Protein 2EUI (pdb70)

CATH classification: 3.40.630.30

B-factor: mean 29.71, std 7.48, range [2.84, 84.52]

Organism: Pseudomonas aeruginosa (strain ATCC 15692 / DSM 22644 / CIP 104116 / JCM 14847 / LMG 12228 / 1C / PRS 101 / PAO1) (NCBI:txid208964)

Solvent-accessible surface area: 30360 Å² total

Sequence (587 aa):
RIVQATLEHLDLLAPLFVKYREFYGLSYPESSRKFLEKRLRRKESVIYLALADEEDRLLGFCQLYPSFSSLSLKRVWILNDIYVAEEARRQLVADHLLQHAKQARETHAVRRVSTSVDNEVAQKVYESIGFREDQEFKNYTLPISDELSRIVQATLEHLDLLAPLFVKYREFYGLSYPESSRKFLEKRLRRKESVIYLALADRLLGFCQLYPSFSSLSLKRVWILNDIYVAEEARRQLVADHLLQHAKQARETHAVRRVSTSVNEVAQKVYESIGFREDQEFKNYTLPISDRIVQATLEHLDLLAPLFVKYREFYGLSYPESSRKFLEKRLRRKESVIYLALADEEDRLLGFCQLYPSFSSLSLKRVWILNDIYVAEEARRQLVADHLLQHAKQARETHAVRRVSTSVDNEVAQKVYESIGFREDQEFKNYTLPISDELSRIVQATLEHLDLLAPLFVKYREFYGLSYPESSRKFLEKRLRRKESVIYLALADEEDRLLGFCQLYPSFSSLSLKRVWILNDIYVAEEARRQLVADHLLQHAKQARETHAVRRVSTSVDNEVAQKVYESIGFREDQEFKNYTLPISDE

Foldseek 3Di:
DKDWDALVCLVQCLVVQQVQVVVVPDRPSPVSSVVVCCCRVVVQKTKMFDADVPDRHTQWMWIWGWDADPVVGFIEIETEDTDGDPVHDRVVRSVVRVVVVVVCVVRVHPYYYDDDPPCVPVVVVCVVSPDDDPPPDDDDDDDDDDPPD/DKAKDALVCLVQVLVQQLVQVVVVPDRPSVVSSVVVNCCRVVVQKIKMFQPPVHTQWIWIWGWDADPPVGFIEIEGEDITGDPPDDDQDSVCVHVVVVVVVVVRVHPYDYDDPVPVVVVCNCVVPPDDPDPPDDDDDDDDDD/DKDKDALVCLVVCLVVQLVQVVVVPDSPSVVSSVVVNVCRVVVQKIKMFPADPPDRRTFWIWIWGWDDDPVVRFIEIETEGTDGDPVNVPDPSRLVRVVVVVVCVVRPGPYYYDYDPVPCPVVVSCVVVPDDDDPVDDDDDDDDDDDVD/DKDKDALVCLVVVLVVQQVQVVVVPDRDSVVSSVVVNCCRVVVQKIKMFDADPPDRPGQWIWMWGWDADPPVRFIEIETEGTTGPPPDDCLVRRLVRVVVVVVCVVRVGPYYYDDPPPPPPVVVSCVVNPDDDDDVDDDDDDDDDDD

Radius of gyration: 31.69 Å; Cα contacts (8 Å, |Δi|>4): 1073; chains: 4; bounding box: 55×63×101 Å

InterPro domains:
  IPR000182 GNAT domain [PF00583] (30-135)
  IPR000182 GNAT domain [PS51186] (1-153)
  IPR016181 Acyl-CoA N-acyltransferase [SSF55729] (1-146)
  IPR050832 Bacterial Acetyltransferase [PTHR43877] (27-147)

Structure (mmCIF, N/CA/C/O backbone):
data_2EUI
#
_entry.id   2EUI
#
_cell.length_a   115.100
_cell.length_b   115.100
_cell.length_c   66.850
_cell.angle_alpha   90.00
_cell.angle_beta   90.00
_cell.angle_gamma   90.00
#
_symmetry.space_group_name_H-M   'P 41'
#
loop_
_entity.id
_entity.type
_entity.pdbx_description
1 polymer 'Probable acetyltransferase'
2 water water
#
loop_
_atom_site.group_PDB
_atom_site.id
_atom_site.type_symbol
_atom_site.label_atom_id
_atom_site.label_alt_id
_atom_site.label_comp_id
_atom_site.label_asym_id
_atom_site.label_entity_id
_atom_site.label_seq_id
_atom_site.pdbx_PDB_ins_code
_atom_site.Cartn_x
_atom_site.Cartn_y
_atom_site.Cartn_z
_atom_site.occupancy
_atom_site.B_iso_or_equiv
_atom_site.auth_seq_id
_atom_site.auth_comp_id
_atom_site.auth_asym_id
_atom_site.auth_atom_id
_atom_site.pdbx_PDB_model_num
ATOM 9 N N . ARG A 1 2 ? 43.794 28.832 -16.380 1.00 42.87 2 ARG A N 1
ATOM 10 C CA . ARG A 1 2 ? 44.753 28.212 -15.485 1.00 38.76 2 ARG A CA 1
ATOM 11 C C . ARG A 1 2 ? 45.006 29.132 -14.287 1.00 35.66 2 ARG A C 1
ATOM 12 O O . ARG A 1 2 ? 45.144 30.352 -14.441 1.00 33.40 2 ARG A O 1
ATOM 20 N N . ILE A 1 3 ? 45.027 28.540 -13.094 1.00 32.69 3 ILE A N 1
ATOM 21 C CA . ILE A 1 3 ? 45.261 29.296 -11.868 1.00 31.11 3 ILE A CA 1
ATOM 22 C C . ILE A 1 3 ? 46.621 28.919 -11.309 1.00 29.20 3 ILE A C 1
ATOM 23 O O . ILE A 1 3 ? 47.001 27.753 -11.321 1.00 29.54 3 ILE A O 1
ATOM 28 N N . VAL A 1 4 ? 47.348 29.912 -10.817 1.00 27.70 4 VAL A N 1
ATOM 29 C CA . VAL A 1 4 ? 48.675 29.686 -10.266 1.00 26.68 4 VAL A CA 1
ATOM 30 C C . VAL A 1 4 ? 48.927 30.585 -9.057 1.00 25.57 4 VAL A C 1
ATOM 31 O O . VAL A 1 4 ? 48.455 31.726 -9.015 1.00 26.10 4 VAL A O 1
ATOM 35 N N . GLN A 1 5 ? 49.660 30.080 -8.068 1.00 22.81 5 GLN A N 1
ATOM 36 C CA . GLN A 1 5 ? 49.944 30.906 -6.907 1.00 22.46 5 GLN A CA 1
ATOM 37 C C . GLN A 1 5 ? 51.069 31.891 -7.179 1.00 21.94 5 GLN A C 1
ATOM 38 O O . GLN A 1 5 ? 52.155 31.524 -7.618 1.00 22.01 5 GLN A O 1
ATOM 44 N N . ALA A 1 6 ? 50.790 33.160 -6.929 1.00 21.95 6 ALA A N 1
ATOM 45 C CA . ALA A 1 6 ? 51.771 34.201 -7.140 1.00 22.04 6 ALA A CA 1
ATOM 46 C C . ALA A 1 6 ? 52.955 34.036 -6.196 1.00 21.87 6 ALA A C 1
ATOM 47 O O . ALA A 1 6 ? 52.792 33.711 -5.023 1.00 22.46 6 ALA A O 1
ATOM 49 N N . THR A 1 7 ? 54.150 34.238 -6.731 1.00 22.63 7 THR A N 1
ATOM 50 C CA . THR A 1 7 ? 55.368 34.185 -5.938 1.00 24.81 7 THR A CA 1
ATOM 51 C C . THR A 1 7 ? 56.105 35.455 -6.325 1.00 25.81 7 THR A C 1
ATOM 52 O O . THR A 1 7 ? 55.616 36.227 -7.165 1.00 25.34 7 THR A O 1
ATOM 56 N N . LEU A 1 8 ? 57.275 35.673 -5.733 1.00 26.52 8 LEU A N 1
ATOM 57 C CA . LEU A 1 8 ? 58.061 36.865 -6.032 1.00 27.00 8 LEU A CA 1
ATOM 58 C C . LEU A 1 8 ? 58.297 37.019 -7.539 1.00 27.66 8 LEU A C 1
ATOM 59 O O . LEU A 1 8 ? 58.399 38.133 -8.037 1.00 26.31 8 LEU A O 1
ATOM 64 N N . GLU A 1 9 ? 58.355 35.900 -8.260 1.00 28.84 9 GLU A N 1
ATOM 65 C CA . GLU A 1 9 ? 58.577 35.916 -9.704 1.00 29.65 9 GLU A CA 1
ATOM 66 C C . GLU A 1 9 ? 57.539 36.731 -10.447 1.00 29.42 9 GLU A C 1
ATOM 67 O O . GLU A 1 9 ? 57.878 37.484 -11.358 1.00 30.92 9 GLU A O 1
ATOM 73 N N . HIS A 1 10 ? 56.272 36.573 -10.070 1.00 29.11 10 HIS A N 1
ATOM 74 C CA . HIS A 1 10 ? 55.184 37.273 -10.749 1.00 28.40 10 HIS A CA 1
ATOM 75 C C . HIS A 1 10 ? 54.995 38.746 -10.393 1.00 28.42 10 HIS A C 1
ATOM 76 O O . HIS A 1 10 ? 54.178 39.428 -11.014 1.00 27.49 10 HIS A O 1
ATOM 83 N N . LEU A 1 11 ? 55.748 39.240 -9.412 1.00 27.63 11 LEU A N 1
ATOM 84 C CA . LEU A 1 11 ? 55.603 40.624 -8.983 1.00 28.28 11 LEU A CA 1
ATOM 85 C C . LEU A 1 11 ? 55.448 41.626 -10.125 1.00 28.85 11 LEU A C 1
ATOM 86 O O . LEU A 1 11 ? 54.508 42.421 -10.129 1.00 28.44 11 LEU A O 1
ATOM 91 N N . ASP A 1 12 ? 56.352 41.592 -11.098 1.00 29.57 12 ASP A N 1
ATOM 92 C CA . ASP A 1 12 ? 56.257 42.525 -12.215 1.00 30.10 12 ASP A CA 1
ATOM 93 C C . ASP A 1 12 ? 55.036 42.298 -13.091 1.00 29.31 12 ASP A C 1
ATOM 94 O O . ASP A 1 12 ? 54.522 43.237 -13.704 1.00 28.99 12 ASP A O 1
ATOM 99 N N . LEU A 1 13 ? 54.567 41.057 -13.151 1.00 29.35 13 LEU A N 1
ATOM 100 C CA . LEU A 1 13 ? 53.404 40.745 -13.967 1.00 27.53 13 LEU A CA 1
ATOM 101 C C . LEU A 1 13 ? 52.118 41.193 -13.276 1.00 27.19 13 LEU A C 1
ATOM 102 O O . LEU A 1 13 ? 51.176 41.649 -13.927 1.00 26.81 13 LEU A O 1
ATOM 107 N N . LEU A 1 14 ? 52.110 41.082 -11.950 1.00 25.79 14 LEU A N 1
ATOM 108 C CA . LEU A 1 14 ? 50.952 41.422 -11.131 1.00 24.27 14 LEU A CA 1
ATOM 109 C C . LEU A 1 14 ? 50.887 42.866 -10.643 1.00 23.74 14 LEU A C 1
ATOM 110 O O . LEU A 1 14 ? 49.796 43.394 -10.407 1.00 24.19 14 LEU A O 1
ATOM 115 N N . ALA A 1 15 ? 52.044 43.505 -10.488 1.00 23.85 15 ALA A N 1
ATOM 116 C CA . ALA A 1 15 ? 52.093 44.889 -10.020 1.00 23.23 15 ALA A CA 1
ATOM 117 C C . ALA A 1 15 ? 51.175 45.825 -10.817 1.00 23.62 15 ALA A C 1
ATOM 118 O O . ALA A 1 15 ? 50.328 46.513 -10.249 1.00 24.55 15 ALA A O 1
ATOM 120 N N . PRO A 1 16 ? 51.325 45.860 -12.146 1.00 23.99 16 PRO A N 1
ATOM 121 C CA . PRO A 1 16 ? 50.456 46.748 -12.919 1.00 24.63 16 PRO A CA 1
ATOM 122 C C . PRO A 1 16 ? 48.963 46.441 -12.785 1.00 24.04 16 PRO A C 1
ATOM 123 O O . PRO A 1 16 ? 48.128 47.356 -12.764 1.00 22.48 16 PRO A O 1
ATOM 127 N N . LEU A 1 17 ? 48.620 45.161 -12.687 1.00 24.38 17 LEU A N 1
ATOM 128 C CA . LEU A 1 17 ? 47.213 44.796 -12.550 1.00 24.56 17 LEU A CA 1
ATOM 129 C C . LEU A 1 17 ? 46.688 45.123 -11.156 1.00 23.62 17 LEU A C 1
ATOM 130 O O . LEU A 1 17 ? 45.494 45.352 -10.979 1.00 23.29 17 LEU A O 1
ATOM 135 N N . PHE A 1 18 ? 47.587 45.137 -10.175 1.00 22.71 18 PHE A N 1
ATOM 136 C CA . PHE A 1 18 ? 47.216 45.454 -8.801 1.00 24.55 18 PHE A CA 1
ATOM 137 C C . PHE A 1 18 ? 46.820 46.929 -8.709 1.00 25.54 18 PHE A C 1
ATOM 138 O O . PHE A 1 18 ? 45.945 47.318 -7.922 1.00 25.53 18 PHE A O 1
ATOM 146 N N . VAL A 1 19 ? 47.482 47.741 -9.521 1.00 24.67 19 VAL A N 1
ATOM 147 C CA . VAL A 1 19 ? 47.224 49.166 -9.571 1.00 25.34 19 VAL A CA 1
ATOM 148 C C . VAL A 1 19 ? 45.831 49.419 -10.147 1.00 26.10 19 VAL A C 1
ATOM 149 O O . VAL A 1 19 ? 45.027 50.140 -9.559 1.00 25.72 19 VAL A O 1
ATOM 153 N N . LYS A 1 20 ? 45.559 48.805 -11.298 1.00 26.89 20 LYS A N 1
ATOM 154 C CA . LYS A 1 20 ? 44.273 48.927 -11.983 1.00 26.57 20 LYS A CA 1
ATOM 155 C C . LYS A 1 20 ? 43.144 48.713 -10.991 1.00 25.90 20 LYS A C 1
ATOM 156 O O . LYS A 1 20 ? 42.163 49.466 -10.960 1.00 26.01 20 LYS A O 1
ATOM 162 N N . TYR A 1 21 ? 43.295 47.656 -10.198 1.00 26.76 21 TYR A N 1
ATOM 163 C CA . TYR A 1 21 ? 42.335 47.272 -9.160 1.00 26.79 21 TYR A CA 1
ATOM 164 C C . TYR A 1 21 ? 42.083 48.397 -8.148 1.00 26.30 21 TYR A C 1
ATOM 165 O O . TYR A 1 21 ? 40.939 48.767 -7.884 1.00 25.54 21 TYR A O 1
ATOM 174 N N . ARG A 1 22 ? 43.165 48.929 -7.585 1.00 24.25 22 ARG A N 1
ATOM 175 C CA . ARG A 1 22 ? 43.076 49.995 -6.606 1.00 23.44 22 ARG A CA 1
ATOM 176 C C . ARG A 1 22 ? 42.503 51.244 -7.251 1.00 23.52 22 ARG A C 1
ATOM 177 O O . ARG A 1 22 ? 41.717 51.970 -6.644 1.00 24.05 22 ARG A O 1
ATOM 185 N N . GLU A 1 23 ? 42.897 51.500 -8.491 1.00 25.62 23 GLU A N 1
ATOM 186 C CA . GLU A 1 23 ? 42.404 52.679 -9.187 1.00 26.02 23 GLU A CA 1
ATOM 187 C C . GLU A 1 23 ? 40.922 52.523 -9.473 1.00 26.28 23 GLU A C 1
ATOM 188 O O . GLU A 1 23 ? 40.143 53.462 -9.294 1.00 24.22 23 GLU A O 1
ATOM 194 N N . PHE A 1 24 ? 40.544 51.324 -9.904 1.00 25.29 24 PHE A N 1
ATOM 195 C CA . PHE A 1 24 ? 39.162 51.033 -10.244 1.00 25.46 24 PHE A CA 1
ATOM 196 C C . PHE A 1 24 ? 38.217 51.242 -9.073 1.00 26.30 24 PHE A C 1
ATOM 197 O O . PHE A 1 24 ? 37.025 51.463 -9.264 1.00 26.19 24 PHE A O 1
ATOM 205 N N . TYR A 1 25 ? 38.749 51.170 -7.859 1.00 26.96 25 TYR A N 1
ATOM 206 C CA . TYR A 1 25 ? 37.925 51.336 -6.670 1.00 27.17 25 TYR A CA 1
ATOM 207 C C . TYR A 1 25 ? 38.088 52.672 -5.944 1.00 27.52 25 TYR A C 1
ATOM 208 O O . TYR A 1 25 ? 37.699 52.807 -4.783 1.00 27.58 25 TYR A O 1
ATOM 217 N N . GLY A 1 26 ? 38.671 53.652 -6.625 1.00 28.25 26 GLY A N 1
ATOM 218 C CA . GLY A 1 26 ? 38.796 54.973 -6.037 1.00 26.90 26 GLY A CA 1
ATOM 219 C C . GLY A 1 26 ? 40.069 55.387 -5.340 1.00 25.48 26 GLY A C 1
ATOM 220 O O . GLY A 1 26 ? 40.077 56.377 -4.604 1.00 26.96 26 GLY A O 1
ATOM 229 N N . LEU A 1 28 ? 44.339 56.442 -5.281 1.00 23.70 28 LEU A N 1
ATOM 230 C CA . LEU A 1 28 ? 45.377 57.087 -6.078 1.00 24.47 28 LEU A CA 1
ATOM 231 C C . LEU A 1 28 ? 46.258 55.895 -6.468 1.00 25.04 28 LEU A C 1
ATOM 232 O O . LEU A 1 28 ? 46.457 54.982 -5.672 1.00 24.23 28 LEU A O 1
ATOM 237 N N . SER A 1 29 ? 46.781 55.908 -7.684 1.00 26.42 29 SER A N 1
ATOM 238 C CA . SER A 1 29 ? 47.540 54.779 -8.176 1.00 27.97 29 SER A CA 1
ATOM 239 C C . SER A 1 29 ? 48.832 54.324 -7.504 1.00 27.59 29 SER A C 1
ATOM 240 O O . SER A 1 29 ? 49.150 53.132 -7.556 1.00 27.56 29 SER A O 1
ATOM 243 N N . TYR A 1 30 ? 49.557 55.247 -6.869 1.00 27.24 30 TYR A N 1
ATOM 244 C CA . TYR A 1 30 ? 50.824 54.951 -6.180 1.00 27.22 30 TYR A CA 1
ATOM 245 C C . TYR A 1 30 ? 51.498 53.693 -6.734 1.00 26.35 30 TYR A C 1
ATOM 246 O O . TYR A 1 30 ? 51.576 52.661 -6.051 1.00 25.70 30 TYR A O 1
ATOM 255 N N . PRO A 1 31 ? 52.020 53.762 -7.958 1.00 25.95 31 PRO A N 1
ATOM 256 C CA . PRO A 1 31 ? 52.678 52.620 -8.596 1.00 25.77 31 PRO A CA 1
ATOM 257 C C . PRO A 1 31 ? 53.762 51.942 -7.778 1.00 23.55 31 PRO A C 1
ATOM 258 O O . PRO A 1 31 ? 53.805 50.716 -7.702 1.00 23.50 31 PRO A O 1
ATOM 262 N N . GLU A 1 32 ? 54.635 52.736 -7.171 1.00 22.61 32 GLU A N 1
ATOM 263 C CA . GLU A 1 32 ? 55.710 52.176 -6.377 1.00 23.92 32 GLU A CA 1
ATOM 264 C C . GLU A 1 32 ? 55.282 51.627 -5.028 1.00 20.56 32 GLU A C 1
ATOM 265 O O . GLU A 1 32 ? 55.702 50.544 -4.643 1.00 19.06 32 GLU A O 1
ATOM 271 N N . SER A 1 33 ? 54.444 52.356 -4.308 1.00 19.24 33 SER A N 1
ATOM 272 C CA . SER A 1 33 ? 53.998 51.873 -3.009 1.00 18.64 33 SER A CA 1
ATOM 273 C C . SER A 1 33 ? 53.178 50.610 -3.193 1.00 18.14 33 SER A C 1
ATOM 274 O O . SER A 1 33 ? 53.139 49.736 -2.324 1.00 17.41 33 SER A O 1
ATOM 277 N N . SER A 1 34 ? 52.511 50.520 -4.335 1.00 16.98 34 SER A N 1
ATOM 278 C CA . SER A 1 34 ? 51.698 49.358 -4.617 1.00 16.36 34 SER A CA 1
ATOM 279 C C . SER A 1 34 ? 52.596 48.166 -4.910 1.00 17.57 34 SER A C 1
ATOM 280 O O . SER A 1 34 ? 52.351 47.066 -4.423 1.00 19.42 34 SER A O 1
ATOM 283 N N . ARG A 1 35 ? 53.654 48.382 -5.681 1.00 17.68 35 ARG A N 1
ATOM 284 C CA . ARG A 1 35 ? 54.561 47.295 -5.984 1.00 18.59 35 ARG A CA 1
ATOM 285 C C . ARG A 1 35 ? 55.318 46.936 -4.705 1.00 20.16 35 ARG A C 1
ATOM 286 O O . ARG A 1 35 ? 55.629 45.772 -4.464 1.00 20.50 35 ARG A O 1
ATOM 294 N N . LYS A 1 36 ? 55.610 47.936 -3.879 1.00 22.66 36 LYS A N 1
ATOM 295 C CA . LYS A 1 36 ? 56.332 47.694 -2.631 1.00 24.01 36 LYS A CA 1
ATOM 296 C C . LYS A 1 36 ? 55.469 46.901 -1.651 1.00 24.03 36 LYS A C 1
ATOM 297 O O . LYS A 1 36 ? 55.967 46.009 -0.965 1.00 23.54 36 LYS A O 1
ATOM 303 N N . PHE A 1 37 ? 54.177 47.230 -1.601 1.00 23.17 37 PHE A N 1
ATOM 304 C CA . PHE A 1 37 ? 53.212 46.549 -0.734 1.00 22.58 37 PHE A CA 1
ATOM 305 C C . PHE A 1 37 ? 53.147 45.052 -1.061 1.00 21.50 37 PHE A C 1
ATOM 306 O O . PHE A 1 37 ? 53.238 44.204 -0.165 1.00 22.10 37 PHE A O 1
ATOM 314 N N . LEU A 1 38 ? 52.987 44.745 -2.347 1.00 18.61 38 LEU A N 1
ATOM 315 C CA . LEU A 1 38 ? 52.913 43.372 -2.830 1.00 19.25 38 LEU A CA 1
ATOM 316 C C . LEU A 1 38 ? 54.198 42.593 -2.587 1.00 20.24 38 LEU A C 1
ATOM 317 O O . LEU A 1 38 ? 54.178 41.375 -2.430 1.00 18.44 38 LEU A O 1
ATOM 322 N N . GLU A 1 39 ? 55.321 43.292 -2.567 1.00 22.62 39 GLU A N 1
ATOM 323 C CA . GLU A 1 39 ? 56.581 42.622 -2.344 1.00 25.24 39 GLU A CA 1
ATOM 324 C C . GLU A 1 39 ? 56.586 42.081 -0.920 1.00 24.25 39 GLU A C 1
ATOM 325 O O . GLU A 1 39 ? 56.809 40.895 -0.704 1.00 23.67 39 GLU A O 1
ATOM 331 N N . LYS A 1 40 ? 56.322 42.948 0.051 1.00 24.98 40 LYS A N 1
ATOM 332 C CA . LYS A 1 40 ? 56.301 42.531 1.444 1.00 23.95 40 LYS A CA 1
ATOM 333 C C . LYS A 1 40 ? 55.408 41.326 1.641 1.00 24.58 40 LYS A C 1
ATOM 334 O O . LYS A 1 40 ? 55.764 40.403 2.368 1.00 25.82 40 LYS A O 1
ATOM 340 N N . ARG A 1 41 ? 54.252 41.334 0.986 1.00 24.20 41 ARG A N 1
ATOM 341 C CA . ARG A 1 41 ? 53.299 40.234 1.100 1.00 24.20 41 ARG A CA 1
ATOM 342 C C . ARG A 1 41 ? 53.810 38.967 0.439 1.00 24.06 41 ARG A C 1
ATOM 343 O O . ARG A 1 41 ? 53.769 37.894 1.043 1.00 24.66 41 ARG A O 1
ATOM 351 N N . LEU A 1 42 ? 54.284 39.086 -0.799 1.00 23.20 42 LEU A N 1
ATOM 352 C CA . LEU A 1 42 ? 54.833 37.934 -1.502 1.00 22.10 42 LEU A CA 1
ATOM 353 C C . LEU A 1 42 ? 56.076 37.466 -0.764 1.00 21.41 42 LEU A C 1
ATOM 354 O O . LEU A 1 42 ? 56.167 36.319 -0.344 1.00 21.30 42 LEU A O 1
ATOM 359 N N . ARG A 1 43 ? 57.023 38.374 -0.580 1.00 21.47 43 ARG A N 1
ATOM 360 C CA . ARG A 1 43 ? 58.274 38.053 0.100 1.00 24.17 43 ARG A CA 1
ATOM 361 C C . ARG A 1 43 ? 58.119 37.471 1.518 1.00 24.24 43 ARG A C 1
ATOM 362 O O . ARG A 1 43 ? 58.792 36.497 1.864 1.00 24.57 43 ARG A O 1
ATOM 370 N N . ARG A 1 44 ? 57.241 38.049 2.334 1.00 24.39 44 ARG A N 1
ATOM 371 C CA . ARG A 1 44 ? 57.049 37.552 3.698 1.00 25.86 44 ARG A CA 1
ATOM 372 C C . ARG A 1 44 ? 56.045 36.414 3.761 1.00 26.48 44 ARG A C 1
ATOM 373 O O . ARG A 1 44 ? 55.859 35.805 4.808 1.00 25.74 44 ARG A O 1
ATOM 381 N N . LYS A 1 45 ? 55.401 36.132 2.635 1.00 28.41 45 LYS A N 1
ATOM 382 C CA . LYS A 1 45 ? 54.404 35.069 2.570 1.00 28.60 45 LYS A CA 1
ATOM 383 C C . LYS A 1 45 ? 53.294 35.328 3.579 1.00 27.04 45 LYS A C 1
ATOM 384 O O . LYS A 1 45 ? 52.900 34.442 4.330 1.00 27.16 45 LYS A O 1
ATOM 390 N N . GLU A 1 46 ? 52.788 36.555 3.572 1.00 25.95 46 GLU A N 1
ATOM 391 C CA . GLU A 1 46 ? 51.733 36.969 4.490 1.00 26.18 46 GLU A CA 1
ATOM 392 C C . GLU A 1 46 ? 50.342 36.878 3.884 1.00 25.24 46 GLU A C 1
ATOM 393 O O . GLU A 1 46 ? 49.348 37.200 4.535 1.00 25.17 46 GLU A O 1
ATOM 399 N N . SER A 1 47 ? 50.268 36.451 2.634 1.00 24.26 47 SER A N 1
ATOM 400 C CA . SER A 1 47 ? 48.985 36.318 1.970 1.00 23.50 47 SER A CA 1
ATOM 401 C C . SER A 1 47 ? 49.134 35.323 0.847 1.00 24.27 47 SER A C 1
ATOM 402 O O . SER A 1 47 ? 50.249 34.992 0.450 1.00 26.11 47 SER A O 1
ATOM 405 N N . VAL A 1 48 ? 48.004 34.835 0.354 1.00 24.44 48 VAL A N 1
ATOM 406 C CA . VAL A 1 48 ? 47.992 33.900 -0.753 1.00 23.58 48 VAL A CA 1
ATOM 407 C C . VAL A 1 48 ? 47.347 34.674 -1.887 1.00 23.56 48 VAL A C 1
ATOM 408 O O . VAL A 1 48 ? 46.226 35.161 -1.749 1.00 22.55 48 VAL A O 1
ATOM 412 N N . ILE A 1 49 ? 48.072 34.802 -2.991 1.00 22.61 49 ILE A N 1
ATOM 413 C CA . ILE A 1 49 ? 47.587 35.508 -4.167 1.00 22.44 49 ILE A CA 1
ATOM 414 C C . ILE A 1 49 ? 47.439 34.530 -5.329 1.00 22.28 49 ILE A C 1
ATOM 415 O O . ILE A 1 49 ? 48.416 33.931 -5.766 1.00 23.51 49 ILE A O 1
ATOM 420 N N . TYR A 1 50 ? 46.219 34.358 -5.825 1.00 21.49 50 TYR A N 1
ATOM 421 C CA . TYR A 1 50 ? 46.003 33.462 -6.954 1.00 21.60 50 TYR A CA 1
ATOM 422 C C . TYR A 1 50 ? 45.953 34.278 -8.236 1.00 20.85 50 TYR A C 1
ATOM 423 O O . TYR A 1 50 ? 45.379 35.362 -8.268 1.00 18.63 50 TYR A O 1
ATOM 432 N N . LEU A 1 51 ? 46.575 33.742 -9.281 1.00 21.28 51 LEU A N 1
ATOM 433 C CA . LEU A 1 51 ? 46.638 34.394 -10.581 1.00 23.30 51 LEU A CA 1
ATOM 434 C C . LEU A 1 51 ? 45.977 33.554 -11.665 1.00 25.22 51 LEU A C 1
ATOM 435 O O . LEU A 1 51 ? 46.302 32.376 -11.822 1.00 25.80 51 LEU A O 1
ATOM 440 N N . ALA A 1 52 ? 45.055 34.162 -12.409 1.00 27.21 52 ALA A N 1
ATOM 441 C CA . ALA A 1 52 ? 44.381 33.479 -13.519 1.00 29.42 52 ALA A CA 1
ATOM 442 C C . ALA A 1 52 ? 45.167 33.811 -14.785 1.00 30.14 52 ALA A C 1
ATOM 443 O O . ALA A 1 52 ? 45.191 34.968 -15.222 1.00 29.76 52 ALA A O 1
ATOM 445 N N . LEU A 1 53 ? 45.812 32.801 -15.366 1.00 30.66 53 LEU A N 1
ATOM 446 C CA . LEU A 1 53 ? 46.613 33.000 -16.576 1.00 31.33 53 LEU A CA 1
ATOM 447 C C . LEU A 1 53 ? 46.051 32.286 -17.803 1.00 32.73 53 LEU A C 1
ATOM 448 O O . LEU A 1 53 ? 45.611 31.135 -17.717 1.00 33.39 53 LEU A O 1
ATOM 453 N N . ALA A 1 54 ? 46.068 32.973 -18.944 1.00 33.58 54 ALA A N 1
ATOM 454 C CA . ALA A 1 54 ? 45.580 32.395 -20.197 1.00 34.82 54 ALA A CA 1
ATOM 455 C C . ALA A 1 54 ? 46.460 31.185 -20.499 1.00 36.19 54 ALA A C 1
ATOM 456 O O . ALA A 1 54 ? 47.661 31.218 -20.233 1.00 35.53 54 ALA A O 1
ATOM 458 N N . ASP A 1 55 ? 45.877 30.124 -21.055 1.00 36.95 55 ASP A N 1
ATOM 459 C CA . ASP A 1 55 ? 46.651 28.917 -21.331 1.00 39.91 55 ASP A CA 1
ATOM 460 C C . ASP A 1 55 ? 47.900 29.169 -22.168 1.00 40.60 55 ASP A C 1
ATOM 461 O O . ASP A 1 55 ? 48.993 28.721 -21.807 1.00 40.43 55 ASP A O 1
ATOM 466 N N . GLU A 1 56 ? 47.750 29.874 -23.284 1.00 41.71 56 GLU A N 1
ATOM 467 C CA . GLU A 1 56 ? 48.910 30.145 -24.129 1.00 43.56 56 GLU A CA 1
ATOM 468 C C . GLU A 1 56 ? 50.040 30.792 -23.329 1.00 43.70 56 GLU A C 1
ATOM 469 O O . GLU A 1 56 ? 50.884 30.094 -22.761 1.00 43.49 56 GLU A O 1
ATOM 475 N N . GLU A 1 57 ? 50.042 32.124 -23.271 1.00 43.79 57 GLU A N 1
ATOM 476 C CA . GLU A 1 57 ? 51.089 32.862 -22.562 1.00 43.70 57 GLU A CA 1
ATOM 477 C C . GLU A 1 57 ? 50.809 33.217 -21.103 1.00 42.87 57 GLU A C 1
ATOM 478 O O . GLU A 1 57 ? 49.769 32.861 -20.533 1.00 41.87 57 GLU A O 1
ATOM 484 N N . ASP A 1 58 ? 51.769 33.919 -20.505 1.00 41.54 58 ASP A N 1
ATOM 485 C CA . ASP A 1 58 ? 51.657 34.347 -19.122 1.00 40.76 58 ASP A CA 1
ATOM 486 C C . ASP A 1 58 ? 51.045 35.742 -19.052 1.00 39.41 58 ASP A C 1
ATOM 487 O O . ASP A 1 58 ? 51.700 36.691 -18.626 1.00 39.95 58 ASP A O 1
ATOM 492 N N . ARG A 1 59 ? 49.798 35.886 -19.484 1.00 37.64 59 ARG A N 1
ATOM 493 C CA . ARG A 1 59 ? 49.175 37.192 -19.386 1.00 35.88 59 ARG A CA 1
ATOM 494 C C . ARG A 1 59 ? 48.091 37.126 -18.308 1.00 34.92 59 ARG A C 1
ATOM 495 O O . ARG A 1 59 ? 47.175 36.312 -18.348 1.00 35.13 59 ARG A O 1
ATOM 503 N N . LEU A 1 60 ? 48.253 37.978 -17.310 1.00 34.43 60 LEU A N 1
ATOM 504 C CA . LEU A 1 60 ? 47.354 38.051 -16.173 1.00 33.77 60 LEU A CA 1
ATOM 505 C C . LEU A 1 60 ? 45.938 38.529 -16.543 1.00 33.29 60 LEU A C 1
ATOM 506 O O . LEU A 1 60 ? 45.733 39.692 -16.901 1.00 32.69 60 LEU A O 1
ATOM 511 N N . LEU A 1 61 ? 44.963 37.626 -16.438 1.00 32.54 61 LEU A N 1
ATOM 512 C CA . LEU A 1 61 ? 43.571 37.939 -16.771 1.00 30.85 61 LEU A CA 1
ATOM 513 C C . LEU A 1 61 ? 42.860 38.459 -15.543 1.00 31.32 61 LEU A C 1
ATOM 514 O O . LEU A 1 61 ? 41.867 39.188 -15.631 1.00 32.20 61 LEU A O 1
ATOM 519 N N . GLY A 1 62 ? 43.377 38.071 -14.387 1.00 30.79 62 GLY A N 1
ATOM 520 C CA . GLY A 1 62 ? 42.782 38.508 -13.142 1.00 31.16 62 GLY A CA 1
ATOM 521 C C . GLY A 1 62 ? 43.555 37.940 -11.968 1.00 30.52 62 GLY A C 1
ATOM 522 O O . GLY A 1 62 ? 44.462 37.120 -12.142 1.00 29.71 62 GLY A O 1
ATOM 523 N N . PHE A 1 63 ? 43.213 38.374 -10.765 1.00 27.38 63 PHE A N 1
ATOM 524 C CA . PHE A 1 63 ? 43.914 37.861 -9.617 1.00 26.84 63 PHE A CA 1
ATOM 525 C C . PHE A 1 63 ? 43.040 37.911 -8.374 1.00 25.75 63 PHE A C 1
ATOM 526 O O . PHE A 1 63 ? 42.019 38.592 -8.332 1.00 25.03 63 PHE A O 1
ATOM 534 N N . CYS A 1 64 ? 43.473 37.190 -7.354 1.00 27.26 64 CYS A N 1
ATOM 535 C CA . CYS A 1 64 ? 42.742 37.112 -6.104 1.00 27.65 64 CYS A CA 1
ATOM 536 C C . CYS A 1 64 ? 43.713 37.142 -4.910 1.00 24.36 64 CYS A C 1
ATOM 537 O O . CYS A 1 64 ? 44.841 36.664 -5.009 1.00 23.99 64 CYS A O 1
ATOM 540 N N . GLN A 1 65 ? 43.291 37.733 -3.798 1.00 20.23 65 GLN A N 1
ATOM 541 C CA . GLN A 1 65 ? 44.148 37.764 -2.614 1.00 21.32 65 GLN A CA 1
ATOM 542 C C . GLN A 1 65 ? 43.389 37.478 -1.324 1.00 20.74 65 GLN A C 1
ATOM 543 O O . GLN A 1 65 ? 42.307 38.021 -1.071 1.00 21.56 65 GLN A O 1
ATOM 549 N N . LEU A 1 66 ? 43.965 36.596 -0.520 1.00 20.52 66 LEU A N 1
ATOM 550 C CA . LEU A 1 66 ? 43.369 36.235 0.746 1.00 21.49 66 LEU A CA 1
ATOM 551 C C . LEU A 1 66 ? 44.417 36.417 1.821 1.00 21.16 66 LEU A C 1
ATOM 552 O O . LEU A 1 66 ? 45.607 36.255 1.563 1.00 21.74 66 LEU A O 1
ATOM 557 N N . TYR A 1 67 ? 43.976 36.781 3.020 1.00 20.78 67 TYR A N 1
ATOM 558 C CA . TYR A 1 67 ? 44.891 36.935 4.148 1.00 20.37 67 TYR A CA 1
ATOM 559 C C . TYR A 1 67 ? 44.596 35.856 5.174 1.00 19.69 67 TYR A C 1
ATOM 560 O O . TYR A 1 67 ? 43.456 35.681 5.592 1.00 18.65 67 TYR A O 1
ATOM 569 N N . PRO A 1 68 ? 45.628 35.113 5.590 1.00 19.30 68 PRO A N 1
ATOM 570 C CA . PRO A 1 68 ? 45.485 34.041 6.579 1.00 20.40 68 PRO A CA 1
ATOM 571 C C . PRO A 1 68 ? 45.104 34.582 7.963 1.00 21.15 68 PRO A C 1
ATOM 572 O O . PRO A 1 68 ? 45.648 35.591 8.410 1.00 20.02 68 PRO A O 1
ATOM 576 N N . SER A 1 69 ? 44.160 33.921 8.629 1.00 21.79 69 SER A N 1
ATOM 577 C CA . SER A 1 69 ? 43.735 34.335 9.963 1.00 22.71 69 SER A CA 1
ATOM 578 C C . SER A 1 69 ? 43.300 33.138 10.806 1.00 22.51 69 SER A C 1
ATOM 579 O O . SER A 1 69 ? 43.413 31.999 10.367 1.00 22.65 69 SER A O 1
ATOM 582 N N . PHE A 1 70 ? 42.808 33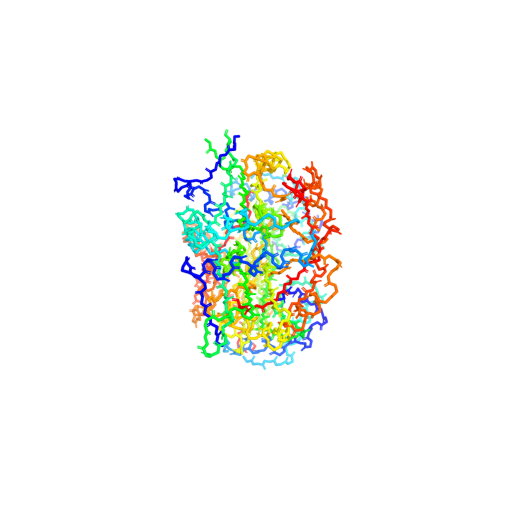.401 12.013 1.00 22.75 70 PHE A N 1
ATOM 583 C CA . PHE A 1 70 ? 42.386 32.329 12.918 1.00 23.76 70 PHE A CA 1
ATOM 584 C C . PHE A 1 70 ? 41.202 32.717 13.792 1.00 24.12 70 PHE A C 1
ATOM 585 O O . PHE A 1 70 ? 40.889 33.892 13.973 1.00 24.96 70 PHE A O 1
ATOM 593 N N . SER A 1 71 ? 40.556 31.700 14.344 1.00 24.73 71 SER A N 1
ATOM 594 C CA . SER A 1 71 ? 39.442 31.887 15.258 1.00 23.31 71 SER A CA 1
ATOM 595 C C . SER A 1 71 ? 39.937 31.322 16.584 1.00 23.29 71 SER A C 1
ATOM 596 O O . SER A 1 71 ? 40.240 30.132 16.686 1.00 23.45 71 SER A O 1
ATOM 599 N N . SER A 1 72 ? 40.051 32.172 17.594 1.00 24.24 72 SER A N 1
ATOM 600 C CA . SER A 1 72 ? 40.534 31.705 18.893 1.00 25.57 72 SER A CA 1
ATOM 601 C C . SER A 1 72 ? 39.505 30.788 19.534 1.00 24.99 72 SER A C 1
ATOM 602 O O . SER A 1 72 ? 39.855 29.827 20.217 1.00 25.55 72 SER A O 1
ATOM 605 N N . LEU A 1 73 ? 38.235 31.088 19.294 1.00 24.44 73 LEU A N 1
ATOM 606 C CA . LEU A 1 73 ? 37.148 30.303 19.836 1.00 24.61 73 LEU A CA 1
ATOM 607 C C . LEU A 1 73 ? 37.172 28.842 19.399 1.00 25.30 73 LEU A C 1
ATOM 608 O O . LEU A 1 73 ? 37.215 27.952 20.245 1.00 25.72 73 LEU A O 1
ATOM 613 N N . SER A 1 74 ? 37.165 28.581 18.094 1.00 25.45 74 SER A N 1
ATOM 614 C CA . SER A 1 74 ? 37.162 27.195 17.626 1.00 25.96 74 SER A CA 1
ATOM 615 C C . SER A 1 74 ? 38.531 26.651 17.250 1.00 25.73 74 SER A C 1
ATOM 616 O O . SER A 1 74 ? 38.635 25.590 16.641 1.00 27.24 74 SER A O 1
ATOM 619 N N . LEU A 1 75 ? 39.577 27.379 17.617 1.00 25.29 75 LEU A N 1
ATOM 620 C CA . LEU A 1 75 ? 40.952 26.949 17.361 1.00 24.82 75 LEU A CA 1
ATOM 621 C C . LEU A 1 75 ? 41.185 26.465 15.947 1.00 24.30 75 LEU A C 1
ATOM 622 O O . LEU A 1 75 ? 41.928 25.515 15.723 1.00 22.65 75 LEU A O 1
ATOM 627 N N . LYS A 1 76 ? 40.551 27.128 14.994 1.00 24.91 76 LYS A N 1
ATOM 628 C CA . LYS A 1 76 ? 40.694 26.760 13.602 1.00 25.94 76 LYS A CA 1
ATOM 629 C C . LYS A 1 76 ? 41.056 27.970 12.724 1.00 27.81 76 LYS A C 1
ATOM 630 O O . LYS A 1 76 ? 40.984 29.134 13.158 1.00 27.19 76 LYS A O 1
ATOM 636 N N . ARG A 1 77 ? 41.457 27.674 11.488 1.00 27.22 77 ARG A N 1
ATOM 637 C CA . ARG A 1 77 ? 41.845 28.682 10.507 1.00 26.82 77 ARG A CA 1
ATOM 638 C C . ARG A 1 77 ? 40.637 29.469 9.989 1.00 24.90 77 ARG A C 1
ATOM 639 O O . ARG A 1 77 ? 39.504 29.010 10.087 1.00 24.39 77 ARG A O 1
ATOM 647 N N . VAL A 1 78 ? 40.901 30.663 9.468 1.00 22.68 78 VAL A N 1
ATOM 648 C CA . VAL A 1 78 ? 39.891 31.531 8.871 1.00 22.61 78 VAL A CA 1
ATOM 649 C C . VAL A 1 78 ? 40.595 32.216 7.706 1.00 24.15 78 VAL A C 1
ATOM 650 O O . VAL A 1 78 ? 41.794 32.502 7.785 1.00 24.48 78 VAL A O 1
ATOM 654 N N . TRP A 1 79 ? 39.866 32.471 6.624 1.00 23.40 79 TRP A N 1
ATOM 655 C CA . TRP A 1 79 ? 40.460 33.130 5.474 1.00 22.79 79 TRP A CA 1
ATOM 656 C C . TRP A 1 79 ? 39.760 34.438 5.160 1.00 24.13 79 TRP A C 1
ATOM 657 O O . TRP A 1 79 ? 38.560 34.466 4.904 1.00 24.47 79 TRP A O 1
ATOM 668 N N . ILE A 1 80 ? 40.520 35.526 5.207 1.00 24.40 80 ILE A N 1
ATOM 669 C CA . ILE A 1 80 ? 39.991 36.836 4.903 1.00 24.73 80 ILE A CA 1
ATOM 670 C C . ILE A 1 80 ? 40.181 37.012 3.406 1.00 26.38 80 ILE A C 1
ATOM 671 O O . ILE A 1 80 ? 41.272 36.790 2.878 1.00 27.02 80 ILE A O 1
ATOM 676 N N . LEU A 1 81 ? 39.114 37.393 2.720 1.00 26.12 81 LEU A N 1
ATOM 677 C CA . LEU A 1 81 ? 39.170 37.606 1.285 1.00 26.61 81 LEU A CA 1
ATOM 678 C C . LEU A 1 81 ? 39.102 39.105 1.062 1.00 28.18 81 LEU A C 1
ATOM 679 O O . LEU A 1 81 ? 38.035 39.703 1.158 1.00 29.52 81 LEU A O 1
ATOM 684 N N . ASN A 1 82 ? 40.240 39.720 0.773 1.00 28.66 82 ASN A N 1
ATOM 685 C CA . ASN A 1 82 ? 40.267 41.162 0.563 1.00 29.59 82 ASN A CA 1
ATOM 686 C C . ASN A 1 82 ? 40.056 41.597 -0.880 1.00 28.09 82 ASN A C 1
ATOM 687 O O . ASN A 1 82 ? 39.210 42.454 -1.142 1.00 27.41 82 ASN A O 1
ATOM 692 N N . ASP A 1 83 ? 40.831 41.010 -1.797 1.00 27.84 83 ASP A N 1
ATOM 693 C CA . ASP A 1 83 ? 40.776 41.376 -3.213 1.00 27.41 83 ASP A CA 1
ATOM 694 C C . ASP A 1 83 ? 40.410 40.282 -4.204 1.00 27.07 83 ASP A C 1
ATOM 695 O O . ASP A 1 83 ? 40.776 39.115 -4.061 1.00 28.51 83 ASP A O 1
ATOM 700 N N . ILE A 1 84 ? 39.702 40.706 -5.237 1.00 26.18 84 ILE A N 1
ATOM 701 C CA . ILE A 1 84 ? 39.288 39.851 -6.331 1.00 25.00 84 ILE A CA 1
ATOM 702 C C . ILE A 1 84 ? 39.184 40.864 -7.471 1.00 23.35 84 ILE A C 1
ATOM 703 O O . ILE A 1 84 ? 38.665 41.959 -7.286 1.00 22.97 84 ILE A O 1
ATOM 708 N N . TYR A 1 85 ? 39.724 40.537 -8.635 1.00 22.90 85 TYR A N 1
ATOM 709 C CA . TYR A 1 85 ? 39.671 41.491 -9.740 1.00 23.18 85 TYR A CA 1
ATOM 710 C C . TYR A 1 85 ? 40.047 40.935 -11.099 1.00 22.92 85 TYR A C 1
ATOM 711 O O . TYR A 1 85 ? 41.000 40.165 -11.242 1.00 23.11 85 TYR A O 1
ATOM 720 N N . VAL A 1 86 ? 39.292 41.353 -12.103 1.00 24.33 86 VAL A N 1
ATOM 721 C CA . VAL A 1 86 ? 39.543 40.917 -13.469 1.00 27.35 86 VAL A CA 1
ATOM 722 C C . VAL A 1 86 ? 39.869 42.134 -14.325 1.00 26.53 86 VAL A C 1
ATOM 723 O O . VAL A 1 86 ? 39.389 43.225 -14.059 1.00 27.46 86 VAL A O 1
ATOM 727 N N . ALA A 1 87 ? 40.701 41.949 -15.341 1.00 27.88 87 ALA A N 1
ATOM 728 C CA . ALA A 1 87 ? 41.058 43.049 -16.231 1.00 30.46 87 ALA A CA 1
ATOM 729 C C . ALA A 1 87 ? 39.941 43.249 -17.273 1.00 31.85 87 ALA A C 1
ATOM 730 O O . ALA A 1 87 ? 39.224 42.305 -17.619 1.00 30.23 87 ALA A O 1
ATOM 732 N N . GLU A 1 88 ? 39.794 44.480 -17.758 1.00 33.73 88 GLU A N 1
ATOM 733 C CA . GLU A 1 88 ? 38.766 44.814 -18.748 1.00 35.96 88 GLU A CA 1
ATOM 734 C C . GLU A 1 88 ? 38.660 43.807 -19.891 1.00 35.86 88 GLU A C 1
ATOM 735 O O . GLU A 1 88 ? 37.579 43.276 -20.169 1.00 34.66 88 GLU A O 1
ATOM 741 N N . GLU A 1 89 ? 39.788 43.581 -20.562 1.00 36.50 89 GLU A N 1
ATOM 742 C CA . GLU A 1 89 ? 39.871 42.667 -21.697 1.00 38.62 89 GLU A CA 1
ATOM 743 C C . GLU A 1 89 ? 39.313 41.300 -21.364 1.00 38.56 89 GLU A C 1
ATOM 744 O O . GLU A 1 89 ? 38.719 40.640 -22.216 1.00 39.95 89 GLU A O 1
ATOM 750 N N . ALA A 1 90 ? 39.523 40.871 -20.126 1.00 37.61 90 ALA A N 1
ATOM 751 C CA . ALA A 1 90 ? 39.044 39.576 -19.670 1.00 36.50 90 ALA A CA 1
ATOM 752 C C . ALA A 1 90 ? 37.586 39.691 -19.244 1.00 36.66 90 ALA A C 1
ATOM 753 O O . ALA A 1 90 ? 37.129 40.762 -18.834 1.00 36.86 90 ALA A O 1
ATOM 755 N N . ARG A 1 91 ? 36.852 38.590 -19.348 1.00 36.63 91 ARG A N 1
ATOM 756 C CA . ARG A 1 91 ? 35.451 38.588 -18.944 1.00 37.12 91 ARG A CA 1
ATOM 757 C C . ARG A 1 91 ? 35.408 38.422 -17.438 1.00 37.31 91 ARG A C 1
ATOM 758 O O . ARG A 1 91 ? 35.855 37.405 -16.905 1.00 36.73 91 ARG A O 1
ATOM 766 N N . ARG A 1 92 ? 34.883 39.444 -16.769 1.00 37.21 92 ARG A N 1
ATOM 767 C CA . ARG A 1 92 ? 34.764 39.473 -15.314 1.00 37.44 92 ARG A CA 1
ATOM 768 C C . ARG A 1 92 ? 34.347 38.143 -14.684 1.00 37.84 92 ARG A C 1
ATOM 769 O O . ARG A 1 92 ? 35.165 37.456 -14.063 1.00 37.07 92 ARG A O 1
ATOM 777 N N . GLN A 1 93 ? 33.075 37.789 -14.858 1.00 38.77 93 GLN A N 1
ATOM 778 C CA . GLN A 1 93 ? 32.502 36.568 -14.289 1.00 39.30 93 GLN A CA 1
ATOM 779 C C . GLN A 1 93 ? 33.275 35.270 -14.538 1.00 38.86 93 GLN A C 1
ATOM 780 O O . GLN A 1 93 ? 33.677 34.594 -13.585 1.00 38.95 93 GLN A O 1
ATOM 786 N N . LEU A 1 94 ? 33.470 34.911 -15.803 1.00 37.28 94 LEU A N 1
ATOM 787 C CA . LEU A 1 94 ? 34.207 33.695 -16.131 1.00 35.74 94 LEU A CA 1
ATOM 788 C C . LEU A 1 94 ? 35.502 33.538 -15.306 1.00 34.85 94 LEU A C 1
ATOM 789 O O . LEU A 1 94 ? 35.764 32.472 -14.740 1.00 34.06 94 LEU A O 1
ATOM 794 N N . VAL A 1 95 ? 36.298 34.605 -15.236 1.00 33.19 95 VAL A N 1
ATOM 795 C CA . VAL A 1 95 ? 37.568 34.595 -14.508 1.00 30.59 95 VAL A CA 1
ATOM 796 C C . VAL A 1 95 ? 37.424 34.782 -13.002 1.00 31.12 95 VAL A C 1
ATOM 797 O O . VAL A 1 95 ? 38.101 34.102 -12.216 1.00 30.17 95 VAL A O 1
ATOM 801 N N . ALA A 1 96 ? 36.561 35.711 -12.598 1.00 30.82 96 ALA A N 1
ATOM 802 C CA . ALA A 1 96 ? 36.333 35.959 -11.180 1.00 29.56 96 ALA A CA 1
ATOM 803 C C . ALA A 1 96 ? 35.988 34.622 -10.531 1.00 30.39 96 ALA A C 1
ATOM 804 O O . ALA A 1 96 ? 36.479 34.298 -9.450 1.00 31.78 96 ALA A O 1
ATOM 806 N N . ASP A 1 97 ? 35.157 33.842 -11.218 1.00 31.89 97 ASP A N 1
ATOM 807 C CA . ASP A 1 97 ? 34.713 32.533 -10.740 1.00 32.70 97 ASP A CA 1
ATOM 808 C C . ASP A 1 97 ? 35.827 31.539 -10.455 1.00 32.90 97 ASP A C 1
ATOM 809 O O . ASP A 1 97 ? 36.003 31.109 -9.315 1.00 33.64 97 ASP A O 1
ATOM 814 N N . HIS A 1 98 ? 36.559 31.155 -11.495 1.00 31.27 98 HIS A N 1
ATOM 815 C CA . HIS A 1 98 ? 37.644 30.203 -11.338 1.00 30.18 98 HIS A CA 1
ATOM 816 C C . HIS A 1 98 ? 38.513 30.569 -10.158 1.00 27.62 98 HIS A C 1
ATOM 817 O O . HIS A 1 98 ? 38.957 29.701 -9.413 1.00 28.53 98 HIS A O 1
ATOM 824 N N . LEU A 1 99 ? 38.761 31.859 -9.988 1.00 24.96 99 LEU A N 1
ATOM 825 C CA . LEU A 1 99 ? 39.582 32.312 -8.885 1.00 24.55 99 LEU A CA 1
ATOM 826 C C . LEU A 1 99 ? 38.900 31.982 -7.564 1.00 25.76 99 LEU A C 1
ATOM 827 O O . LEU A 1 99 ? 39.423 31.214 -6.752 1.00 24.74 99 LEU A O 1
ATOM 832 N N . LEU A 1 100 ? 37.720 32.560 -7.368 1.00 26.75 100 LEU A N 1
ATOM 833 C CA . LEU A 1 100 ? 36.946 32.354 -6.153 1.00 27.17 100 LEU A CA 1
ATOM 834 C C . LEU A 1 100 ? 36.728 30.884 -5.822 1.00 27.75 100 LEU A C 1
ATOM 835 O O . LEU A 1 100 ? 36.798 30.491 -4.660 1.00 28.65 100 LEU A O 1
ATOM 840 N N . GLN A 1 101 ? 36.475 30.064 -6.834 1.00 29.00 101 GLN A N 1
ATOM 841 C CA . GLN A 1 101 ? 36.271 28.644 -6.594 1.00 30.20 101 GLN A CA 1
ATOM 842 C C . GLN A 1 101 ? 37.567 28.016 -6.106 1.00 28.64 101 GLN A C 1
ATOM 843 O O . GLN A 1 101 ? 37.589 27.313 -5.102 1.00 29.53 101 GLN A O 1
ATOM 849 N N . HIS A 1 102 ? 38.647 28.265 -6.828 1.00 27.43 102 HIS A N 1
ATOM 850 C CA . HIS A 1 102 ? 39.944 27.727 -6.455 1.00 26.47 102 HIS A CA 1
ATOM 851 C C . HIS A 1 102 ? 40.254 28.171 -5.018 1.00 27.64 102 HIS A C 1
ATOM 852 O O . HIS A 1 102 ? 40.758 27.392 -4.206 1.00 26.22 102 HIS A O 1
ATOM 859 N N . ALA A 1 103 ? 39.926 29.425 -4.711 1.00 28.17 103 ALA A N 1
ATOM 860 C CA . ALA A 1 103 ? 40.164 29.989 -3.388 1.00 28.24 103 ALA A CA 1
ATOM 861 C C . ALA A 1 103 ? 39.323 29.292 -2.327 1.00 28.84 103 ALA A C 1
ATOM 862 O O . ALA A 1 103 ? 39.830 28.950 -1.256 1.00 28.52 103 ALA A O 1
ATOM 864 N N . LYS A 1 104 ? 38.040 29.083 -2.620 1.00 28.96 104 LYS A N 1
ATOM 865 C CA . LYS A 1 104 ? 37.157 28.424 -1.663 1.00 29.86 104 LYS A CA 1
ATOM 866 C C . LYS A 1 104 ? 37.577 26.974 -1.439 1.00 30.22 104 LYS A C 1
ATOM 867 O O . LYS A 1 104 ? 37.545 26.478 -0.309 1.00 29.86 104 LYS A O 1
ATOM 873 N N . GLN A 1 105 ? 37.975 26.293 -2.509 1.00 30.64 105 GLN A N 1
ATOM 874 C CA . GLN A 1 105 ? 38.406 24.910 -2.384 1.00 31.34 105 GLN A CA 1
ATOM 875 C C . GLN A 1 105 ? 39.658 24.855 -1.524 1.00 30.50 105 GLN A C 1
ATOM 876 O O . GLN A 1 105 ? 39.920 23.855 -0.858 1.00 30.64 105 GLN A O 1
ATOM 890 N N . ALA A 1 107 ? 40.331 26.983 1.074 1.00 22.35 107 ALA A N 1
ATOM 891 C CA . ALA A 1 107 ? 39.883 27.159 2.455 1.00 22.56 107 ALA A CA 1
ATOM 892 C C . ALA A 1 107 ? 39.403 25.822 3.019 1.00 24.71 107 ALA A C 1
ATOM 893 O O . ALA A 1 107 ? 39.728 25.452 4.155 1.00 22.59 107 ALA A O 1
ATOM 895 N N . ARG A 1 108 ? 38.625 25.105 2.212 1.00 27.66 108 ARG A N 1
ATOM 896 C CA . ARG A 1 108 ? 38.105 23.803 2.595 1.00 30.02 108 ARG A CA 1
ATOM 897 C C . ARG A 1 108 ? 39.288 22.886 2.845 1.00 30.73 108 ARG A C 1
ATOM 898 O O . ARG A 1 108 ? 39.417 22.308 3.920 1.00 31.54 108 ARG A O 1
ATOM 906 N N . GLU A 1 109 ? 40.163 22.764 1.854 1.00 31.54 109 GLU A N 1
ATOM 907 C CA . GLU A 1 109 ? 41.333 21.911 1.988 1.00 32.78 109 GLU A CA 1
ATOM 908 C C . GLU A 1 109 ? 42.130 22.157 3.276 1.00 32.64 109 GLU A C 1
ATOM 909 O O . GLU A 1 109 ? 42.750 21.241 3.811 1.00 32.84 109 GLU A O 1
ATOM 915 N N . THR A 1 110 ? 42.113 23.388 3.780 1.00 32.46 110 THR A N 1
ATOM 916 C CA . THR A 1 110 ? 42.864 23.711 4.994 1.00 30.17 110 THR A CA 1
ATOM 917 C C . THR A 1 110 ? 42.017 23.753 6.252 1.00 30.39 110 THR A C 1
ATOM 918 O O . THR A 1 110 ? 42.410 24.360 7.250 1.00 30.71 110 THR A O 1
ATOM 922 N N . HIS A 1 111 ? 40.851 23.125 6.195 1.00 29.51 111 HIS A N 1
ATOM 923 C CA . HIS A 1 111 ? 39.971 23.053 7.347 1.00 28.46 111 HIS A CA 1
ATOM 924 C C . HIS A 1 111 ? 39.710 24.409 7.995 1.00 28.78 111 HIS A C 1
ATOM 925 O O . HIS A 1 111 ? 39.876 24.575 9.207 1.00 29.38 111 HIS A O 1
ATOM 932 N N . ALA A 1 112 ? 39.301 25.381 7.187 1.00 27.76 112 ALA A N 1
ATOM 933 C CA . ALA A 1 112 ? 39.007 26.706 7.703 1.00 27.38 112 ALA A CA 1
ATOM 934 C C . ALA A 1 112 ? 37.603 26.664 8.278 1.00 27.03 112 ALA A C 1
ATOM 935 O O . ALA A 1 112 ? 36.755 25.939 7.780 1.00 26.78 112 ALA A O 1
ATOM 937 N N . VAL A 1 113 ? 37.357 27.418 9.340 1.00 27.13 113 VAL A N 1
ATOM 938 C CA . VAL A 1 113 ? 36.028 27.446 9.938 1.00 27.34 113 VAL A CA 1
ATOM 939 C C . VAL A 1 113 ? 35.151 28.252 9.007 1.00 28.15 113 VAL A C 1
ATOM 940 O O . VAL A 1 113 ? 33.995 27.910 8.754 1.00 29.33 113 VAL A O 1
ATOM 944 N N . ARG A 1 114 ? 35.721 29.334 8.490 1.00 30.10 114 ARG A N 1
ATOM 945 C CA . ARG A 1 114 ? 34.990 30.223 7.601 1.00 30.46 114 ARG A CA 1
ATOM 946 C C . ARG A 1 114 ? 35.916 31.104 6.775 1.00 30.34 114 ARG A C 1
ATOM 947 O O . ARG A 1 114 ? 37.140 31.054 6.897 1.00 29.78 114 ARG A O 1
ATOM 963 N N . ARG A 1 116 ? 35.929 35.221 5.546 1.00 33.77 116 ARG A N 1
ATOM 964 C CA . ARG A 1 116 ? 35.315 36.494 5.876 1.00 31.20 116 ARG A CA 1
ATOM 965 C C . ARG A 1 116 ? 35.758 37.521 4.837 1.00 29.77 1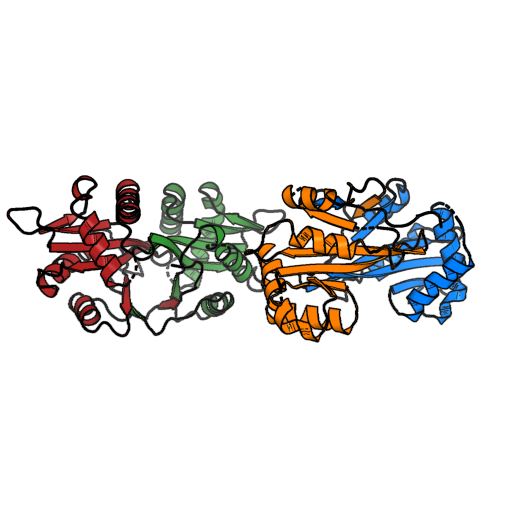16 ARG A C 1
ATOM 966 O O . ARG A 1 116 ? 36.925 37.567 4.450 1.00 30.19 116 ARG A O 1
ATOM 974 N N . VAL A 1 117 ? 34.815 38.327 4.367 1.00 27.53 117 VAL A N 1
ATOM 975 C CA . VAL A 1 117 ? 35.124 39.352 3.383 1.00 25.13 117 VAL A CA 1
ATOM 976 C C . VAL A 1 117 ? 34.564 40.691 3.850 1.00 24.99 117 VAL A C 1
ATOM 977 O O . VAL A 1 117 ? 33.539 40.752 4.520 1.00 23.65 117 VAL A O 1
ATOM 981 N N . SER A 1 118 ? 35.249 41.769 3.496 1.00 25.05 118 SER A N 1
ATOM 982 C CA . SER A 1 118 ? 34.812 43.099 3.879 1.00 25.14 118 SER A CA 1
ATOM 983 C C . SER A 1 118 ? 34.991 43.988 2.658 1.00 26.29 118 SER A C 1
ATOM 984 O O . SER A 1 118 ? 36.037 43.938 2.010 1.00 26.36 118 SER A O 1
ATOM 987 N N . THR A 1 119 ? 33.970 44.786 2.342 1.00 28.17 119 THR A N 1
ATOM 988 C CA . THR A 1 119 ? 34.014 45.679 1.182 1.00 29.38 119 THR A CA 1
ATOM 989 C C . THR A 1 119 ? 33.123 46.927 1.316 1.00 29.96 119 THR A C 1
ATOM 990 O O . THR A 1 119 ? 32.178 46.959 2.112 1.00 30.73 119 THR A O 1
ATOM 994 N N . SER A 1 120 ? 33.433 47.951 0.528 1.00 29.95 120 SER A N 1
ATOM 995 C CA . SER A 1 120 ? 32.703 49.221 0.553 1.00 31.27 120 SER A CA 1
ATOM 996 C C . SER A 1 120 ? 31.198 49.113 0.367 1.00 31.88 120 SER A C 1
ATOM 997 O O . SER A 1 120 ? 30.718 48.390 -0.511 1.00 32.53 120 SER A O 1
ATOM 1000 N N . VAL A 1 121 ? 30.452 49.853 1.182 1.00 32.30 121 VAL A N 1
ATOM 1001 C CA . VAL A 1 121 ? 28.997 49.842 1.086 1.00 32.95 121 VAL A CA 1
ATOM 1002 C C . VAL A 1 121 ? 28.591 50.314 -0.307 1.00 34.44 121 VAL A C 1
ATOM 1003 O O . VAL A 1 121 ? 27.494 50.015 -0.778 1.00 35.44 121 VAL A O 1
ATOM 1007 N N . ASP A 1 122 ? 29.493 51.040 -0.964 1.00 35.73 122 ASP A N 1
ATOM 1008 C CA . ASP A 1 122 ? 29.252 51.569 -2.303 1.00 37.99 122 ASP A CA 1
ATOM 1009 C C . ASP A 1 122 ? 29.686 50.651 -3.456 1.00 37.90 122 ASP A C 1
ATOM 1010 O O . ASP A 1 122 ? 29.905 51.130 -4.570 1.00 36.30 122 ASP A O 1
ATOM 1015 N N . ASN A 1 123 ? 29.814 49.348 -3.205 1.00 37.49 123 ASN A N 1
ATOM 1016 C CA . ASN A 1 123 ? 30.221 48.415 -4.261 1.00 36.58 123 ASN A CA 1
ATOM 1017 C C . ASN A 1 123 ? 29.164 47.375 -4.594 1.00 35.93 123 ASN A C 1
ATOM 1018 O O . ASN A 1 123 ? 29.429 46.175 -4.490 1.00 36.95 123 ASN A O 1
ATOM 1023 N N . GLU A 1 124 ? 27.979 47.829 -5.001 1.00 34.26 124 GLU A N 1
ATOM 1024 C CA . GLU A 1 124 ? 26.881 46.928 -5.350 1.00 33.48 124 GLU A CA 1
ATOM 1025 C C . GLU A 1 124 ? 27.355 45.714 -6.146 1.00 32.12 124 GLU A C 1
ATOM 1026 O O . GLU A 1 124 ? 27.090 44.574 -5.775 1.00 31.34 124 GLU A O 1
ATOM 1032 N N . VAL A 1 125 ? 28.048 45.965 -7.250 1.00 30.22 125 VAL A N 1
ATOM 1033 C CA . VAL A 1 125 ? 28.530 44.881 -8.089 1.00 28.91 125 VAL A CA 1
ATOM 1034 C C . VAL A 1 125 ? 29.388 43.935 -7.266 1.00 28.56 125 VAL A C 1
ATOM 1035 O O . VAL A 1 125 ? 29.066 42.755 -7.135 1.00 29.87 125 VAL A O 1
ATOM 1039 N N . ALA A 1 126 ? 30.469 44.457 -6.702 1.00 29.15 126 ALA A N 1
ATOM 1040 C CA . ALA A 1 126 ? 31.375 43.659 -5.879 1.00 29.40 126 ALA A CA 1
ATOM 1041 C C . ALA A 1 126 ? 30.620 42.774 -4.882 1.00 29.60 126 ALA A C 1
ATOM 1042 O O . ALA A 1 126 ? 30.881 41.568 -4.772 1.00 28.18 126 ALA A O 1
ATOM 1044 N N . GLN A 1 127 ? 29.685 43.388 -4.164 1.00 29.70 127 GLN A N 1
ATOM 1045 C CA . GLN A 1 127 ? 28.880 42.692 -3.171 1.00 31.87 127 GLN A CA 1
ATOM 1046 C C . GLN A 1 127 ? 28.011 41.603 -3.782 1.00 33.13 127 GLN A C 1
ATOM 1047 O O . GLN A 1 127 ? 27.785 40.563 -3.163 1.00 33.92 127 GLN A O 1
ATOM 1053 N N . LYS A 1 128 ? 27.513 41.846 -4.989 1.00 34.15 128 LYS A N 1
ATOM 1054 C CA . LYS A 1 128 ? 26.660 40.875 -5.658 1.00 34.06 128 LYS A CA 1
ATOM 1055 C C . LYS A 1 128 ? 27.448 39.592 -5.931 1.00 32.78 128 LYS A C 1
ATOM 1056 O O . LYS A 1 128 ? 26.982 38.489 -5.648 1.00 32.59 128 LYS A O 1
ATOM 1062 N N . VAL A 1 129 ? 28.643 39.752 -6.488 1.00 31.12 129 VAL A N 1
ATOM 1063 C CA . VAL A 1 129 ? 29.516 38.629 -6.795 1.00 29.48 129 VAL A CA 1
ATOM 1064 C C . VAL A 1 129 ? 29.774 37.807 -5.537 1.00 29.77 129 VAL A C 1
ATOM 1065 O O . VAL A 1 129 ? 29.692 36.580 -5.562 1.00 30.71 129 VAL A O 1
ATOM 1069 N N . TYR A 1 130 ? 30.082 38.486 -4.436 1.00 29.33 130 TYR A N 1
ATOM 1070 C CA . TYR A 1 130 ? 30.340 37.805 -3.169 1.00 29.01 130 TYR A CA 1
ATOM 1071 C C . TYR A 1 130 ? 29.142 36.976 -2.717 1.00 30.06 130 TYR A C 1
ATOM 1072 O O . TYR A 1 130 ? 29.291 35.822 -2.307 1.00 29.72 130 TYR A O 1
ATOM 1081 N N . GLU A 1 131 ? 27.959 37.581 -2.784 1.00 30.44 131 GLU A N 1
ATOM 1082 C CA . GLU A 1 131 ? 26.727 36.918 -2.380 1.00 31.95 131 GLU A CA 1
ATOM 1083 C C . GLU A 1 131 ? 26.443 35.682 -3.226 1.00 32.81 131 GLU A C 1
ATOM 1084 O O . GLU A 1 131 ? 25.944 34.664 -2.725 1.00 32.11 131 GLU A O 1
ATOM 1090 N N . SER A 1 132 ? 26.802 35.771 -4.502 1.00 33.29 132 SER A N 1
ATOM 1091 C CA . SER A 1 132 ? 26.587 34.684 -5.439 1.00 32.74 132 SER A CA 1
ATOM 1092 C C . SER A 1 132 ? 27.558 33.524 -5.244 1.00 32.89 132 SER A C 1
ATOM 1093 O O . SER A 1 132 ? 27.460 32.514 -5.935 1.00 34.80 132 SER A O 1
ATOM 1096 N N . ILE A 1 133 ? 28.503 33.651 -4.325 1.00 32.34 133 ILE A N 1
ATOM 1097 C CA . ILE A 1 133 ? 29.432 32.557 -4.107 1.00 33.54 133 ILE A CA 1
ATOM 1098 C C . ILE A 1 133 ? 29.350 32.057 -2.676 1.00 35.50 133 ILE A C 1
ATOM 1099 O O . ILE A 1 133 ? 30.254 31.373 -2.193 1.00 34.79 133 ILE A O 1
ATOM 1104 N N . GLY A 1 134 ? 28.257 32.404 -1.998 1.00 36.96 134 GLY A N 1
ATOM 1105 C CA . GLY A 1 134 ? 28.069 31.950 -0.633 1.00 36.77 134 GLY A CA 1
ATOM 1106 C C . GLY A 1 134 ? 27.914 33.023 0.425 1.00 37.46 134 GLY A C 1
ATOM 1107 O O . GLY A 1 134 ? 26.913 33.043 1.138 1.00 38.35 134 GLY A O 1
ATOM 1108 N N . PHE A 1 135 ? 28.901 33.910 0.527 1.00 36.47 135 PHE A N 1
ATOM 1109 C CA . PHE A 1 135 ? 28.897 34.983 1.520 1.00 34.77 135 PHE A CA 1
ATOM 1110 C C . PHE A 1 135 ? 27.546 35.559 1.939 1.00 34.86 135 PHE A C 1
ATOM 1111 O O . PHE A 1 135 ? 26.671 35.804 1.109 1.00 34.15 135 PHE A O 1
ATOM 1119 N N . ARG A 1 136 ? 27.393 35.773 3.242 1.00 34.52 136 ARG A N 1
ATOM 1120 C CA . ARG A 1 136 ? 26.173 36.352 3.788 1.00 35.07 136 ARG A CA 1
ATOM 1121 C C . ARG A 1 136 ? 26.561 37.464 4.758 1.00 34.65 136 ARG A C 1
ATOM 1122 O O . ARG A 1 136 ? 27.658 37.466 5.304 1.00 33.17 136 ARG A O 1
ATOM 1130 N N . GLU A 1 137 ? 25.653 38.405 4.969 1.00 35.26 137 GLU A N 1
ATOM 1131 C CA . GLU A 1 137 ? 25.899 39.529 5.862 1.00 36.25 137 GLU A CA 1
ATOM 1132 C C . GLU A 1 137 ? 25.215 39.291 7.215 1.00 37.11 137 GLU A C 1
ATOM 1133 O O . GLU A 1 137 ? 24.317 40.044 7.599 1.00 37.53 137 GLU A O 1
ATOM 1139 N N . ASP A 1 138 ? 25.638 38.250 7.933 1.00 38.45 138 ASP A N 1
ATOM 1140 C CA . ASP A 1 138 ? 25.047 37.912 9.239 1.00 38.98 138 ASP A CA 1
ATOM 1141 C C . ASP A 1 138 ? 24.812 39.143 10.106 1.00 39.13 138 ASP A C 1
ATOM 1142 O O . ASP A 1 138 ? 25.757 39.755 10.602 1.00 39.23 138 ASP A O 1
ATOM 1147 N N . GLN A 1 139 ? 23.541 39.478 10.307 1.00 39.45 139 GLN A N 1
ATOM 1148 C CA . GLN A 1 139 ? 23.161 40.648 11.090 1.00 39.71 139 GLN A CA 1
ATOM 1149 C C . GLN A 1 139 ? 23.131 40.407 12.604 1.00 39.22 139 GLN A C 1
ATOM 1150 O O . GLN A 1 139 ? 22.703 41.277 13.361 1.00 39.47 139 GLN A O 1
ATOM 1156 N N . GLU A 1 140 ? 23.592 39.244 13.053 1.00 38.09 140 GLU A N 1
ATOM 1157 C CA . GLU A 1 140 ? 23.587 38.963 14.484 1.00 39.27 140 GLU A CA 1
ATOM 1158 C C . GLU A 1 140 ? 24.834 39.407 15.258 1.00 37.73 140 GLU A C 1
ATOM 1159 O O . GLU A 1 140 ? 25.152 38.860 16.320 1.00 36.50 140 GLU A O 1
ATOM 1165 N N . PHE A 1 141 ? 25.521 40.415 14.722 1.00 37.02 141 PHE A N 1
ATOM 1166 C CA . PHE A 1 141 ? 26.725 40.974 15.343 1.00 35.26 141 PHE A CA 1
ATOM 1167 C C . PHE A 1 141 ? 26.915 42.422 14.918 1.00 33.40 141 PHE A C 1
ATOM 1168 O O . PHE A 1 141 ? 26.537 42.806 13.815 1.00 33.43 141 PHE A O 1
ATOM 1176 N N . LYS A 1 142 ? 27.491 43.216 15.813 1.00 32.72 142 LYS A N 1
ATOM 1177 C CA . LYS A 1 142 ? 27.746 44.629 15.561 1.00 32.03 142 LYS A CA 1
ATOM 1178 C C . LYS A 1 142 ? 29.219 44.812 15.212 1.00 30.51 142 LYS A C 1
ATOM 1179 O O . LYS A 1 142 ? 30.095 44.406 15.976 1.00 31.10 142 LYS A O 1
ATOM 1185 N N . ASN A 1 143 ? 29.482 45.422 14.057 1.00 29.98 143 ASN A N 1
ATOM 1186 C CA . ASN A 1 143 ? 30.847 45.659 13.587 1.00 28.86 143 ASN A CA 1
ATOM 1187 C C . ASN A 1 143 ? 31.405 47.051 13.878 1.00 28.49 143 ASN A C 1
ATOM 1188 O O . ASN A 1 143 ? 30.785 48.072 13.569 1.00 27.71 143 ASN A O 1
ATOM 1193 N N . TYR A 1 144 ? 32.593 47.083 14.472 1.00 28.83 144 TYR A N 1
ATOM 1194 C CA . TYR A 1 144 ? 33.230 48.346 14.817 1.00 28.97 144 TYR A CA 1
ATOM 1195 C C . TYR A 1 144 ? 34.473 48.708 14.014 1.00 28.05 144 TYR A C 1
ATOM 1196 O O . TYR A 1 144 ? 35.141 47.855 13.433 1.00 28.15 144 TYR A O 1
ATOM 1205 N N . THR A 1 145 ? 34.779 49.995 14.006 1.00 27.38 145 THR A N 1
ATOM 1206 C CA . THR A 1 145 ? 35.934 50.501 13.290 1.00 27.63 145 THR A CA 1
ATOM 1207 C C . THR A 1 145 ? 36.521 51.685 14.023 1.00 27.66 145 THR A C 1
ATOM 1208 O O . THR A 1 145 ? 35.794 52.550 14.487 1.00 29.54 145 THR A O 1
ATOM 1212 N N . LEU A 1 146 ? 37.837 51.725 14.138 1.00 27.52 146 LEU A N 1
ATOM 1213 C CA . LEU A 1 146 ? 38.468 52.859 14.789 1.00 27.52 146 LEU A CA 1
ATOM 1214 C C . LEU A 1 146 ? 39.535 53.387 13.834 1.00 24.69 146 LEU A C 1
ATOM 1215 O O . LEU A 1 146 ? 40.588 52.782 13.668 1.00 23.36 146 LEU A O 1
ATOM 1220 N N . PRO A 1 147 ? 39.245 54.501 13.151 1.00 23.10 147 PRO A N 1
ATOM 1221 C CA . PRO A 1 147 ? 40.236 55.050 12.225 1.00 23.06 147 PRO A CA 1
ATOM 1222 C C . PRO A 1 147 ? 41.532 55.415 12.952 1.00 22.91 147 PRO A C 1
ATOM 1223 O O . PRO A 1 147 ? 41.519 56.164 13.929 1.00 23.68 147 PRO A O 1
ATOM 1227 N N . ILE A 1 148 ? 42.642 54.862 12.480 1.00 22.41 148 ILE A N 1
ATOM 1228 C CA . ILE A 1 148 ? 43.941 55.134 13.066 1.00 22.08 148 ILE A CA 1
ATOM 1229 C C . ILE A 1 148 ? 44.699 56.046 12.113 1.00 23.10 148 ILE A C 1
ATOM 1230 O O . ILE A 1 148 ? 45.081 57.150 12.483 1.00 24.70 148 ILE A O 1
ATOM 1235 N N . SER A 1 149 ? 44.895 55.590 10.878 1.00 22.22 149 SER A N 1
ATOM 1236 C CA . SER A 1 149 ? 45.623 56.373 9.888 1.00 22.12 149 SER A CA 1
ATOM 1237 C C . SER A 1 149 ? 44.731 56.936 8.801 1.00 22.36 149 SER A C 1
ATOM 1238 O O . SER A 1 149 ? 43.515 56.969 8.924 1.00 24.27 149 SER A O 1
ATOM 1241 N N . ASP A 1 150 ? 45.356 57.374 7.721 1.00 23.09 150 ASP A N 1
ATOM 1242 C CA . ASP A 1 150 ? 44.640 57.947 6.607 1.00 22.86 150 ASP A CA 1
ATOM 1243 C C . ASP A 1 150 ? 44.375 56.892 5.559 1.00 23.52 150 ASP A C 1
ATOM 1244 O O . ASP A 1 150 ? 45.127 55.935 5.430 1.00 23.85 150 ASP A O 1
ATOM 1249 N N . GLU A 1 151 ? 43.302 57.076 4.806 1.00 23.05 151 GLU A N 1
ATOM 1250 C CA . GLU A 1 151 ? 42.940 56.134 3.763 1.00 21.97 151 GLU A CA 1
ATOM 1251 C C . GLU A 1 151 ? 43.509 56.562 2.416 1.00 22.87 151 GLU A C 1
ATOM 1252 O O . GLU A 1 151 ? 43.702 55.739 1.522 1.00 22.90 151 GLU A O 1
ATOM 1258 N N . LEU A 1 152 ? 43.785 57.855 2.287 1.00 23.36 152 LEU A N 1
ATOM 1259 C CA . LEU A 1 152 ? 44.290 58.426 1.044 1.00 24.85 152 LEU A CA 1
ATOM 1260 C C . LEU A 1 152 ? 45.788 58.310 0.838 1.00 25.12 152 LEU A C 1
ATOM 1261 O O . LEU A 1 152 ? 46.244 58.089 -0.277 1.00 24.39 152 LEU A O 1
ATOM 1266 N N . SER A 1 153 ? 46.549 58.475 1.915 1.00 27.03 153 SER A N 1
ATOM 1267 C CA . SER A 1 153 ? 48.006 58.390 1.844 1.00 27.06 153 SER A CA 1
ATOM 1268 C C . SER A 1 153 ? 48.623 57.960 3.171 1.00 26.96 153 SER A C 1
ATOM 1269 O O . SER A 1 153 ? 47.876 57.818 4.163 1.00 27.49 153 SER A O 1
ATOM 1281 N N . ARG B 1 2 ? 50.219 46.818 34.463 1.00 37.84 2 ARG B N 1
ATOM 1282 C CA . ARG B 1 2 ? 51.324 46.661 33.521 1.00 32.73 2 ARG B CA 1
ATOM 1283 C C . ARG B 1 2 ? 50.902 45.852 32.275 1.00 29.51 2 ARG B C 1
ATOM 1284 O O . ARG B 1 2 ? 50.353 44.752 32.390 1.00 27.60 2 ARG B O 1
ATOM 1292 N N . ILE B 1 3 ? 51.137 46.414 31.088 1.00 26.72 3 ILE B N 1
ATOM 1293 C CA . ILE B 1 3 ? 50.794 45.736 29.832 1.00 25.28 3 ILE B CA 1
ATOM 1294 C C . ILE B 1 3 ? 52.049 45.348 29.061 1.00 23.12 3 ILE B C 1
ATOM 1295 O O . ILE B 1 3 ? 52.950 46.168 28.884 1.00 22.56 3 ILE B O 1
ATOM 1300 N N . VAL B 1 4 ? 52.106 44.100 28.604 1.00 21.93 4 VAL B N 1
ATOM 1301 C CA . VAL B 1 4 ? 53.265 43.620 27.852 1.00 24.54 4 VAL B CA 1
ATOM 1302 C C . VAL B 1 4 ? 52.896 42.633 26.749 1.00 21.25 4 VAL B C 1
ATOM 1303 O O . VAL B 1 4 ? 51.971 41.838 26.902 1.00 20.55 4 VAL B O 1
ATOM 1307 N N . GLN B 1 5 ? 53.618 42.671 25.635 1.00 19.92 5 GLN B N 1
ATOM 1308 C CA . GLN B 1 5 ? 53.321 41.720 24.573 1.00 21.59 5 GLN B CA 1
ATOM 1309 C C . GLN B 1 5 ? 53.677 40.328 25.061 1.00 23.15 5 GLN B C 1
ATOM 1310 O O . GLN B 1 5 ? 54.750 40.103 25.632 1.00 23.75 5 GLN B O 1
ATOM 1316 N N . ALA B 1 6 ? 52.754 39.398 24.842 1.00 23.54 6 ALA B N 1
ATOM 1317 C CA . ALA B 1 6 ? 52.942 38.023 25.245 1.00 22.68 6 ALA B CA 1
ATOM 1318 C C . ALA B 1 6 ? 54.088 37.389 24.472 1.00 23.18 6 ALA B C 1
ATOM 1319 O O . ALA B 1 6 ? 54.243 37.566 23.258 1.00 22.72 6 ALA B O 1
ATOM 1321 N N . THR B 1 7 ? 54.892 36.637 25.208 1.00 24.67 7 THR B N 1
ATOM 1322 C CA . THR B 1 7 ? 56.048 35.960 24.660 1.00 25.30 7 THR B CA 1
ATOM 1323 C C . THR B 1 7 ? 55.923 34.458 24.941 1.00 24.28 7 THR B C 1
ATOM 1324 O O . THR B 1 7 ? 55.011 34.024 25.632 1.00 24.58 7 THR B O 1
ATOM 1328 N N . LEU B 1 8 ? 56.820 33.660 24.391 1.00 24.46 8 LEU B N 1
ATOM 1329 C CA . LEU B 1 8 ? 56.768 32.220 24.592 1.00 25.02 8 LEU B CA 1
ATOM 1330 C C . LEU B 1 8 ? 57.051 31.861 26.056 1.00 26.61 8 LEU B C 1
ATOM 1331 O O . LEU B 1 8 ? 56.755 30.758 26.512 1.00 28.15 8 LEU B O 1
ATOM 1336 N N . GLU B 1 9 ? 57.631 32.799 26.794 1.00 25.96 9 GLU B N 1
ATOM 1337 C CA . GLU B 1 9 ? 57.952 32.572 28.195 1.00 26.09 9 GLU B CA 1
ATOM 1338 C C . GLU B 1 9 ? 56.704 32.682 29.087 1.00 26.41 9 GLU B C 1
ATOM 1339 O O . GLU B 1 9 ? 56.734 32.286 30.264 1.00 23.96 9 GLU B O 1
ATOM 1345 N N . HIS B 1 10 ? 55.619 33.213 28.515 1.00 26.08 10 HIS B N 1
ATOM 1346 C CA . HIS B 1 10 ? 54.361 33.407 29.237 1.00 25.79 10 HIS B CA 1
ATOM 1347 C C . HIS B 1 10 ? 53.326 32.322 28.976 1.00 26.79 10 HIS B C 1
ATOM 1348 O O . HIS B 1 10 ? 52.255 32.328 29.595 1.00 27.77 10 HIS B O 1
ATOM 1355 N N . LEU B 1 11 ? 53.622 31.406 28.059 1.00 27.13 11 LEU B N 1
ATOM 1356 C CA . LEU B 1 11 ? 52.672 30.351 27.713 1.00 27.77 11 LEU B CA 1
ATOM 1357 C C . LEU B 1 11 ? 51.973 29.696 28.921 1.00 29.43 11 LEU B C 1
ATOM 1358 O O . LEU B 1 11 ? 50.741 29.671 28.986 1.00 28.65 11 LEU B O 1
ATOM 1363 N N . ASP B 1 12 ? 52.743 29.183 29.880 1.00 30.15 12 ASP B N 1
ATOM 1364 C CA . ASP B 1 12 ? 52.156 28.549 31.056 1.00 29.54 12 ASP B CA 1
ATOM 1365 C C . ASP B 1 12 ? 51.113 29.404 31.762 1.00 29.02 12 ASP B C 1
ATOM 1366 O O . ASP B 1 12 ? 50.062 28.919 32.173 1.00 29.15 12 ASP B O 1
ATOM 1371 N N . LEU B 1 13 ? 51.412 30.683 31.905 1.00 27.67 13 LEU B N 1
ATOM 1372 C CA . LEU B 1 13 ? 50.519 31.605 32.585 1.00 27.51 13 LEU B CA 1
ATOM 1373 C C . LEU B 1 13 ? 49.295 31.991 31.747 1.00 27.51 13 LEU B C 1
ATOM 1374 O O . LEU B 1 13 ? 48.192 32.101 32.266 1.00 27.73 13 LEU B O 1
ATOM 1379 N N . LEU B 1 14 ? 49.488 32.190 30.450 1.00 26.61 14 LEU B N 1
ATOM 1380 C CA . LEU B 1 14 ? 48.397 32.586 29.565 1.00 25.57 14 LEU B CA 1
ATOM 1381 C C . LEU B 1 14 ? 47.404 31.493 29.159 1.00 25.74 14 LEU B C 1
ATOM 1382 O O . LEU B 1 14 ? 46.207 31.748 29.039 1.00 25.83 14 LEU B O 1
ATOM 1387 N N . ALA B 1 15 ? 47.906 30.284 28.933 1.00 26.58 15 ALA B N 1
ATOM 1388 C CA . ALA B 1 15 ? 47.079 29.163 28.498 1.00 25.88 15 ALA B CA 1
ATOM 1389 C C . ALA B 1 15 ? 45.764 28.977 29.253 1.00 25.90 15 ALA B C 1
ATOM 1390 O O . ALA B 1 15 ? 44.696 28.882 28.643 1.00 27.20 15 ALA B O 1
ATOM 1392 N N . PRO B 1 16 ? 45.816 28.910 30.592 1.00 25.11 16 PRO B N 1
ATOM 1393 C CA . PRO B 1 16 ? 44.579 28.730 31.353 1.00 23.27 16 PRO B CA 1
ATOM 1394 C C . PRO B 1 16 ? 43.571 29.864 31.255 1.00 22.80 16 PRO B C 1
ATOM 1395 O O . PRO B 1 16 ? 42.371 29.621 31.172 1.00 22.95 16 PRO B O 1
ATOM 1399 N N . LEU B 1 17 ? 44.039 31.104 31.273 1.00 22.42 17 LEU B N 1
ATOM 1400 C CA . LEU B 1 17 ? 43.116 32.229 31.178 1.00 23.04 17 LEU B CA 1
ATOM 1401 C C . LEU B 1 17 ? 42.509 32.278 29.781 1.00 22.54 17 LEU B C 1
ATOM 1402 O O . LEU B 1 17 ? 41.406 32.790 29.584 1.00 22.29 17 LEU B O 1
ATOM 1407 N N . PHE B 1 18 ? 43.247 31.740 28.816 1.00 22.78 18 PHE B N 1
ATOM 1408 C CA . PHE B 1 18 ? 42.795 31.694 27.434 1.00 23.05 18 PHE B CA 1
ATOM 1409 C C . PHE B 1 18 ? 41.666 30.678 27.348 1.00 23.51 18 PHE B C 1
ATOM 1410 O O . PHE B 1 18 ? 40.651 30.904 26.690 1.00 23.42 18 PHE B O 1
ATOM 1418 N N . VAL B 1 19 ? 41.850 29.553 28.028 1.00 23.88 19 VAL B N 1
ATOM 1419 C CA . VAL B 1 19 ? 40.844 28.507 28.041 1.00 25.36 19 VAL B CA 1
ATOM 1420 C C . VAL B 1 19 ? 39.571 29.006 28.721 1.00 26.39 19 VAL B C 1
ATOM 1421 O O . VAL B 1 19 ? 38.472 28.712 28.257 1.00 27.91 19 VAL B O 1
ATOM 1425 N N . LYS B 1 20 ? 39.710 29.761 29.808 1.00 26.56 20 LYS B N 1
ATOM 1426 C CA . LYS B 1 20 ? 38.531 30.268 30.507 1.00 28.89 20 LYS B CA 1
ATOM 1427 C C . LYS B 1 20 ? 37.753 31.227 29.622 1.00 28.52 20 LYS B C 1
ATOM 1428 O O . LYS B 1 20 ? 36.544 31.382 29.763 1.00 28.81 20 LYS B O 1
ATOM 1434 N N . TYR B 1 21 ? 38.464 31.881 28.714 1.00 27.80 21 TYR B N 1
ATOM 1435 C CA . TYR B 1 21 ? 37.852 32.826 27.796 1.00 25.31 21 TYR B CA 1
ATOM 1436 C C . TYR B 1 21 ? 37.010 32.065 26.765 1.00 23.51 21 TYR B C 1
ATOM 1437 O O . TYR B 1 21 ? 35.888 32.469 26.447 1.00 21.49 21 TYR B O 1
ATOM 1446 N N . ARG B 1 22 ? 37.541 30.957 26.257 1.00 21.80 22 ARG B N 1
ATOM 1447 C CA . ARG B 1 22 ? 36.805 30.162 25.286 1.00 22.29 22 ARG B CA 1
ATOM 1448 C C . ARG B 1 22 ? 35.602 29.498 25.959 1.00 24.58 22 ARG B C 1
ATOM 1449 O O . ARG B 1 22 ? 34.493 29.480 25.405 1.00 24.41 22 ARG B O 1
ATOM 1457 N N . GLU B 1 23 ? 35.810 28.970 27.163 1.00 26.35 23 GLU B N 1
ATOM 1458 C CA . GLU B 1 23 ? 34.722 28.336 27.900 1.00 26.71 23 GLU B CA 1
ATOM 1459 C C . GLU B 1 23 ? 33.622 29.350 28.125 1.00 26.11 23 GLU B C 1
ATOM 1460 O O . GLU B 1 23 ? 32.443 29.035 28.021 1.00 27.15 23 GLU B O 1
ATOM 1466 N N . PHE B 1 24 ? 34.022 30.574 28.434 1.00 25.80 24 PHE B N 1
ATOM 1467 C CA . PHE B 1 24 ? 33.073 31.648 28.662 1.00 26.72 24 PHE B CA 1
ATOM 1468 C C . PHE B 1 24 ? 32.164 31.838 27.456 1.00 26.77 24 PHE B C 1
ATOM 1469 O O . PHE B 1 24 ? 30.980 32.118 27.597 1.00 26.45 24 PHE B O 1
ATOM 1477 N N . TYR B 1 25 ? 32.717 31.697 26.262 1.00 26.76 25 TYR B N 1
ATOM 1478 C CA . TYR B 1 25 ? 31.899 31.872 25.079 1.00 27.17 25 TYR B CA 1
ATOM 1479 C C . TYR B 1 25 ? 31.237 30.597 24.586 1.00 27.05 25 TYR B C 1
ATOM 1480 O O . TYR B 1 25 ? 30.893 30.493 23.418 1.00 27.18 25 TYR B O 1
ATOM 1489 N N . GLY B 1 26 ? 31.044 29.641 25.489 1.00 25.68 26 GLY B N 1
ATOM 1490 C CA . GLY B 1 26 ? 30.365 28.406 25.131 1.00 24.75 26 GLY B CA 1
ATOM 1491 C C . GLY B 1 26 ? 31.131 27.447 24.256 1.00 24.48 26 GLY B C 1
ATOM 1492 O O . GLY B 1 26 ? 30.569 26.799 23.386 1.00 24.45 26 GLY B O 1
ATOM 1501 N N . LEU B 1 28 ? 34.195 24.231 23.916 1.00 30.16 28 LEU B N 1
ATOM 1502 C CA . LEU B 1 28 ? 34.720 23.076 24.618 1.00 30.04 28 LEU B CA 1
ATOM 1503 C C . LEU B 1 28 ? 36.173 23.369 24.948 1.00 31.07 28 LEU B C 1
ATOM 1504 O O . LEU B 1 28 ? 37.032 23.349 24.073 1.00 33.50 28 LEU B O 1
ATOM 1509 N N . SER B 1 29 ? 36.444 23.664 26.208 1.00 30.29 29 SER B N 1
ATOM 1510 C CA . SER B 1 29 ? 37.805 23.938 26.634 1.00 29.82 29 SER B CA 1
ATOM 1511 C C . SER B 1 29 ? 38.737 22.826 26.180 1.00 30.85 29 SER B C 1
ATOM 1512 O O . SER B 1 29 ? 38.630 21.699 26.638 1.00 32.74 29 SER B O 1
ATOM 1515 N N . TYR B 1 30 ? 39.643 23.140 25.271 1.00 31.12 30 TYR B N 1
ATOM 1516 C CA . TYR B 1 30 ? 40.597 22.156 24.782 1.00 31.07 30 TYR B CA 1
ATOM 1517 C C . TYR B 1 30 ? 41.927 22.558 25.406 1.00 32.88 30 TYR B C 1
ATOM 1518 O O . TYR B 1 30 ? 42.769 23.190 24.760 1.00 33.06 30 TYR B O 1
ATOM 1527 N N . PRO B 1 31 ? 42.128 22.198 26.686 1.00 34.39 31 PRO B N 1
ATOM 1528 C CA . PRO B 1 31 ? 43.335 22.498 27.460 1.00 32.50 31 PRO B CA 1
ATOM 1529 C C . PRO B 1 31 ? 44.653 22.471 26.690 1.00 32.45 31 PRO B C 1
ATOM 1530 O O . PRO B 1 31 ? 45.407 23.447 26.740 1.00 33.00 31 PRO B O 1
ATOM 1534 N N . GLU B 1 32 ? 44.930 21.365 25.995 1.00 31.98 32 GLU B N 1
ATOM 1535 C CA . GLU B 1 32 ? 46.166 21.220 25.212 1.00 33.17 32 GLU B CA 1
ATOM 1536 C C . GLU B 1 32 ? 46.092 22.007 23.911 1.00 32.01 32 GLU B C 1
ATOM 1537 O O . GLU B 1 32 ? 46.923 22.877 23.647 1.00 31.52 32 GLU B O 1
ATOM 1543 N N . SER B 1 33 ? 45.102 21.675 23.091 1.00 30.89 33 SER B N 1
ATOM 1544 C CA . SER B 1 33 ? 44.917 22.341 21.811 1.00 29.38 33 SER B CA 1
ATOM 1545 C C . SER B 1 33 ? 44.941 23.859 21.926 1.00 27.22 33 SER B C 1
ATOM 1546 O O . SER B 1 33 ? 45.541 24.537 21.099 1.00 26.69 33 SER B O 1
ATOM 1549 N N . SER B 1 34 ? 44.289 24.388 22.952 1.00 25.50 34 SER B N 1
ATOM 1550 C CA . SER B 1 34 ? 44.258 25.827 23.147 1.00 25.36 34 SER B CA 1
ATOM 1551 C C . SER B 1 34 ? 45.670 26.336 23.451 1.00 25.20 34 SER B C 1
ATOM 1552 O O . SER B 1 34 ? 46.049 27.457 23.082 1.00 24.25 34 SER B O 1
ATOM 1555 N N . ARG B 1 35 ? 46.436 25.489 24.124 1.00 23.64 35 ARG B N 1
ATOM 1556 C CA . ARG B 1 35 ? 47.795 25.796 24.519 1.00 23.16 35 ARG B CA 1
ATOM 1557 C C . ARG B 1 35 ? 48.674 25.638 23.297 1.00 23.42 35 ARG B C 1
ATOM 1558 O O . ARG B 1 35 ? 49.576 26.431 23.050 1.00 23.15 35 ARG B O 1
ATOM 1566 N N . LYS B 1 36 ? 48.380 24.591 22.539 1.00 25.37 36 LYS B N 1
ATOM 1567 C CA . LYS B 1 36 ? 49.080 24.240 21.307 1.00 27.25 36 LYS B CA 1
ATOM 1568 C C . LYS B 1 36 ? 48.908 25.381 20.294 1.00 27.58 36 LYS B C 1
ATOM 1569 O O . LYS B 1 36 ? 49.854 25.756 19.587 1.00 26.56 36 LYS B O 1
ATOM 1575 N N . PHE B 1 37 ? 47.681 25.910 20.252 1.00 25.79 37 PHE B N 1
ATOM 1576 C CA . PHE B 1 37 ? 47.258 27.002 19.375 1.00 24.57 37 PHE B CA 1
ATOM 1577 C C . PHE B 1 37 ? 48.008 28.301 19.663 1.00 25.68 37 PHE B C 1
ATOM 1578 O O . PHE B 1 37 ? 48.435 29.018 18.750 1.00 26.72 37 PHE B O 1
ATOM 1586 N N . LEU B 1 38 ? 48.146 28.601 20.948 1.00 24.89 38 LEU B N 1
ATOM 1587 C CA . LEU B 1 38 ? 48.829 29.800 21.385 1.00 23.57 38 LEU B CA 1
ATOM 1588 C C . LEU B 1 38 ? 50.311 29.708 21.093 1.00 22.71 38 LEU B C 1
ATOM 1589 O O . LEU B 1 38 ? 50.921 30.665 20.626 1.00 23.42 38 LEU B O 1
ATOM 1594 N N . GLU B 1 39 ? 50.895 28.552 21.364 1.00 22.04 39 GLU B N 1
ATOM 1595 C CA . GLU B 1 39 ? 52.316 28.377 21.129 1.00 23.24 39 GLU B CA 1
ATOM 1596 C C . GLU B 1 39 ? 52.670 28.631 19.675 1.00 22.57 39 GLU B C 1
ATOM 1597 O O . GLU B 1 39 ? 53.625 29.352 19.378 1.00 21.23 39 GLU B O 1
ATOM 1603 N N . LYS B 1 40 ? 51.904 28.049 18.760 1.00 22.87 40 LYS B N 1
ATOM 1604 C CA . LYS B 1 40 ? 52.188 28.250 17.346 1.00 22.82 40 LYS B CA 1
ATOM 1605 C C . LYS B 1 40 ? 51.966 29.703 16.932 1.00 22.21 40 LYS B C 1
ATOM 1606 O O . LYS B 1 40 ? 52.798 30.284 16.239 1.00 22.36 40 LYS B O 1
ATOM 1612 N N . ARG B 1 41 ? 50.864 30.300 17.368 1.00 22.20 41 ARG B N 1
ATOM 1613 C CA . ARG B 1 41 ? 50.605 31.692 17.030 1.00 23.51 41 ARG B CA 1
ATOM 1614 C C . ARG B 1 41 ? 51.775 32.559 17.501 1.00 24.53 41 ARG B C 1
ATOM 1615 O O . ARG B 1 41 ? 52.234 33.446 16.772 1.00 24.90 41 ARG B O 1
ATOM 1623 N N . LEU B 1 42 ? 52.249 32.293 18.721 1.00 22.99 42 LEU B N 1
ATOM 1624 C CA . LEU B 1 42 ? 53.370 33.017 19.314 1.00 21.24 42 LEU B CA 1
ATOM 1625 C C . LEU B 1 42 ? 54.685 32.798 18.568 1.00 22.89 42 LEU B C 1
ATOM 1626 O O . LEU B 1 42 ? 55.408 33.753 18.261 1.00 22.37 42 LEU B O 1
ATOM 1631 N N . ARG B 1 43 ? 55.000 31.538 18.280 1.00 23.25 43 ARG B N 1
ATOM 1632 C CA . ARG B 1 43 ? 56.247 31.211 17.591 1.00 24.07 43 ARG B CA 1
ATOM 1633 C C . ARG B 1 43 ? 56.263 31.691 16.134 1.00 24.09 43 ARG B C 1
ATOM 1634 O O . ARG B 1 43 ? 57.302 32.107 15.619 1.00 24.93 43 ARG B O 1
ATOM 1642 N N . ARG B 1 44 ? 55.114 31.654 15.472 1.00 23.03 44 ARG B N 1
ATOM 1643 C CA . ARG B 1 44 ? 55.043 32.094 14.080 1.00 22.82 44 ARG B CA 1
ATOM 1644 C C . ARG B 1 44 ? 54.696 33.566 13.925 1.00 22.25 44 ARG B C 1
ATOM 1645 O O . ARG B 1 44 ? 54.610 34.065 12.803 1.00 21.87 44 ARG B O 1
ATOM 1653 N N . LYS B 1 45 ? 54.508 34.257 15.046 1.00 21.60 45 LYS B N 1
ATOM 1654 C CA . LYS B 1 45 ? 54.163 35.668 15.021 1.00 22.54 45 LYS B CA 1
ATOM 1655 C C . LYS B 1 45 ? 52.969 35.900 14.112 1.00 23.39 45 LYS B C 1
ATOM 1656 O O . LYS B 1 45 ? 53.001 36.777 13.239 1.00 23.35 45 LYS B O 1
ATOM 1662 N N . GLU B 1 46 ? 51.916 35.115 14.316 1.00 24.43 46 GLU B N 1
ATOM 1663 C CA . GLU B 1 46 ? 50.716 35.237 13.509 1.00 24.34 46 GLU B CA 1
ATOM 1664 C C . GLU B 1 46 ? 49.629 36.008 14.243 1.00 23.63 46 GLU B C 1
ATOM 1665 O O . GLU B 1 46 ? 48.475 36.003 13.842 1.00 23.94 46 GLU B O 1
ATOM 1671 N N . SER B 1 47 ? 50.010 36.667 15.325 1.00 22.92 47 SER B N 1
ATOM 1672 C CA . SER B 1 47 ? 49.081 37.474 16.095 1.00 23.27 47 SER B CA 1
ATOM 1673 C C . SER B 1 47 ? 49.883 38.252 17.121 1.00 23.50 47 SER B C 1
ATOM 1674 O O . SER B 1 47 ? 51.096 38.083 17.234 1.00 24.04 47 SER B O 1
ATOM 1677 N N . VAL B 1 48 ? 49.201 39.116 17.856 1.00 22.62 48 VAL B N 1
ATOM 1678 C CA . VAL B 1 48 ? 49.845 39.919 18.872 1.00 22.58 48 VAL B CA 1
ATOM 1679 C C . VAL B 1 48 ? 48.977 39.809 20.110 1.00 20.29 48 VAL B C 1
ATOM 1680 O O . VAL B 1 48 ? 47.813 40.207 20.106 1.00 20.17 48 VAL B O 1
ATOM 1684 N N . ILE B 1 49 ? 49.548 39.255 21.166 1.00 18.60 49 ILE B N 1
ATOM 1685 C CA . ILE B 1 49 ? 48.827 39.092 22.407 1.00 16.81 49 ILE B CA 1
ATOM 1686 C C . ILE B 1 49 ? 49.434 40.009 23.453 1.00 16.44 49 ILE B C 1
ATOM 1687 O O . ILE B 1 49 ? 50.632 39.969 23.703 1.00 15.89 49 ILE B O 1
ATOM 1692 N N . TYR B 1 50 ? 48.609 40.867 24.036 1.00 16.60 50 TYR B N 1
ATOM 1693 C CA . TYR B 1 50 ? 49.086 41.771 25.069 1.00 19.18 50 TYR B CA 1
ATOM 1694 C C . TYR B 1 50 ? 48.613 41.270 26.440 1.00 19.99 50 TYR B C 1
ATOM 1695 O O . TYR B 1 50 ? 47.427 40.985 26.636 1.00 20.67 50 TYR B O 1
ATOM 1704 N N . LEU B 1 51 ? 49.539 41.156 27.386 1.00 20.22 51 LEU B N 1
ATOM 1705 C CA . LEU B 1 51 ? 49.192 40.691 28.732 1.00 21.81 51 LEU B CA 1
ATOM 1706 C C . LEU B 1 51 ? 49.092 41.835 29.733 1.00 20.52 51 LEU B C 1
ATOM 1707 O O . LEU B 1 51 ? 49.875 42.788 29.690 1.00 21.03 51 LEU B O 1
ATOM 1712 N N . ALA B 1 52 ? 48.113 41.751 30.622 1.00 19.15 52 ALA B N 1
ATOM 1713 C CA . ALA B 1 52 ? 47.956 42.762 31.658 1.00 17.92 52 ALA B CA 1
ATOM 1714 C C . ALA B 1 52 ? 48.481 42.132 32.951 1.00 17.84 52 ALA B C 1
ATOM 1715 O O . ALA B 1 52 ? 47.810 41.301 33.560 1.00 16.10 52 ALA B O 1
ATOM 1717 N N . LEU B 1 53 ? 49.692 42.504 33.351 1.00 19.37 53 LEU B N 1
ATOM 1718 C CA . LEU B 1 53 ? 50.295 41.954 34.570 1.00 23.38 53 LEU B CA 1
ATOM 1719 C C . LEU B 1 53 ? 50.190 42.915 35.756 1.00 25.30 53 LEU B C 1
ATOM 1720 O O . LEU B 1 53 ? 50.309 44.127 35.589 1.00 24.45 53 LEU B O 1
ATOM 1725 N N . ALA B 1 54 ? 49.974 42.364 36.951 1.00 28.42 54 ALA B N 1
ATOM 1726 C CA . ALA B 1 54 ? 49.846 43.178 38.161 1.00 30.56 54 ALA B CA 1
ATOM 1727 C C . ALA B 1 54 ? 51.124 43.204 38.989 1.00 31.02 54 ALA B C 1
ATOM 1728 O O . ALA B 1 54 ? 51.321 44.109 39.806 1.00 33.00 54 ALA B O 1
ATOM 1730 N N . ASP B 1 58 ? 53.813 39.237 39.693 1.00 36.90 58 ASP B N 1
ATOM 1731 C CA . ASP B 1 58 ? 52.961 39.671 38.586 1.00 36.99 58 ASP B CA 1
ATOM 1732 C C . ASP B 1 58 ? 52.051 38.552 38.064 1.00 36.18 58 ASP B C 1
ATOM 1733 O O . ASP B 1 58 ? 52.498 37.645 37.354 1.00 36.43 58 ASP B O 1
ATOM 1738 N N . ARG B 1 59 ? 50.773 38.634 38.429 1.00 34.33 59 ARG B N 1
ATOM 1739 C CA . ARG B 1 59 ? 49.762 37.652 38.038 1.00 32.52 59 ARG B CA 1
ATOM 1740 C C . ARG B 1 59 ? 48.911 38.162 36.865 1.00 32.01 59 ARG B C 1
ATOM 1741 O O . ARG B 1 59 ? 48.508 39.336 36.827 1.00 32.12 59 ARG B O 1
ATOM 1749 N N . LEU B 1 60 ? 48.642 37.272 35.912 1.00 29.96 60 LEU B N 1
ATOM 1750 C CA . LEU B 1 60 ? 47.852 37.617 34.733 1.00 28.26 60 LEU B CA 1
ATOM 1751 C C . LEU B 1 60 ? 46.436 38.125 35.069 1.00 26.96 60 LEU B C 1
ATOM 1752 O O . LEU B 1 60 ? 45.563 37.349 35.435 1.00 26.76 60 LEU B O 1
ATOM 1757 N N . LEU B 1 61 ? 46.213 39.431 34.933 1.00 26.10 61 LEU B N 1
ATOM 1758 C CA . LEU B 1 61 ? 44.907 40.024 35.233 1.00 25.60 61 LEU B CA 1
ATOM 1759 C C . LEU B 1 61 ? 43.933 39.913 34.081 1.00 24.56 61 LEU B C 1
ATOM 1760 O O . LEU B 1 61 ? 42.723 39.815 34.285 1.00 24.67 61 LEU B O 1
ATOM 1765 N N . GLY B 1 62 ? 44.470 39.940 32.868 1.00 23.86 62 GLY B N 1
ATOM 1766 C CA . GLY B 1 62 ? 43.644 39.844 31.682 1.00 21.87 62 GLY B CA 1
ATOM 1767 C C . GLY B 1 62 ? 44.526 39.859 30.460 1.00 22.36 62 GLY B C 1
ATOM 1768 O O . GLY B 1 62 ? 45.704 40.179 30.557 1.00 21.35 62 GLY B O 1
ATOM 1769 N N . PHE B 1 63 ? 43.965 39.514 29.307 1.00 24.23 63 PHE B N 1
ATOM 1770 C CA . PHE B 1 63 ? 44.740 39.496 28.076 1.00 24.97 63 PHE B CA 1
ATOM 1771 C C . PHE B 1 63 ? 43.865 39.904 26.902 1.00 25.12 63 PHE B C 1
ATOM 1772 O O . PHE B 1 63 ? 42.640 39.893 26.997 1.00 26.11 63 PHE B O 1
ATOM 1780 N N . CYS B 1 64 ? 44.503 40.274 25.796 1.00 25.18 64 CYS B N 1
ATOM 1781 C CA . CYS B 1 64 ? 43.784 40.615 24.570 1.00 24.95 64 CYS B CA 1
ATOM 1782 C C . CYS B 1 64 ? 44.660 40.163 23.389 1.00 23.68 64 CYS B C 1
ATOM 1783 O O . CYS B 1 64 ? 45.889 40.197 23.474 1.00 25.00 64 CYS B O 1
ATOM 1786 N N . GLN B 1 65 ? 44.029 39.689 22.317 1.00 22.19 65 GLN B N 1
ATOM 1787 C CA . GLN B 1 65 ? 44.759 39.204 21.140 1.00 20.96 65 GLN B CA 1
ATOM 1788 C C . GLN B 1 65 ? 44.209 39.798 19.851 1.00 20.24 65 GLN B C 1
ATOM 1789 O O . GLN B 1 65 ? 42.993 39.878 19.655 1.00 18.51 65 GLN B O 1
ATOM 1795 N N . LEU B 1 66 ? 45.114 40.232 18.981 1.00 18.57 66 LEU B N 1
ATOM 1796 C CA . LEU B 1 66 ? 44.714 40.812 17.706 1.00 17.82 66 LEU B CA 1
ATOM 1797 C C . LEU B 1 66 ? 45.323 39.996 16.603 1.00 16.16 66 LEU B C 1
ATOM 1798 O O . LEU B 1 66 ? 46.418 39.479 16.747 1.00 16.18 66 LEU B O 1
ATOM 1803 N N . TYR B 1 67 ? 44.602 39.849 15.506 1.00 17.44 67 TYR B N 1
ATOM 1804 C CA . TYR B 1 67 ? 45.139 39.113 14.367 1.00 18.87 67 TYR B CA 1
ATOM 1805 C C . TYR B 1 67 ? 45.467 40.133 13.292 1.00 20.06 67 TYR B C 1
ATOM 1806 O O . TYR B 1 67 ? 44.796 41.164 13.173 1.00 18.83 67 TYR B O 1
ATOM 1815 N N . PRO B 1 68 ? 46.517 39.865 12.503 1.00 21.65 68 PRO B N 1
ATOM 1816 C CA . PRO B 1 68 ? 46.977 40.739 11.421 1.00 20.30 68 PRO B CA 1
ATOM 1817 C C . PRO B 1 68 ? 46.181 40.627 10.122 1.00 20.09 68 PRO B C 1
ATOM 1818 O O . PRO B 1 68 ? 45.828 39.537 9.696 1.00 20.55 68 PRO B O 1
ATOM 1822 N N . SER B 1 69 ? 45.922 41.772 9.502 1.00 20.81 69 SER B N 1
ATOM 1823 C CA . SER B 1 69 ? 45.227 41.860 8.221 1.00 20.82 69 SER B CA 1
ATOM 1824 C C . SER B 1 69 ? 45.762 43.103 7.476 1.00 21.88 69 SER B C 1
ATOM 1825 O O . SER B 1 69 ? 46.513 43.900 8.041 1.00 20.83 69 SER B O 1
ATOM 1828 N N . PHE B 1 70 ? 45.394 43.275 6.212 1.00 23.18 70 PHE B N 1
ATOM 1829 C CA . PHE B 1 70 ? 45.872 44.437 5.467 1.00 22.95 70 PHE B CA 1
ATOM 1830 C C . PHE B 1 70 ? 44.777 45.109 4.670 1.00 23.49 70 PHE B C 1
ATOM 1831 O O . PHE B 1 70 ? 43.724 44.531 4.442 1.00 23.71 70 PHE B O 1
ATOM 1839 N N . SER B 1 71 ? 45.031 46.348 4.265 1.00 23.44 71 SER B N 1
ATOM 1840 C CA . SER B 1 71 ? 44.106 47.088 3.409 1.00 23.33 71 SER B CA 1
ATOM 1841 C C . SER B 1 71 ? 44.842 47.288 2.095 1.00 23.78 71 SER B C 1
ATOM 1842 O O . SER B 1 71 ? 45.745 48.115 2.018 1.00 24.44 71 SER B O 1
ATOM 1845 N N . SER B 1 72 ? 44.484 46.513 1.074 1.00 23.91 72 SER B N 1
ATOM 1846 C CA . SER B 1 72 ? 45.138 46.646 -0.229 1.00 21.77 72 SER B CA 1
ATOM 1847 C C . SER B 1 72 ? 44.851 48.029 -0.770 1.00 20.64 72 SER B C 1
ATOM 1848 O O . SER B 1 72 ? 45.745 48.719 -1.247 1.00 21.01 72 SER B O 1
ATOM 1851 N N . LEU B 1 73 ? 43.593 48.438 -0.667 1.00 21.04 73 LEU B N 1
ATOM 1852 C CA . LEU B 1 73 ? 43.169 49.740 -1.154 1.00 20.20 73 LEU B CA 1
ATOM 1853 C C . LEU B 1 73 ? 44.019 50.919 -0.704 1.00 18.95 73 LEU B C 1
ATOM 1854 O O . LEU B 1 73 ? 44.377 51.754 -1.522 1.00 19.79 73 LEU B O 1
ATOM 1859 N N . SER B 1 74 ? 44.347 50.995 0.579 1.00 17.93 74 SER B N 1
ATOM 1860 C CA . SER B 1 74 ? 45.171 52.092 1.069 1.00 18.03 74 SER B CA 1
ATOM 1861 C C . SER B 1 74 ? 46.602 51.655 1.401 1.00 17.22 74 SER B C 1
ATOM 1862 O O . SER B 1 74 ? 47.363 52.393 2.020 1.00 15.46 74 SER B O 1
ATOM 1865 N N . LEU B 1 75 ? 46.961 50.452 0.959 1.00 18.54 75 LEU B N 1
ATOM 1866 C CA . LEU B 1 75 ? 48.292 49.879 1.167 1.00 19.38 75 LEU B CA 1
ATOM 1867 C C . LEU B 1 75 ? 48.790 50.000 2.604 1.00 21.66 75 LEU B C 1
ATOM 1868 O O . LEU B 1 75 ? 49.890 50.505 2.841 1.00 21.77 75 LEU B O 1
ATOM 1873 N N . LYS B 1 76 ? 47.989 49.531 3.561 1.00 22.83 76 LYS B N 1
ATOM 1874 C CA . LYS B 1 76 ? 48.372 49.601 4.974 1.00 23.70 76 LYS B CA 1
ATOM 1875 C C . LYS B 1 76 ? 47.871 48.416 5.813 1.00 23.06 76 LYS B C 1
ATOM 1876 O O . LYS B 1 76 ? 47.059 47.609 5.351 1.00 21.96 76 LYS B O 1
ATOM 1882 N N . ARG B 1 77 ? 48.350 48.329 7.056 1.00 22.17 77 ARG B N 1
ATOM 1883 C CA . ARG B 1 77 ? 47.931 47.248 7.947 1.00 21.71 77 ARG B CA 1
ATOM 1884 C C . ARG B 1 77 ? 46.594 47.530 8.623 1.00 20.85 77 ARG B C 1
ATOM 1885 O O . ARG B 1 77 ? 46.215 48.678 8.836 1.00 19.87 77 ARG B O 1
ATOM 1893 N N . VAL B 1 78 ? 45.897 46.453 8.952 1.00 20.64 78 VAL B N 1
ATOM 1894 C CA . VAL B 1 78 ? 44.622 46.517 9.633 1.00 21.23 78 VAL B CA 1
ATOM 1895 C C . VAL B 1 78 ? 44.700 45.549 10.805 1.00 20.71 78 VAL B C 1
ATOM 1896 O O . VAL B 1 78 ? 44.987 44.366 10.613 1.00 20.58 78 VAL B O 1
ATOM 1900 N N . TRP B 1 79 ? 44.462 46.030 12.018 1.00 19.64 79 TRP B N 1
ATOM 1901 C CA . TRP B 1 79 ? 44.511 45.123 13.152 1.00 20.13 79 TRP B CA 1
ATOM 1902 C C . TRP B 1 79 ? 43.114 44.740 13.565 1.00 20.32 79 TRP B C 1
ATOM 1903 O O . TRP B 1 79 ? 42.247 45.598 13.721 1.00 20.16 79 TRP B O 1
ATOM 1914 N N . ILE B 1 80 ? 42.904 43.437 13.728 1.00 21.93 80 ILE B N 1
ATOM 1915 C CA . ILE B 1 80 ? 41.607 42.904 14.128 1.00 24.73 80 ILE B CA 1
ATOM 1916 C C . ILE B 1 80 ? 41.617 42.421 15.580 1.00 23.00 80 ILE B C 1
ATOM 1917 O O . ILE B 1 80 ? 42.220 41.392 15.909 1.00 22.64 80 ILE B O 1
ATOM 1922 N N . LEU B 1 81 ? 40.964 43.192 16.443 1.00 21.91 81 LEU B N 1
ATOM 1923 C CA . LEU B 1 81 ? 40.859 42.863 17.860 1.00 22.70 81 LEU B CA 1
ATOM 1924 C C . LEU B 1 81 ? 39.916 41.679 17.964 1.00 21.83 81 LEU B C 1
ATOM 1925 O O . LEU B 1 81 ? 38.707 41.821 17.861 1.00 22.35 81 LEU B O 1
ATOM 1930 N N . ASN B 1 82 ? 40.481 40.503 18.174 1.00 22.38 82 ASN B N 1
ATOM 1931 C CA . ASN B 1 82 ? 39.697 39.285 18.221 1.00 21.67 82 ASN B CA 1
ATOM 1932 C C . ASN B 1 82 ? 39.263 38.814 19.602 1.00 21.63 82 ASN B C 1
ATOM 1933 O O . ASN B 1 82 ? 38.138 38.372 19.765 1.00 19.77 82 ASN B O 1
ATOM 1938 N N . ASP B 1 83 ? 40.163 38.872 20.581 1.00 23.16 83 ASP B N 1
ATOM 1939 C CA . ASP B 1 83 ? 39.834 38.420 21.925 1.00 24.42 83 ASP B CA 1
ATOM 1940 C C . ASP B 1 83 ? 40.311 39.361 23.000 1.00 25.83 83 ASP B C 1
ATOM 1941 O O . ASP B 1 83 ? 41.399 39.918 22.896 1.00 27.94 83 ASP B O 1
ATOM 1946 N N . ILE B 1 84 ? 39.498 39.525 24.037 1.00 26.88 84 ILE B N 1
ATOM 1947 C CA . ILE B 1 84 ? 39.866 40.340 25.185 1.00 29.59 84 ILE B CA 1
ATOM 1948 C C . ILE B 1 84 ? 39.130 39.717 26.369 1.00 30.03 84 ILE B C 1
ATOM 1949 O O . ILE B 1 84 ? 37.920 39.520 26.325 1.00 30.17 84 ILE B O 1
ATOM 1954 N N . TYR B 1 85 ? 39.869 39.376 27.418 1.00 30.07 85 TYR B N 1
ATOM 1955 C CA . TYR B 1 85 ? 39.270 38.727 28.574 1.00 29.87 85 TYR B CA 1
ATOM 1956 C C . TYR B 1 85 ? 39.911 39.145 29.879 1.00 28.67 85 TYR B C 1
ATOM 1957 O O . TYR B 1 85 ? 41.103 38.949 30.080 1.00 30.29 85 TYR B O 1
ATOM 1966 N N . VAL B 1 86 ? 39.123 39.726 30.769 1.00 28.56 86 VAL B N 1
ATOM 1967 C CA . VAL B 1 86 ? 39.640 40.138 32.069 1.00 28.15 86 VAL B CA 1
ATOM 1968 C C . VAL B 1 86 ? 39.190 39.106 33.091 1.00 28.87 86 VAL B C 1
ATOM 1969 O O . VAL B 1 86 ? 37.994 38.868 33.246 1.00 29.80 86 VAL B O 1
ATOM 1973 N N . ALA B 1 87 ? 40.142 38.487 33.780 1.00 29.64 87 ALA B N 1
ATOM 1974 C CA . ALA B 1 87 ? 39.809 37.466 34.777 1.00 31.97 87 ALA B CA 1
ATOM 1975 C C . ALA B 1 87 ? 38.694 37.934 35.727 1.00 33.10 87 ALA B C 1
ATOM 1976 O O . ALA B 1 87 ? 38.649 39.099 36.130 1.00 32.32 87 ALA B O 1
ATOM 1978 N N . GLU B 1 88 ? 37.802 37.009 36.077 1.00 35.71 88 GLU B N 1
ATOM 1979 C CA . GLU B 1 88 ? 36.661 37.296 36.948 1.00 38.28 88 GLU B CA 1
ATOM 1980 C C . GLU B 1 88 ? 36.983 38.137 38.177 1.00 39.28 88 GLU B C 1
ATOM 1981 O O . GLU B 1 88 ? 36.275 39.106 38.476 1.00 39.20 88 GLU B O 1
ATOM 1987 N N . GLU B 1 89 ? 38.049 37.760 38.882 1.00 40.25 89 GLU B N 1
ATOM 1988 C CA . GLU B 1 89 ? 38.479 38.456 40.092 1.00 42.27 89 GLU B CA 1
ATOM 1989 C C . GLU B 1 89 ? 39.202 39.790 39.866 1.00 43.13 89 GLU B C 1
ATOM 1990 O O . GLU B 1 89 ? 40.208 40.071 40.524 1.00 43.19 89 GLU B O 1
ATOM 1996 N N . ALA B 1 90 ? 38.697 40.609 38.949 1.00 43.65 90 ALA B N 1
ATOM 1997 C CA . ALA B 1 90 ? 39.295 41.917 38.663 1.00 44.84 90 ALA B CA 1
ATOM 1998 C C . ALA B 1 90 ? 38.173 42.854 38.209 1.00 46.39 90 ALA B C 1
ATOM 1999 O O . ALA B 1 90 ? 37.183 42.370 37.633 1.00 47.32 90 ALA B O 1
ATOM 2001 N N . ARG B 1 91 ? 38.314 44.164 38.482 1.00 46.79 91 ARG B N 1
ATOM 2002 C CA . ARG B 1 91 ? 37.332 45.178 38.061 1.00 46.94 91 ARG B CA 1
ATOM 2003 C C . ARG B 1 91 ? 36.949 44.736 36.664 1.00 47.43 91 ARG B C 1
ATOM 2004 O O . ARG B 1 91 ? 37.711 43.988 36.046 1.00 47.88 91 ARG B O 1
ATOM 2012 N N . ARG B 1 92 ? 35.815 45.185 36.132 1.00 47.68 92 ARG B N 1
ATOM 2013 C CA . ARG B 1 92 ? 35.455 44.737 34.786 1.00 48.04 92 ARG B CA 1
ATOM 2014 C C . ARG B 1 92 ? 35.996 45.593 33.626 1.00 47.41 92 ARG B C 1
ATOM 2015 O O . ARG B 1 92 ? 36.315 45.048 32.557 1.00 47.30 92 ARG B O 1
ATOM 2023 N N . GLN B 1 93 ? 36.131 46.908 33.831 1.00 45.89 93 GLN B N 1
ATOM 2024 C CA . GLN B 1 93 ? 36.575 47.777 32.740 1.00 44.10 93 GLN B CA 1
ATOM 2025 C C . GLN B 1 93 ? 37.936 48.468 32.830 1.00 41.36 93 GLN B C 1
ATOM 2026 O O . GLN B 1 93 ? 38.347 49.114 31.859 1.00 40.72 93 GLN B O 1
ATOM 2032 N N . LEU B 1 94 ? 38.641 48.339 33.956 1.00 40.06 94 LEU B N 1
ATOM 2033 C CA . LEU B 1 94 ? 39.962 48.979 34.119 1.00 37.86 94 LEU B CA 1
ATOM 2034 C C . LEU B 1 94 ? 41.107 48.303 33.339 1.00 34.39 94 LEU B C 1
ATOM 2035 O O . LEU B 1 94 ? 41.842 48.970 32.606 1.00 32.75 94 LEU B O 1
ATOM 2040 N N . VAL B 1 95 ? 41.244 46.989 33.511 1.00 30.78 95 VAL B N 1
ATOM 2041 C CA . VAL B 1 95 ? 42.274 46.214 32.833 1.00 30.74 95 VAL B CA 1
ATOM 2042 C C . VAL B 1 95 ? 41.972 46.186 31.332 1.00 30.22 95 VAL B C 1
ATOM 2043 O O . VAL B 1 95 ? 42.869 46.074 30.495 1.00 29.91 95 VAL B O 1
ATOM 2047 N N . ALA B 1 96 ? 40.693 46.275 31.003 1.00 29.99 96 ALA B N 1
ATOM 2048 C CA . ALA B 1 96 ? 40.269 46.278 29.622 1.00 30.02 96 ALA B CA 1
ATOM 2049 C C . ALA B 1 96 ? 40.736 47.574 28.973 1.00 30.27 96 ALA B C 1
ATOM 2050 O O . ALA B 1 96 ? 41.323 47.553 27.891 1.00 32.17 96 ALA B O 1
ATOM 2052 N N . ASP B 1 97 ? 40.498 48.704 29.629 1.00 30.05 97 ASP B N 1
ATOM 2053 C CA . ASP B 1 97 ? 40.909 49.970 29.045 1.00 30.47 97 ASP B CA 1
ATOM 2054 C C . ASP B 1 97 ? 42.416 50.023 28.811 1.00 28.90 97 ASP B C 1
ATOM 2055 O O . ASP B 1 97 ? 42.877 50.413 27.741 1.00 26.37 97 ASP B O 1
ATOM 2060 N N . HIS B 1 98 ? 43.184 49.635 29.817 1.00 26.86 98 HIS B N 1
ATOM 2061 C CA . HIS B 1 98 ? 44.627 49.646 29.698 1.00 27.06 98 HIS B CA 1
ATOM 2062 C C . HIS B 1 98 ? 45.110 48.763 28.559 1.00 26.64 98 HIS B C 1
ATOM 2063 O O . HIS B 1 98 ? 46.079 49.093 27.868 1.00 25.84 98 HIS B O 1
ATOM 2070 N N . LEU B 1 99 ? 44.427 47.640 28.368 1.00 26.03 99 LEU B N 1
ATOM 2071 C CA . LEU B 1 99 ? 44.773 46.700 27.311 1.00 26.69 99 LEU B CA 1
ATOM 2072 C C . LEU B 1 99 ? 44.463 47.272 25.930 1.00 28.40 99 LEU B C 1
ATOM 2073 O O . LEU B 1 99 ? 45.349 47.355 25.078 1.00 29.28 99 LEU B O 1
ATOM 2078 N N . LEU B 1 100 ? 43.209 47.673 25.720 1.00 29.41 100 LEU B N 1
ATOM 2079 C CA . LEU B 1 100 ? 42.781 48.229 24.444 1.00 29.44 100 LEU B CA 1
ATOM 2080 C C . LEU B 1 100 ? 43.471 49.523 24.084 1.00 29.97 100 LEU B C 1
ATOM 2081 O O . LEU B 1 100 ? 43.683 49.819 22.906 1.00 31.20 100 LEU B O 1
ATOM 2086 N N . GLN B 1 101 ? 43.817 50.304 25.094 1.00 30.00 101 GLN B N 1
ATOM 2087 C CA . GLN B 1 101 ? 44.489 51.566 24.850 1.00 29.93 101 GLN B CA 1
ATOM 2088 C C . GLN B 1 101 ? 45.872 51.202 24.300 1.00 28.35 101 GLN B C 1
ATOM 2089 O O . GLN B 1 101 ? 46.265 51.649 23.224 1.00 28.55 101 GLN B O 1
ATOM 2095 N N . HIS B 1 102 ? 46.592 50.358 25.029 1.00 24.84 102 HIS B N 1
ATOM 2096 C CA . HIS B 1 102 ? 47.920 49.935 24.614 1.00 22.78 102 HIS B CA 1
ATOM 2097 C C . HIS B 1 102 ? 47.882 49.354 23.203 1.00 21.37 102 HIS B C 1
ATOM 2098 O O . HIS B 1 102 ? 48.825 49.518 22.434 1.00 19.39 102 HIS B O 1
ATOM 2105 N N . ALA B 1 103 ? 46.787 48.680 22.863 1.00 21.40 103 ALA B N 1
ATOM 2106 C CA . ALA B 1 103 ? 46.630 48.088 21.530 1.00 20.91 103 ALA B CA 1
ATOM 2107 C C . ALA B 1 103 ? 46.511 49.205 20.501 1.00 21.86 103 ALA B C 1
ATOM 2108 O O . ALA B 1 103 ? 47.224 49.229 19.501 1.00 21.23 103 ALA B O 1
ATOM 2110 N N . LYS B 1 104 ? 45.593 50.125 20.772 1.00 23.08 104 LYS B N 1
ATOM 2111 C CA . LYS B 1 104 ? 45.344 51.278 19.922 1.00 24.15 104 LYS B CA 1
ATOM 2112 C C . LYS B 1 104 ? 46.661 51.993 19.631 1.00 23.72 104 LYS B C 1
ATOM 2113 O O . LYS B 1 104 ? 46.919 52.413 18.504 1.00 25.61 104 LYS B O 1
ATOM 2119 N N . GLN B 1 105 ? 47.496 52.123 20.654 1.00 23.60 105 GLN B N 1
ATOM 2120 C CA . GLN B 1 105 ? 48.781 52.794 20.505 1.00 23.96 105 GLN B CA 1
ATOM 2121 C C . GLN B 1 105 ? 49.724 52.039 19.573 1.00 23.65 105 GLN B C 1
ATOM 2122 O O . GLN B 1 105 ? 50.530 52.651 18.884 1.00 23.40 105 GLN B O 1
ATOM 2136 N N . ALA B 1 107 ? 48.690 50.220 17.097 1.00 17.67 107 ALA B N 1
ATOM 2137 C CA . ALA B 1 107 ? 48.110 50.472 15.784 1.00 18.14 107 ALA B CA 1
ATOM 2138 C C . ALA B 1 107 ? 48.723 51.748 15.191 1.00 18.71 107 ALA B C 1
ATOM 2139 O O . ALA B 1 107 ? 49.086 51.783 14.017 1.00 17.87 107 ALA B O 1
ATOM 2141 N N . ARG B 1 108 ? 48.834 52.789 16.014 1.00 20.05 108 ARG B N 1
ATOM 2142 C CA . ARG B 1 108 ? 49.426 54.056 15.593 1.00 21.06 108 ARG B CA 1
ATOM 2143 C C . ARG B 1 108 ? 50.903 53.882 15.257 1.00 20.68 108 ARG B C 1
ATOM 2144 O O . ARG B 1 108 ? 51.353 54.330 14.210 1.00 20.96 108 ARG B O 1
ATOM 2152 N N . GLU B 1 109 ? 51.654 53.212 16.127 1.00 21.17 109 GLU B N 1
ATOM 2153 C CA . GLU B 1 109 ? 53.080 53.007 15.888 1.00 22.64 109 GLU B CA 1
ATOM 2154 C C . GLU B 1 109 ? 53.374 52.131 14.657 1.00 22.96 109 GLU B C 1
ATOM 2155 O O . GLU B 1 109 ? 54.484 52.164 14.128 1.00 21.91 109 GLU B O 1
ATOM 2161 N N . THR B 1 110 ? 52.388 51.354 14.205 1.00 22.23 110 THR B N 1
ATOM 2162 C CA . THR B 1 110 ? 52.562 50.492 13.043 1.00 21.79 110 THR B CA 1
ATOM 2163 C C . THR B 1 110 ? 51.803 51.009 11.825 1.00 23.44 110 THR B C 1
ATOM 2164 O O . THR B 1 110 ? 51.646 50.294 10.831 1.00 22.42 110 THR B O 1
ATOM 2168 N N . HIS B 1 111 ? 51.323 52.248 11.916 1.00 23.77 111 HIS B N 1
ATOM 2169 C CA . HIS B 1 111 ? 50.599 52.905 10.829 1.00 23.70 111 HIS B CA 1
ATOM 2170 C C . HIS B 1 111 ? 49.477 52.113 10.197 1.00 22.85 111 HIS B C 1
ATOM 2171 O O . HIS B 1 111 ? 49.386 52.043 8.975 1.00 23.41 111 HIS B O 1
ATOM 2178 N N . ALA B 1 112 ? 48.619 51.529 11.017 1.00 23.24 112 ALA B N 1
ATOM 2179 C CA . ALA B 1 112 ? 47.492 50.767 10.502 1.00 24.57 112 ALA B CA 1
ATOM 2180 C C . ALA B 1 112 ? 46.441 51.776 10.055 1.00 25.25 112 ALA B C 1
ATOM 2181 O O . ALA B 1 112 ? 46.395 52.885 10.579 1.00 26.18 112 ALA B O 1
ATOM 2183 N N . VAL B 1 113 ? 45.611 51.405 9.083 1.00 25.66 113 VAL B N 1
ATOM 2184 C CA . VAL B 1 113 ? 44.554 52.301 8.621 1.00 25.23 113 VAL B CA 1
ATOM 2185 C C . VAL B 1 113 ? 43.455 52.319 9.668 1.00 24.47 113 VAL B C 1
ATOM 2186 O O . VAL B 1 113 ? 42.802 53.334 9.890 1.00 25.41 113 VAL B O 1
ATOM 2190 N N . ARG B 1 114 ? 43.256 51.179 10.314 1.00 24.42 114 ARG B N 1
ATOM 2191 C CA . ARG B 1 114 ? 42.198 51.061 11.297 1.00 24.31 114 ARG B CA 1
ATOM 2192 C C . ARG B 1 114 ? 42.297 49.765 12.100 1.00 24.29 114 ARG B C 1
ATOM 2193 O O . ARG B 1 114 ? 43.080 48.875 11.780 1.00 23.98 114 ARG B O 1
ATOM 2209 N N . ARG B 1 116 ? 39.608 46.818 13.938 1.00 24.45 116 ARG B N 1
ATOM 2210 C CA . ARG B 1 116 ? 38.235 46.346 13.802 1.00 24.25 116 ARG B CA 1
ATOM 2211 C C . ARG B 1 116 ? 37.883 45.450 14.977 1.00 25.21 116 ARG B C 1
ATOM 2212 O O . ARG B 1 116 ? 38.762 44.814 15.551 1.00 25.56 116 ARG B O 1
ATOM 2220 N N . VAL B 1 117 ? 36.603 45.404 15.337 1.00 26.63 117 VAL B N 1
ATOM 2221 C CA . VAL B 1 117 ? 36.133 44.514 16.402 1.00 28.96 117 VAL B CA 1
ATOM 2222 C C . VAL B 1 117 ? 34.660 44.214 16.184 1.00 30.64 117 VAL B C 1
ATOM 2223 O O . VAL B 1 117 ? 33.918 45.063 15.682 1.00 30.03 117 VAL B O 1
ATOM 2227 N N . SER B 1 118 ? 34.251 43.003 16.563 1.00 31.33 118 SER B N 1
ATOM 2228 C CA . SER B 1 118 ? 32.863 42.565 16.442 1.00 32.67 118 SER B CA 1
ATOM 2229 C C . SER B 1 118 ? 32.355 42.114 17.808 1.00 33.26 118 SER B C 1
ATOM 2230 O O . SER B 1 118 ? 33.119 42.049 18.773 1.00 33.79 118 SER B O 1
ATOM 2233 N N . THR B 1 119 ? 31.063 41.807 17.881 1.00 33.27 119 THR B N 1
ATOM 2234 C CA . THR B 1 119 ? 30.431 41.372 19.125 1.00 33.09 119 THR B CA 1
ATOM 2235 C C . THR B 1 119 ? 28.942 41.195 18.882 1.00 35.41 119 THR B C 1
ATOM 2236 O O . THR B 1 119 ? 28.388 41.763 17.934 1.00 36.16 119 THR B O 1
ATOM 2240 N N . SER B 1 120 ? 28.297 40.404 19.735 1.00 36.65 120 SER B N 1
ATOM 2241 C CA . SER B 1 120 ? 26.862 40.175 19.619 1.00 37.25 120 SER B CA 1
ATOM 2242 C C . SER B 1 120 ? 26.113 41.500 19.720 1.00 37.14 120 SER B C 1
ATOM 2243 O O . SER B 1 120 ? 26.498 42.391 20.492 1.00 37.13 120 SER B O 1
ATOM 2246 N N . VAL B 1 121 ? 25.043 41.612 18.935 1.00 36.23 121 VAL B N 1
ATOM 2247 C CA . VAL B 1 121 ? 24.197 42.804 18.905 1.00 34.98 121 VAL B CA 1
ATOM 2248 C C . VAL B 1 121 ? 23.508 43.051 20.248 1.00 34.76 121 VAL B C 1
ATOM 2249 O O . VAL B 1 121 ? 23.644 42.262 21.187 1.00 35.66 121 VAL B O 1
ATOM 2253 N N . ASN B 1 123 ? 24.796 42.144 23.704 1.00 36.44 123 ASN B N 1
ATOM 2254 C CA . ASN B 1 123 ? 26.123 42.162 24.326 1.00 36.53 123 ASN B CA 1
ATOM 2255 C C . ASN B 1 123 ? 26.510 43.607 24.630 1.00 37.70 123 ASN B C 1
ATOM 2256 O O . ASN B 1 123 ? 27.679 43.986 24.545 1.00 37.79 123 ASN B O 1
ATOM 2261 N N . GLU B 1 124 ? 25.506 44.401 24.985 1.00 39.79 124 GLU B N 1
ATOM 2262 C CA . GLU B 1 124 ? 25.664 45.820 25.285 1.00 41.50 124 GLU B CA 1
ATOM 2263 C C . GLU B 1 124 ? 26.941 46.195 26.047 1.00 40.49 124 GLU B C 1
ATOM 2264 O O . GLU B 1 124 ? 27.629 47.152 25.683 1.00 40.16 124 GLU B O 1
ATOM 2270 N N . VAL B 1 125 ? 27.264 45.444 27.096 1.00 39.01 125 VAL B N 1
ATOM 2271 C CA . VAL B 1 125 ? 28.448 45.752 27.901 1.00 38.50 125 VAL B CA 1
ATOM 2272 C C . VAL B 1 125 ? 29.716 45.918 27.069 1.00 36.50 125 VAL B C 1
ATOM 2273 O O . VAL B 1 125 ? 30.483 46.861 27.279 1.00 37.12 125 VAL B O 1
ATOM 2277 N N . ALA B 1 126 ? 29.940 45.001 26.133 1.00 35.17 126 ALA B N 1
ATOM 2278 C CA . ALA B 1 126 ? 31.118 45.082 25.273 1.00 33.85 126 ALA B CA 1
ATOM 2279 C C . ALA B 1 126 ? 31.110 46.417 24.528 1.00 34.15 126 ALA B C 1
ATOM 2280 O O . ALA B 1 126 ? 32.026 47.235 24.673 1.00 32.47 126 ALA B O 1
ATOM 2282 N N . GLN B 1 127 ? 30.060 46.623 23.736 1.00 34.74 127 GLN B N 1
ATOM 2283 C CA . GLN B 1 127 ? 29.895 47.834 22.936 1.00 35.93 127 GLN B CA 1
ATOM 2284 C C . GLN B 1 127 ? 30.229 49.103 23.711 1.00 36.48 127 GLN B C 1
ATOM 2285 O O . GLN B 1 127 ? 30.833 50.039 23.166 1.00 36.02 127 GLN B O 1
ATOM 2291 N N . LYS B 1 128 ? 29.847 49.132 24.983 1.00 36.17 128 LYS B N 1
ATOM 2292 C CA . LYS B 1 128 ? 30.116 50.301 25.807 1.00 37.08 128 LYS B CA 1
ATOM 2293 C C . LYS B 1 128 ? 31.611 50.396 26.035 1.00 36.13 128 LYS B C 1
ATOM 2294 O O . LYS B 1 128 ? 32.175 51.487 26.063 1.00 36.66 128 LYS B O 1
ATOM 2300 N N . VAL B 1 129 ? 32.250 49.243 26.188 1.00 37.30 129 VAL B N 1
ATOM 2301 C CA . VAL B 1 129 ? 33.694 49.202 26.408 1.00 39.72 129 VAL B CA 1
ATOM 2302 C C . VAL B 1 129 ? 34.454 49.633 25.149 1.00 39.76 129 VAL B C 1
ATOM 2303 O O . VAL B 1 129 ? 35.401 50.426 25.233 1.00 39.86 129 VAL B O 1
ATOM 2307 N N . TYR B 1 130 ? 34.042 49.113 23.989 1.00 38.17 130 TYR B N 1
ATOM 2308 C CA . TYR B 1 130 ? 34.698 49.466 22.729 1.00 36.54 130 TYR B CA 1
ATOM 2309 C C . TYR B 1 130 ? 34.466 50.923 22.374 1.00 35.51 130 TYR B C 1
ATOM 2310 O O . TYR B 1 130 ? 35.416 51.662 22.109 1.00 36.36 130 TYR B O 1
ATOM 2319 N N . GLU B 1 131 ? 33.203 51.334 22.362 1.00 35.79 131 GLU B N 1
ATOM 2320 C CA . GLU B 1 131 ? 32.875 52.720 22.041 1.00 35.89 131 GLU B CA 1
ATOM 2321 C C . GLU B 1 131 ? 33.648 53.633 22.983 1.00 35.22 131 GLU B C 1
ATOM 2322 O O . GLU B 1 131 ? 33.998 54.765 22.645 1.00 33.57 131 GLU B O 1
ATOM 2328 N N . SER B 1 132 ? 33.932 53.097 24.165 1.00 34.18 132 SER B N 1
ATOM 2329 C CA . SER B 1 132 ? 34.666 53.796 25.208 1.00 34.44 132 SER B CA 1
ATOM 2330 C C . SER B 1 132 ? 36.028 54.294 24.746 1.00 34.79 132 SER B C 1
ATOM 2331 O O . SER B 1 132 ? 36.685 55.051 25.460 1.00 34.72 132 SER B O 1
ATOM 2334 N N . ILE B 1 133 ? 36.453 53.890 23.552 1.00 35.76 133 ILE B N 1
ATOM 2335 C CA . ILE B 1 133 ? 37.771 54.301 23.082 1.00 35.46 133 ILE B CA 1
ATOM 2336 C C . ILE B 1 133 ? 37.977 54.589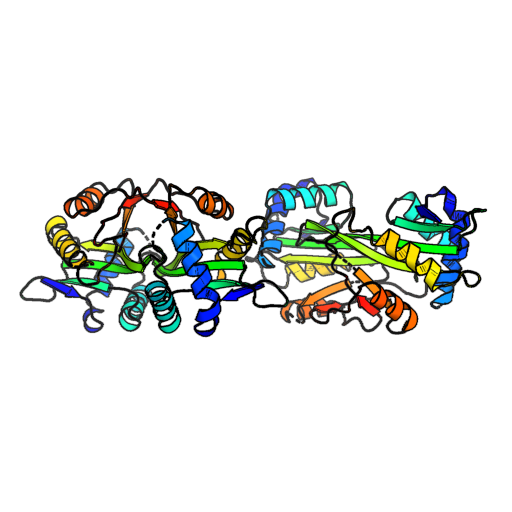 21.588 1.00 34.39 133 ILE B C 1
ATOM 2337 O O . ILE B 1 133 ? 39.107 54.539 21.100 1.00 35.74 133 ILE B O 1
ATOM 2342 N N . GLY B 1 134 ? 36.908 54.895 20.863 1.00 32.26 134 GLY B N 1
ATOM 2343 C CA . GLY B 1 134 ? 37.071 55.202 19.456 1.00 30.83 134 GLY B CA 1
ATOM 2344 C C . GLY B 1 134 ? 36.251 54.336 18.533 1.00 30.21 134 GLY B C 1
ATOM 2345 O O . GLY B 1 134 ? 35.661 54.833 17.573 1.00 28.51 134 GLY B O 1
ATOM 2346 N N . PHE B 1 135 ? 36.207 53.038 18.810 1.00 29.27 135 PHE B N 1
ATOM 2347 C CA . PHE B 1 135 ? 35.438 52.144 17.959 1.00 27.86 135 PHE B CA 1
ATOM 2348 C C . PHE B 1 135 ? 34.027 52.684 17.762 1.00 27.16 135 PHE B C 1
ATOM 2349 O O . PHE B 1 135 ? 33.301 52.941 18.722 1.00 26.81 135 PHE B O 1
ATOM 2357 N N . ARG B 1 136 ? 33.666 52.877 16.500 1.00 26.02 136 ARG B N 1
ATOM 2358 C CA . ARG B 1 136 ? 32.352 53.367 16.131 1.00 26.65 136 ARG B CA 1
ATOM 2359 C C . ARG B 1 136 ? 31.725 52.331 15.204 1.00 27.91 136 ARG B C 1
ATOM 2360 O O . ARG B 1 136 ? 32.427 51.487 14.644 1.00 28.35 136 ARG B O 1
ATOM 2368 N N . GLU B 1 137 ? 30.409 52.370 15.045 1.00 29.31 137 GLU B N 1
ATOM 2369 C CA . GLU B 1 137 ? 29.762 51.383 14.190 1.00 31.72 137 GLU B CA 1
ATOM 2370 C C . GLU B 1 137 ? 30.127 51.563 12.716 1.00 31.84 137 GLU B C 1
ATOM 2371 O O . GLU B 1 137 ? 29.740 52.538 12.066 1.00 30.52 137 GLU B O 1
ATOM 2377 N N . ASP B 1 138 ? 30.879 50.597 12.210 1.00 32.21 138 ASP B N 1
ATOM 2378 C CA . ASP B 1 138 ? 31.343 50.586 10.833 1.00 32.87 138 ASP B CA 1
ATOM 2379 C C . ASP B 1 138 ? 30.287 50.968 9.796 1.00 33.43 138 ASP B C 1
ATOM 2380 O O . ASP B 1 138 ? 29.423 50.162 9.446 1.00 34.37 138 ASP B O 1
ATOM 2385 N N . GLN B 1 139 ? 30.360 52.200 9.297 1.00 33.04 139 GLN B N 1
ATOM 2386 C CA . GLN B 1 139 ? 29.406 52.671 8.288 1.00 33.06 139 GLN B CA 1
ATOM 2387 C C . GLN B 1 139 ? 30.070 52.813 6.938 1.00 31.76 139 GLN B C 1
ATOM 2388 O O . GLN B 1 139 ? 29.448 53.228 5.969 1.00 32.57 139 GLN B O 1
ATOM 2394 N N . GLU B 1 140 ? 31.339 52.448 6.887 1.00 32.92 140 GLU B N 1
ATOM 2395 C CA . GLU B 1 140 ? 32.125 52.565 5.681 1.00 31.47 140 GLU B CA 1
ATOM 2396 C C . GLU B 1 140 ? 32.188 51.259 4.900 1.00 32.06 140 GLU B C 1
ATOM 2397 O O . GLU B 1 140 ? 32.374 51.256 3.676 1.00 32.24 140 GLU B O 1
ATOM 2403 N N . PHE B 1 141 ? 32.009 50.150 5.610 1.00 29.63 141 PHE B N 1
ATOM 2404 C CA . PHE B 1 141 ? 32.079 48.833 4.989 1.00 28.77 141 PHE B CA 1
ATOM 2405 C C . PHE B 1 141 ? 30.878 47.941 5.262 1.00 28.34 141 PHE B C 1
ATOM 2406 O O . PHE B 1 141 ? 30.094 48.183 6.178 1.00 28.41 141 PHE B O 1
ATOM 2414 N N . LYS B 1 142 ? 30.748 46.903 4.446 1.00 28.40 142 LYS B N 1
ATOM 2415 C CA . LYS B 1 142 ? 29.676 45.924 4.573 1.00 28.76 142 LYS B CA 1
ATOM 2416 C C . LYS B 1 142 ? 30.403 44.590 4.771 1.00 28.53 142 LYS B C 1
ATOM 2417 O O . LYS B 1 142 ? 31.278 44.240 3.982 1.00 27.48 142 LYS B O 1
ATOM 2423 N N . ASN B 1 143 ? 30.047 43.846 5.817 1.00 27.63 143 ASN B N 1
ATOM 2424 C CA . ASN B 1 143 ? 30.752 42.602 6.117 1.00 26.63 143 ASN B CA 1
ATOM 2425 C C . ASN B 1 143 ? 30.058 41.255 5.906 1.00 25.82 143 ASN B C 1
ATOM 2426 O O . ASN B 1 143 ? 28.925 41.041 6.324 1.00 27.01 143 ASN B O 1
ATOM 2431 N N . TYR B 1 144 ? 30.781 40.340 5.268 1.00 25.03 144 TYR B N 1
ATOM 2432 C CA . TYR B 1 144 ? 30.266 39.015 4.968 1.00 25.02 144 TYR B CA 1
ATOM 2433 C C . TYR B 1 144 ? 31.081 37.854 5.544 1.00 26.11 144 TYR B C 1
ATOM 2434 O O . TYR B 1 144 ? 32.284 37.965 5.802 1.00 24.95 144 TYR B O 1
ATOM 2443 N N . THR B 1 145 ? 30.383 36.737 5.728 1.00 26.73 145 THR B N 1
ATOM 2444 C CA . THR B 1 145 ? 30.933 35.498 6.252 1.00 26.01 145 THR B CA 1
ATOM 2445 C C . THR B 1 145 ? 30.443 34.433 5.291 1.00 28.12 145 THR B C 1
ATOM 2446 O O . THR B 1 145 ? 29.513 34.658 4.513 1.00 28.74 145 THR B O 1
ATOM 2450 N N . LEU B 1 146 ? 31.057 33.264 5.363 1.00 28.46 146 LEU B N 1
ATOM 2451 C CA . LEU B 1 146 ? 30.680 32.153 4.514 1.00 27.90 146 LEU B CA 1
ATOM 2452 C C . LEU B 1 146 ? 31.171 30.895 5.220 1.00 29.08 146 LEU B C 1
ATOM 2453 O O . LEU B 1 146 ? 32.367 30.616 5.231 1.00 29.32 146 LEU B O 1
ATOM 2458 N N . PRO B 1 147 ? 30.257 30.134 5.846 1.00 29.51 147 PRO B N 1
ATOM 2459 C CA . PRO B 1 147 ? 30.642 28.904 6.553 1.00 29.31 147 PRO B CA 1
ATOM 2460 C C . PRO B 1 147 ? 31.433 27.960 5.651 1.00 29.02 147 PRO B C 1
ATOM 2461 O O . PRO B 1 147 ? 31.095 27.804 4.472 1.00 27.85 147 PRO B O 1
ATOM 2465 N N . ILE B 1 148 ? 32.483 27.344 6.201 1.00 27.54 148 ILE B N 1
ATOM 2466 C CA . ILE B 1 148 ? 33.322 26.432 5.429 1.00 29.45 148 ILE B CA 1
ATOM 2467 C C . ILE B 1 148 ? 33.482 25.061 6.064 1.00 32.97 148 ILE B C 1
ATOM 2468 O O . ILE B 1 148 ? 33.509 24.040 5.367 1.00 33.07 148 ILE B O 1
ATOM 2473 N N . SER B 1 149 ? 33.602 25.025 7.384 1.00 37.13 149 SER B N 1
ATOM 2474 C CA . SER B 1 149 ? 33.804 23.745 8.043 1.00 41.33 149 SER B CA 1
ATOM 2475 C C . SER B 1 149 ? 33.036 23.474 9.320 1.00 43.46 149 SER B C 1
ATOM 2476 O O . SER B 1 149 ? 32.105 24.199 9.682 1.00 44.04 149 SER B O 1
ATOM 2479 N N . ASP B 1 150 ? 33.463 22.395 9.978 1.00 45.83 150 ASP B N 1
ATOM 2480 C CA . ASP B 1 150 ? 32.890 21.897 11.223 1.00 48.01 150 ASP B CA 1
ATOM 2481 C C . ASP B 1 150 ? 33.728 22.375 12.418 1.00 50.67 150 ASP B C 1
ATOM 2482 O O . ASP B 1 150 ? 34.684 21.643 12.782 1.00 51.51 150 ASP B O 1
ATOM 2495 N N . ARG C 1 2 ? 22.856 23.796 18.798 1.00 40.82 2 ARG D N 1
ATOM 2496 C CA . ARG C 1 2 ? 21.735 24.602 19.258 1.00 37.66 2 ARG D CA 1
ATOM 2497 C C . ARG C 1 2 ? 21.174 23.911 20.513 1.00 36.15 2 ARG D C 1
ATOM 2498 O O . ARG C 1 2 ? 20.314 23.029 20.420 1.00 35.33 2 ARG D O 1
ATOM 2506 N N . ILE C 1 3 ? 21.689 24.294 21.681 1.00 34.21 3 ILE D N 1
ATOM 2507 C CA . ILE C 1 3 ? 21.253 23.710 22.949 1.00 31.52 3 ILE D CA 1
ATOM 2508 C C . ILE C 1 3 ? 20.082 24.498 23.533 1.00 31.81 3 ILE D C 1
ATOM 2509 O O . ILE C 1 3 ? 20.127 25.725 23.600 1.00 32.40 3 ILE D O 1
ATOM 2514 N N . VAL C 1 4 ? 19.035 23.785 23.951 1.00 31.36 4 VAL D N 1
ATOM 2515 C CA . VAL C 1 4 ? 17.829 24.414 24.491 1.00 31.02 4 VAL D CA 1
ATOM 2516 C C . VAL C 1 4 ? 17.176 23.634 25.638 1.00 31.70 4 VAL D C 1
ATOM 2517 O O . VAL C 1 4 ? 16.970 22.427 25.529 1.00 32.69 4 VAL D O 1
ATOM 2521 N N . GLN C 1 5 ? 16.830 24.314 26.730 1.00 30.98 5 GLN D N 1
ATOM 2522 C CA . GLN C 1 5 ? 16.174 23.625 27.840 1.00 30.39 5 GLN D CA 1
ATOM 2523 C C . GLN C 1 5 ? 14.783 23.182 27.403 1.00 29.64 5 GLN D C 1
ATOM 2524 O O . GLN C 1 5 ? 13.989 23.982 26.902 1.00 27.37 5 GLN D O 1
ATOM 2530 N N . ALA C 1 6 ? 14.497 21.901 27.604 1.00 30.33 6 ALA D N 1
ATOM 2531 C CA . ALA C 1 6 ? 13.212 21.333 27.229 1.00 29.02 6 ALA D CA 1
ATOM 2532 C C . ALA C 1 6 ? 12.084 21.890 28.080 1.00 29.44 6 ALA D C 1
ATOM 2533 O O . ALA C 1 6 ? 12.307 22.430 29.160 1.00 29.39 6 ALA D O 1
ATOM 2535 N N . THR C 1 7 ? 10.866 21.750 27.578 1.00 31.24 7 THR D N 1
ATOM 2536 C CA . THR C 1 7 ? 9.684 22.215 28.279 1.00 32.03 7 THR D CA 1
ATOM 2537 C C . THR C 1 7 ? 8.546 21.264 27.943 1.00 33.09 7 THR D C 1
ATOM 2538 O O . THR C 1 7 ? 8.686 20.409 27.056 1.00 33.62 7 THR D O 1
ATOM 2542 N N . LEU C 1 8 ? 7.421 21.413 28.637 1.00 32.93 8 LEU D N 1
ATOM 2543 C CA . LEU C 1 8 ? 6.272 20.541 28.400 1.00 34.44 8 LEU D CA 1
ATOM 2544 C C . LEU C 1 8 ? 5.951 20.415 26.917 1.00 35.13 8 LEU D C 1
ATOM 2545 O O . LEU C 1 8 ? 5.377 19.420 26.479 1.00 36.15 8 LEU D O 1
ATOM 2550 N N . GLU C 1 9 ? 6.318 21.431 26.146 1.00 36.47 9 GLU D N 1
ATOM 2551 C CA . GLU C 1 9 ? 6.088 21.409 24.713 1.00 36.87 9 GLU D CA 1
ATOM 2552 C C . GLU C 1 9 ? 6.851 20.245 24.122 1.00 35.09 9 GLU D C 1
ATOM 2553 O O . GLU C 1 9 ? 6.263 19.249 23.705 1.00 35.98 9 GLU D O 1
ATOM 2559 N N . HIS C 1 10 ? 8.170 20.378 24.110 1.00 33.18 10 HIS D N 1
ATOM 2560 C CA . HIS C 1 10 ? 9.050 19.368 23.537 1.00 32.61 10 HIS D CA 1
ATOM 2561 C C . HIS C 1 10 ? 8.724 17.915 23.880 1.00 31.16 10 HIS D C 1
ATOM 2562 O O . HIS C 1 10 ? 9.334 17.002 23.325 1.00 31.84 10 HIS D O 1
ATOM 2569 N N . LEU C 1 11 ? 7.767 17.693 24.773 1.00 28.41 11 LEU D N 1
ATOM 2570 C CA . LEU C 1 11 ? 7.392 16.335 25.155 1.00 27.67 11 LEU D CA 1
ATOM 2571 C C . LEU C 1 11 ? 7.284 15.358 23.973 1.00 28.70 11 LEU D C 1
ATOM 2572 O O . LEU C 1 11 ? 7.929 14.306 23.973 1.00 27.15 11 LEU D O 1
ATOM 2577 N N . ASP C 1 12 ? 6.474 15.704 22.973 1.00 30.63 12 ASP D N 1
ATOM 2578 C CA . ASP C 1 12 ? 6.295 14.853 21.795 1.00 32.14 12 ASP D CA 1
ATOM 2579 C C . ASP C 1 12 ? 7.622 14.524 21.111 1.00 32.38 12 ASP D C 1
ATOM 2580 O O . ASP C 1 12 ? 7.899 13.372 20.763 1.00 31.52 12 ASP D O 1
ATOM 2585 N N . LEU C 1 13 ? 8.438 15.550 20.914 1.00 31.57 13 LEU D N 1
ATOM 2586 C CA . LEU C 1 13 ? 9.722 15.391 20.254 1.00 30.03 13 LEU D CA 1
ATOM 2587 C C . LEU C 1 13 ? 10.745 14.601 21.072 1.00 28.52 13 LEU D C 1
ATOM 2588 O O . LEU C 1 13 ? 11.551 13.858 20.518 1.00 29.03 13 LEU D O 1
ATOM 2593 N N . LEU C 1 14 ? 10.698 14.761 22.389 1.00 28.28 14 LEU D N 1
ATOM 2594 C CA . LEU C 1 14 ? 11.636 14.088 23.288 1.00 28.16 14 LEU D CA 1
ATOM 2595 C C . LEU C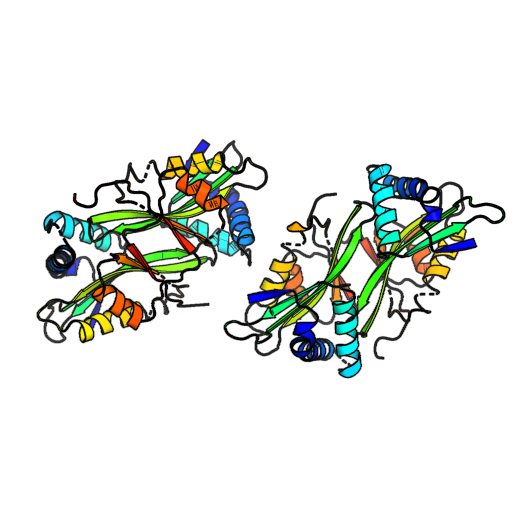 1 14 ? 11.308 12.643 23.683 1.00 27.03 14 LEU D C 1
ATOM 2596 O O . LEU C 1 14 ? 12.202 11.799 23.723 1.00 25.80 14 LEU D O 1
ATOM 2601 N N . ALA C 1 15 ? 10.042 12.362 23.978 1.00 26.00 15 ALA D N 1
ATOM 2602 C CA . ALA C 1 15 ? 9.633 11.023 24.396 1.00 24.77 15 ALA D CA 1
ATOM 2603 C C . ALA C 1 15 ? 10.320 9.874 23.654 1.00 25.13 15 ALA D C 1
ATOM 2604 O O . ALA C 1 15 ? 10.912 8.984 24.274 1.00 24.82 15 ALA D O 1
ATOM 2606 N N . PRO C 1 16 ? 10.260 9.876 22.316 1.00 24.84 16 PRO D N 1
ATOM 2607 C CA . PRO C 1 16 ? 10.899 8.793 21.571 1.00 24.83 16 PRO D CA 1
ATOM 2608 C C . PRO C 1 16 ? 12.402 8.647 21.772 1.00 24.58 16 PRO D C 1
ATOM 2609 O O . PRO C 1 16 ? 12.925 7.533 21.735 1.00 25.88 16 PRO D O 1
ATOM 2613 N N . LEU C 1 17 ? 13.117 9.745 21.978 1.00 24.51 17 LEU D N 1
ATOM 2614 C CA . LEU C 1 17 ? 14.552 9.603 22.172 1.00 25.08 17 LEU D CA 1
ATOM 2615 C C . LEU C 1 17 ? 14.796 9.111 23.595 1.00 25.82 17 LEU D C 1
ATOM 2616 O O . LEU C 1 17 ? 15.737 8.352 23.846 1.00 25.89 17 LEU D O 1
ATOM 2621 N N . PHE C 1 18 ? 13.926 9.536 24.514 1.00 24.76 18 PHE D N 1
ATOM 2622 C CA . PHE C 1 18 ? 14.012 9.150 25.922 1.00 24.81 18 PHE D CA 1
ATOM 2623 C C . PHE C 1 18 ? 13.923 7.626 26.027 1.00 25.22 18 PHE D C 1
ATOM 2624 O O . PHE C 1 18 ? 14.628 7.005 26.839 1.00 24.57 18 PHE D O 1
ATOM 2632 N N . VAL C 1 19 ? 13.061 7.038 25.193 1.00 24.40 19 VAL D N 1
ATOM 2633 C CA . VAL C 1 19 ? 12.874 5.588 25.134 1.00 24.69 19 VAL D CA 1
ATOM 2634 C C . VAL C 1 19 ? 14.168 4.938 24.625 1.00 25.75 19 VAL D C 1
ATOM 2635 O O . VAL C 1 19 ? 14.738 4.056 25.273 1.00 26.64 19 VAL D O 1
ATOM 2639 N N . LYS C 1 20 ? 14.625 5.383 23.461 1.00 25.85 20 LYS D N 1
ATOM 2640 C CA . LYS C 1 20 ? 15.843 4.854 22.870 1.00 26.86 20 LYS D CA 1
ATOM 2641 C C . LYS C 1 20 ? 16.955 4.797 23.911 1.00 26.74 20 LYS D C 1
ATOM 2642 O O . LYS C 1 20 ? 17.754 3.865 23.942 1.00 28.47 20 LYS D O 1
ATOM 2648 N N . TYR C 1 21 ? 17.001 5.823 24.751 1.00 25.32 21 TYR D N 1
ATOM 2649 C CA . TYR C 1 21 ? 17.997 5.942 25.802 1.00 25.10 21 TYR D CA 1
ATOM 2650 C C . TYR C 1 21 ? 17.894 4.778 26.788 1.00 25.52 21 TYR D C 1
ATOM 2651 O O . TYR C 1 21 ? 18.874 4.064 27.040 1.00 23.64 21 TYR D O 1
ATOM 2660 N N . ARG C 1 22 ? 16.699 4.585 27.337 1.00 25.58 22 ARG D N 1
ATOM 2661 C CA . ARG C 1 22 ? 16.463 3.504 28.281 1.00 24.04 22 ARG D CA 1
ATOM 2662 C C . ARG C 1 22 ? 16.711 2.149 27.613 1.00 23.73 22 ARG D C 1
ATOM 2663 O O . ARG C 1 22 ? 17.156 1.205 28.258 1.00 23.29 22 ARG D O 1
ATOM 2671 N N . GLU C 1 23 ? 16.442 2.057 26.315 1.00 25.16 23 GLU D N 1
ATOM 2672 C CA . GLU C 1 23 ? 16.658 0.804 25.595 1.00 26.74 23 GLU D CA 1
ATOM 2673 C C . GLU C 1 23 ? 18.146 0.539 25.433 1.00 27.07 23 GLU D C 1
ATOM 2674 O O . GLU C 1 23 ? 18.632 -0.543 25.765 1.00 26.99 23 GLU D O 1
ATOM 2680 N N . PHE C 1 24 ? 18.866 1.533 24.921 1.00 28.51 24 PHE D N 1
ATOM 2681 C CA . PHE C 1 24 ? 20.303 1.412 24.738 1.00 30.64 24 PHE D CA 1
ATOM 2682 C C . PHE C 1 24 ? 20.900 0.903 26.050 1.00 31.22 24 PHE D C 1
ATOM 2683 O O . PHE C 1 24 ? 21.877 0.161 26.043 1.00 32.01 24 PHE D O 1
ATOM 2691 N N . TYR C 1 25 ? 20.297 1.290 27.170 1.00 30.50 25 TYR D N 1
ATOM 2692 C CA . TYR C 1 25 ? 20.785 0.867 28.476 1.00 31.33 25 TYR D CA 1
ATOM 2693 C C . TYR C 1 25 ? 20.165 -0.414 29.050 1.00 31.21 25 TYR D C 1
ATOM 2694 O O . TYR C 1 25 ? 20.204 -0.652 30.261 1.00 29.97 25 TYR D O 1
ATOM 2703 N N . GLY C 1 26 ? 19.608 -1.241 28.170 1.00 30.16 26 GLY D N 1
ATOM 2704 C CA . GLY C 1 26 ? 19.026 -2.508 28.589 1.00 28.61 26 GLY D CA 1
ATOM 2705 C C . GLY C 1 26 ? 17.772 -2.544 29.447 1.00 27.26 26 GLY D C 1
ATOM 2706 O O . GLY C 1 26 ? 17.580 -3.482 30.206 1.00 28.37 26 GLY D O 1
ATOM 2715 N N . LEU C 1 28 ? 13.350 -1.969 29.663 1.00 28.71 28 LEU D N 1
ATOM 2716 C CA . LEU C 1 28 ? 12.209 -2.193 28.796 1.00 28.50 28 LEU D CA 1
ATOM 2717 C C . LEU C 1 28 ? 11.720 -0.848 28.280 1.00 28.52 28 LEU D C 1
ATOM 2718 O O . LEU C 1 28 ? 11.607 0.116 29.028 1.00 28.01 28 LEU D O 1
ATOM 2723 N N . SER C 1 29 ? 11.459 -0.794 26.985 1.00 29.83 29 SER D N 1
ATOM 2724 C CA . SER C 1 29 ? 10.989 0.419 26.343 1.00 30.84 29 SER D CA 1
ATOM 2725 C C . SER C 1 29 ? 9.536 0.611 26.679 1.00 31.81 29 SER D C 1
ATOM 2726 O O . SER C 1 29 ? 8.686 0.337 25.841 1.00 35.00 29 SER D O 1
ATOM 2729 N N . TYR C 1 30 ? 9.238 1.057 27.890 1.00 29.81 30 TYR D N 1
ATOM 2730 C CA . TYR C 1 30 ? 7.861 1.259 28.298 1.00 27.65 30 TYR D CA 1
ATOM 2731 C C . TYR C 1 30 ? 7.360 2.578 27.716 1.00 27.93 30 TYR D C 1
ATOM 2732 O O . TYR C 1 30 ? 7.289 3.580 28.430 1.00 28.89 30 TYR D O 1
ATOM 2741 N N . PRO C 1 31 ? 6.952 2.596 26.437 1.00 29.84 31 PRO D N 1
ATOM 2742 C CA . PRO C 1 31 ? 6.465 3.806 25.769 1.00 26.24 31 PRO D CA 1
ATOM 2743 C C . PRO C 1 31 ? 5.524 4.676 26.593 1.00 26.38 31 PRO D C 1
ATOM 2744 O O . PRO C 1 31 ? 5.817 5.844 26.848 1.00 26.69 31 PRO D O 1
ATOM 2748 N N . GLU C 1 32 ? 4.402 4.114 27.021 1.00 24.38 32 GLU D N 1
ATOM 2749 C CA . GLU C 1 32 ? 3.428 4.841 27.829 1.00 26.30 32 GLU D CA 1
ATOM 2750 C C . GLU C 1 32 ? 4.018 5.360 29.139 1.00 25.04 32 GLU D C 1
ATOM 2751 O O . GLU C 1 32 ? 3.958 6.550 29.423 1.00 23.94 32 GLU D O 1
ATOM 2757 N N . SER C 1 33 ? 4.584 4.461 29.936 1.00 23.50 33 SER D N 1
ATOM 2758 C CA . SER C 1 33 ? 5.157 4.857 31.216 1.00 24.95 33 SER D CA 1
ATOM 2759 C C . SER C 1 33 ? 6.237 5.925 31.078 1.00 25.51 33 SER D C 1
ATOM 2760 O O . SER C 1 33 ? 6.324 6.835 31.894 1.00 24.33 33 SER D O 1
ATOM 2763 N N . SER C 1 34 ? 7.050 5.803 30.034 1.00 27.78 34 SER D N 1
ATOM 2764 C CA . SER C 1 34 ? 8.146 6.730 29.764 1.00 29.78 34 SER D CA 1
ATOM 2765 C C . SER C 1 34 ? 7.706 8.171 29.529 1.00 30.73 34 SER D C 1
ATOM 2766 O O . SER C 1 34 ? 8.297 9.110 30.081 1.00 31.06 34 SER D O 1
ATOM 2769 N N . ARG C 1 35 ? 6.682 8.341 28.698 1.00 29.24 35 ARG D N 1
ATOM 2770 C CA . ARG C 1 35 ? 6.142 9.660 28.386 1.00 28.35 35 ARG D CA 1
ATOM 2771 C C . ARG C 1 35 ? 5.491 10.250 29.634 1.00 28.20 35 ARG D C 1
ATOM 2772 O O . ARG C 1 35 ? 5.581 11.439 29.901 1.00 29.23 35 ARG D O 1
ATOM 2780 N N . LYS C 1 36 ? 4.839 9.382 30.392 1.00 28.77 36 LYS D N 1
ATOM 2781 C CA . LYS C 1 36 ? 4.142 9.742 31.618 1.00 27.91 36 LYS D CA 1
ATOM 2782 C C . LYS C 1 36 ? 5.111 10.255 32.699 1.00 27.31 36 LYS D C 1
ATOM 2783 O O . LYS C 1 36 ? 4.734 11.046 33.573 1.00 27.67 36 LYS D O 1
ATOM 2789 N N . PHE C 1 37 ? 6.356 9.792 32.621 1.00 26.44 37 PHE D N 1
ATOM 2790 C CA . PHE C 1 37 ? 7.418 10.138 33.567 1.00 26.20 37 PHE D CA 1
ATOM 2791 C C . PHE C 1 37 ? 8.039 11.475 33.207 1.00 27.40 37 PHE D C 1
ATOM 2792 O O . PHE C 1 37 ? 8.374 12.265 34.085 1.00 27.27 37 PHE D O 1
ATOM 2800 N N . LEU C 1 38 ? 8.210 11.712 31.907 1.00 28.75 38 LEU D N 1
ATOM 2801 C CA . LEU C 1 38 ? 8.778 12.968 31.422 1.00 28.29 38 LEU D CA 1
ATOM 2802 C C . LEU C 1 38 ? 7.809 14.100 31.719 1.00 29.24 38 LEU D C 1
ATOM 2803 O O . LEU C 1 38 ? 8.210 15.182 32.138 1.00 29.46 38 LEU D O 1
ATOM 2808 N N . GLU C 1 39 ? 6.529 13.830 31.499 1.00 30.43 39 GLU D N 1
ATOM 2809 C CA . GLU C 1 39 ? 5.481 14.806 31.720 1.00 30.89 39 GLU D CA 1
ATOM 2810 C C . GLU C 1 39 ? 5.385 15.182 33.198 1.00 30.66 39 GLU D C 1
ATOM 2811 O O . GLU C 1 39 ? 5.255 16.357 33.534 1.00 30.71 39 GLU D O 1
ATOM 2817 N N . LYS C 1 40 ? 5.443 14.199 34.088 1.00 29.53 40 LYS D N 1
ATOM 2818 C CA . LYS C 1 40 ? 5.365 14.515 35.507 1.00 30.21 40 LYS D CA 1
ATOM 2819 C C . LYS C 1 40 ? 6.531 15.430 35.839 1.00 30.63 40 LYS D C 1
ATOM 2820 O O . LYS C 1 40 ? 6.387 16.441 36.523 1.00 30.49 40 LYS D O 1
ATOM 2826 N N . ARG C 1 41 ? 7.698 15.059 35.334 1.00 30.84 41 ARG D N 1
ATOM 2827 C CA . ARG C 1 41 ? 8.908 15.813 35.584 1.00 30.27 41 ARG D CA 1
ATOM 2828 C C . ARG C 1 41 ? 8.887 17.239 35.015 1.00 30.36 41 ARG D C 1
ATOM 2829 O O . ARG C 1 41 ? 9.314 18.178 35.693 1.00 30.61 41 ARG D O 1
ATOM 2837 N N . LEU C 1 42 ? 8.394 17.403 33.786 1.00 27.89 42 LEU D N 1
ATOM 2838 C CA . LEU C 1 42 ? 8.330 18.718 33.154 1.00 26.66 42 LEU D CA 1
ATOM 2839 C C . LEU C 1 42 ? 7.216 19.599 33.737 1.00 27.00 42 LEU D C 1
ATOM 2840 O O . LEU C 1 42 ? 7.385 20.812 33.891 1.00 26.27 42 LEU D O 1
ATOM 2845 N N . ARG C 1 43 ? 6.080 18.992 34.067 1.00 28.17 43 ARG D N 1
ATOM 2846 C CA . ARG C 1 43 ? 4.960 19.755 34.618 1.00 29.27 43 ARG D CA 1
ATOM 2847 C C . ARG C 1 43 ? 5.244 20.265 36.018 1.00 28.83 43 ARG D C 1
ATOM 2848 O O . ARG C 1 43 ? 4.891 21.395 36.349 1.00 29.84 43 ARG D O 1
ATOM 2856 N N . ARG C 1 44 ? 5.873 19.430 36.839 1.00 28.85 44 ARG D N 1
ATOM 2857 C CA . ARG C 1 44 ? 6.208 19.816 38.206 1.00 28.63 44 ARG D CA 1
ATOM 2858 C C . ARG C 1 44 ? 7.543 20.556 38.230 1.00 28.84 44 ARG D C 1
ATOM 2859 O O . ARG C 1 44 ? 7.929 21.129 39.249 1.00 27.82 44 ARG D O 1
ATOM 2867 N N . LYS C 1 45 ? 8.237 20.544 37.093 1.00 29.03 45 LYS D N 1
ATOM 2868 C CA . LYS C 1 45 ? 9.529 21.202 36.977 1.00 29.31 45 LYS D CA 1
ATOM 2869 C C . LYS C 1 45 ? 10.549 20.645 37.967 1.00 29.78 45 LYS D C 1
ATOM 2870 O O . LYS C 1 45 ? 11.363 21.393 38.507 1.00 31.20 45 LYS D O 1
ATOM 2876 N N . GLU C 1 46 ? 10.512 19.337 38.195 1.00 29.26 46 GLU D N 1
ATOM 2877 C CA . GLU C 1 46 ? 11.426 18.702 39.131 1.00 28.75 46 GLU D CA 1
ATOM 2878 C C . GLU C 1 46 ? 12.780 18.402 38.510 1.00 29.06 46 GLU D C 1
ATOM 2879 O O . GLU C 1 46 ? 13.687 17.920 39.189 1.00 29.06 46 GLU D O 1
ATOM 2885 N N . SER C 1 47 ? 12.920 18.664 37.220 1.00 27.29 47 SER D N 1
ATOM 2886 C CA . SER C 1 47 ? 14.189 18.418 36.567 1.00 26.21 47 SER D CA 1
ATOM 2887 C C . SER C 1 47 ? 14.466 19.510 35.556 1.00 25.70 47 SER D C 1
ATOM 2888 O O . SER C 1 47 ? 13.607 20.342 35.271 1.00 24.89 47 SER D O 1
ATOM 2891 N N . VAL C 1 48 ? 15.689 19.504 35.041 1.00 25.64 48 VAL D N 1
ATOM 2892 C CA . VAL C 1 48 ? 16.148 20.467 34.055 1.00 25.21 48 VAL D CA 1
ATOM 2893 C C . VAL C 1 48 ? 16.737 19.640 32.935 1.00 26.23 48 VAL D C 1
ATOM 2894 O O . VAL C 1 48 ? 17.820 19.075 33.075 1.00 26.79 48 VAL D O 1
ATOM 2898 N N . ILE C 1 49 ? 16.016 19.558 31.827 1.00 27.16 49 ILE D N 1
ATOM 2899 C CA . ILE C 1 49 ? 16.476 18.795 30.676 1.00 26.98 49 ILE D CA 1
ATOM 2900 C C . ILE C 1 49 ? 16.988 19.730 29.587 1.00 27.53 49 ILE D C 1
ATOM 2901 O O . ILE C 1 49 ? 16.340 20.722 29.242 1.00 28.49 49 ILE D O 1
ATOM 2906 N N . TYR C 1 50 ? 18.164 19.420 29.060 1.00 26.16 50 TYR D N 1
ATOM 2907 C CA . TYR C 1 50 ? 18.728 20.205 27.979 1.00 25.92 50 TYR D CA 1
ATOM 2908 C C . TYR C 1 50 ? 18.633 19.364 26.717 1.00 26.26 50 TYR D C 1
ATOM 2909 O O . TYR C 1 50 ? 18.961 18.175 26.723 1.00 24.88 50 TYR D O 1
ATOM 2918 N N . LEU C 1 51 ? 18.164 19.992 25.643 1.00 27.26 51 LEU D N 1
ATOM 2919 C CA . LEU C 1 51 ? 18.009 19.342 24.347 1.00 26.04 51 LEU D CA 1
ATOM 2920 C C . LEU C 1 51 ? 18.992 19.898 23.320 1.00 25.19 51 LEU D C 1
ATOM 2921 O O . LEU C 1 51 ? 18.969 21.086 23.021 1.00 25.57 51 LEU D O 1
ATOM 2926 N N . ALA C 1 52 ? 19.852 19.042 22.777 1.00 26.86 52 ALA D N 1
ATOM 2927 C CA . ALA C 1 52 ? 20.790 19.473 21.738 1.00 28.79 52 ALA D CA 1
ATOM 2928 C C . ALA C 1 52 ? 20.090 19.358 20.379 1.00 30.81 52 ALA D C 1
ATOM 2929 O O . ALA C 1 52 ? 20.278 18.377 19.657 1.00 30.41 52 ALA D O 1
ATOM 2931 N N . LEU C 1 53 ? 19.263 20.345 20.045 1.00 32.95 53 LEU D N 1
ATOM 2932 C CA . LEU C 1 53 ? 18.554 20.345 18.761 1.00 35.39 53 LEU D CA 1
ATOM 2933 C C . LEU C 1 53 ? 19.555 20.637 17.640 1.00 36.19 53 LEU D C 1
ATOM 2934 O O . LEU C 1 53 ? 20.594 21.260 17.875 1.00 36.25 53 LEU D O 1
ATOM 2939 N N . ALA C 1 54 ? 19.253 20.186 16.426 1.00 37.52 54 ALA D N 1
ATOM 2940 C CA . ALA C 1 54 ? 20.156 20.424 15.299 1.00 39.19 54 ALA D CA 1
ATOM 2941 C C . ALA C 1 54 ? 20.192 21.909 14.914 1.00 39.77 54 ALA D C 1
ATOM 2942 O O . ALA C 1 54 ? 20.416 22.783 15.761 1.00 38.43 54 ALA D O 1
ATOM 2944 N N . ASP C 1 55 ? 19.950 22.204 13.641 1.00 40.50 55 ASP D N 1
ATOM 2945 C CA . ASP C 1 55 ? 20.009 23.590 13.206 1.00 40.62 55 ASP D CA 1
ATOM 2946 C C . ASP C 1 55 ? 18.761 24.236 12.652 1.00 40.97 55 ASP D C 1
ATOM 2947 O O . ASP C 1 55 ? 17.971 24.783 13.422 1.00 41.56 55 ASP D O 1
ATOM 2952 N N . GLU C 1 56 ? 18.567 24.203 11.340 1.00 41.31 56 GLU D N 1
ATOM 2953 C CA . GLU C 1 56 ? 17.376 24.847 10.812 1.00 43.37 56 GLU D CA 1
ATOM 2954 C C . GLU C 1 56 ? 16.149 24.248 11.486 1.00 43.41 56 GLU D C 1
ATOM 2955 O O . GLU C 1 56 ? 15.241 24.967 11.930 1.00 44.01 56 GLU D O 1
ATOM 2961 N N . GLU C 1 57 ? 16.133 22.924 11.585 1.00 43.01 57 GLU D N 1
ATOM 2962 C CA . GLU C 1 57 ? 15.001 22.251 12.191 1.00 42.99 57 GLU D CA 1
ATOM 2963 C C . GLU C 1 57 ? 15.245 21.632 13.567 1.00 42.91 57 GLU D C 1
ATOM 2964 O O . GLU C 1 57 ? 16.376 21.257 13.926 1.00 41.13 57 GLU D O 1
ATOM 2970 N N . ASP C 1 58 ? 14.154 21.558 14.331 1.00 42.52 58 ASP D N 1
ATOM 2971 C CA . ASP C 1 58 ? 14.146 21.002 15.676 1.00 41.08 58 ASP D CA 1
ATOM 2972 C C . ASP C 1 58 ? 14.443 19.508 15.668 1.00 38.67 58 ASP D C 1
ATOM 2973 O O . ASP C 1 58 ? 13.756 18.740 16.339 1.00 37.58 58 ASP D O 1
ATOM 2978 N N . ARG C 1 59 ? 15.457 19.096 14.908 1.00 36.78 59 ARG D N 1
ATOM 2979 C CA . ARG C 1 59 ? 15.835 17.689 14.864 1.00 35.78 59 ARG D CA 1
ATOM 2980 C C . ARG C 1 59 ? 16.655 17.359 16.114 1.00 35.56 59 ARG D C 1
ATOM 2981 O O . ARG C 1 59 ? 17.832 17.716 16.211 1.00 34.82 59 ARG D O 1
ATOM 2989 N N . LEU C 1 60 ? 16.022 16.682 17.070 1.00 34.66 60 LEU D N 1
ATOM 2990 C CA . LEU C 1 60 ? 16.680 16.304 18.318 1.00 34.11 60 LEU D CA 1
ATOM 2991 C C . LEU C 1 60 ? 17.861 15.358 18.077 1.00 34.50 60 LEU D C 1
ATOM 2992 O O . LEU C 1 60 ? 17.696 14.283 17.510 1.00 35.84 60 LEU D O 1
ATOM 2997 N N . LEU C 1 61 ? 19.047 15.764 18.525 1.00 34.81 61 LEU D N 1
ATOM 2998 C CA . LEU C 1 61 ? 20.264 14.971 18.346 1.00 34.33 61 LEU D CA 1
ATOM 2999 C C . LEU C 1 61 ? 20.717 14.279 19.630 1.00 33.03 61 LEU D C 1
ATOM 3000 O O . LEU C 1 61 ? 21.445 13.285 19.597 1.00 33.41 61 LEU D O 1
ATOM 3005 N N . GLY C 1 62 ? 20.295 14.824 20.762 1.00 31.51 62 GLY D N 1
ATOM 3006 C CA . GLY C 1 62 ? 20.669 14.256 22.040 1.00 29.75 62 GLY D CA 1
ATOM 3007 C C . GLY C 1 62 ? 20.072 15.078 23.159 1.00 29.49 62 GLY D C 1
ATOM 3008 O O . GLY C 1 62 ? 19.390 16.082 22.902 1.00 28.11 62 GLY D O 1
ATOM 3009 N N . PHE C 1 63 ? 20.325 14.660 24.399 1.00 27.54 63 PHE D N 1
ATOM 3010 C CA . PHE C 1 63 ? 19.795 15.376 25.552 1.00 25.91 63 PHE D CA 1
ATOM 3011 C C . PHE C 1 63 ? 20.484 14.970 26.848 1.00 26.72 63 PHE D C 1
ATOM 3012 O O . PHE C 1 63 ? 21.203 13.971 26.902 1.00 25.97 63 PHE D O 1
ATOM 3020 N N . CYS C 1 64 ? 20.270 15.764 27.891 1.00 26.63 64 CYS D N 1
ATOM 3021 C CA . CYS C 1 64 ? 20.836 15.461 29.194 1.00 27.31 64 CYS D CA 1
ATOM 3022 C C . CYS C 1 64 ? 19.835 15.945 30.233 1.00 26.06 64 CYS D C 1
ATOM 3023 O O . CYS C 1 64 ? 19.148 16.935 30.010 1.00 25.84 64 CYS D O 1
ATOM 3026 N N . GLN C 1 65 ? 19.731 15.235 31.351 1.00 24.50 65 GLN D N 1
ATOM 3027 C CA . GLN C 1 65 ? 18.787 15.617 32.393 1.00 22.84 65 GLN D CA 1
ATOM 3028 C C . GLN C 1 65 ? 19.454 15.769 33.749 1.00 23.38 65 GLN D C 1
ATOM 3029 O O . GLN C 1 65 ? 20.236 14.909 34.176 1.00 24.97 65 GLN D O 1
ATOM 3035 N N . LEU C 1 66 ? 19.145 16.871 34.424 1.00 23.16 66 LEU D N 1
ATOM 3036 C CA . LEU C 1 66 ? 19.709 17.144 35.740 1.00 23.48 66 LEU D CA 1
ATOM 3037 C C . LEU C 1 66 ? 18.586 17.304 36.729 1.00 23.59 66 LEU D C 1
ATOM 3038 O O . LEU C 1 66 ? 17.529 17.844 36.407 1.00 22.23 66 LEU D O 1
ATOM 3043 N N . TYR C 1 67 ? 18.829 16.825 37.941 1.00 23.95 67 TYR D N 1
ATOM 3044 C CA . TYR C 1 67 ? 17.855 16.925 39.009 1.00 23.40 67 TYR D CA 1
ATOM 3045 C C . TYR C 1 67 ? 18.434 17.907 40.009 1.00 24.40 67 TYR D C 1
ATOM 3046 O O . TYR C 1 67 ? 19.618 17.845 40.348 1.00 25.36 67 TYR D O 1
ATOM 3055 N N . PRO C 1 68 ? 17.611 18.850 40.477 1.00 24.97 68 PRO D N 1
ATOM 3056 C CA . PRO C 1 68 ? 18.100 19.824 41.441 1.00 23.71 68 PRO D CA 1
ATOM 3057 C C . PRO C 1 68 ? 18.153 19.218 42.833 1.00 24.48 68 PRO D C 1
ATOM 3058 O O . PRO C 1 68 ? 17.286 18.432 43.218 1.00 24.04 68 PRO D O 1
ATOM 3062 N N . SER C 1 69 ? 19.178 19.585 43.587 1.00 25.67 69 SER D N 1
ATOM 3063 C CA . SER C 1 69 ? 19.327 19.090 44.943 1.00 25.94 69 SER D CA 1
ATOM 3064 C C . SER C 1 69 ? 20.076 20.109 45.801 1.00 26.70 69 SER D C 1
ATOM 3065 O O . SER C 1 69 ? 20.321 21.244 45.365 1.00 25.68 69 SER D O 1
ATOM 3068 N N . PHE C 1 70 ? 20.449 19.711 47.014 1.00 26.24 70 PHE D N 1
ATOM 3069 C CA . PHE C 1 70 ? 21.132 20.637 47.910 1.00 26.88 70 PHE D CA 1
ATOM 3070 C C . PHE C 1 70 ? 22.218 20.037 48.787 1.00 27.37 70 PHE D C 1
ATOM 3071 O O . PHE C 1 70 ? 22.342 18.817 48.932 1.00 26.57 70 PHE D O 1
ATOM 3079 N N . SER C 1 71 ? 23.001 20.932 49.378 1.00 27.60 71 SER D N 1
ATOM 3080 C CA . SER C 1 71 ? 24.058 20.557 50.298 1.00 27.90 71 SER D CA 1
ATOM 3081 C C . SER C 1 71 ? 23.720 21.259 51.594 1.00 27.56 71 SER D C 1
ATOM 3082 O O . SER C 1 71 ? 23.970 22.455 51.731 1.00 28.97 71 SER D O 1
ATOM 3085 N N . SER C 1 72 ? 23.129 20.525 52.531 1.00 27.32 72 SER D N 1
ATOM 3086 C CA . SER C 1 72 ? 22.752 21.091 53.817 1.00 27.16 72 SER D CA 1
ATOM 3087 C C . SER C 1 72 ? 23.928 21.787 54.498 1.00 28.48 72 SER D C 1
ATOM 3088 O O . SER C 1 72 ? 23.763 22.847 55.106 1.00 29.23 72 SER D O 1
ATOM 3091 N N . LEU C 1 73 ? 25.113 21.195 54.382 1.00 28.03 73 LEU D N 1
ATOM 3092 C CA . LEU C 1 73 ? 26.299 21.740 55.019 1.00 28.26 73 LEU D CA 1
ATOM 3093 C C . LEU C 1 73 ? 26.709 23.096 54.482 1.00 28.45 73 LEU D C 1
ATOM 3094 O O . LEU C 1 73 ? 27.047 23.990 55.256 1.00 29.78 73 LEU D O 1
ATOM 3099 N N . SER C 1 74 ? 26.681 23.252 53.163 1.00 27.27 74 SER D N 1
ATOM 3100 C CA . SER C 1 74 ? 27.076 24.511 52.528 1.00 25.43 74 SER D CA 1
ATOM 3101 C C . SER C 1 74 ? 25.890 25.430 52.298 1.00 25.07 74 SER D C 1
ATOM 3102 O O . SER C 1 74 ? 26.061 26.606 51.982 1.00 24.60 74 SER D O 1
ATOM 3105 N N . LEU C 1 75 ? 24.688 24.885 52.447 1.00 24.22 75 LEU D N 1
ATOM 3106 C CA . LEU C 1 75 ? 23.457 25.645 52.236 1.00 24.57 75 LEU D CA 1
ATOM 3107 C C . LEU C 1 75 ? 23.366 26.137 50.801 1.00 25.15 75 LEU D C 1
ATOM 3108 O O . LEU C 1 75 ? 22.719 27.140 50.515 1.00 24.00 75 LEU D O 1
ATOM 3113 N N . LYS C 1 76 ? 24.015 25.419 49.896 1.00 26.73 76 LYS D N 1
ATOM 3114 C CA . LYS C 1 76 ? 23.998 25.795 48.499 1.00 26.69 76 LYS D CA 1
ATOM 3115 C C . LYS C 1 76 ? 23.459 24.664 47.630 1.00 26.76 76 LYS D C 1
ATOM 3116 O O . LYS C 1 76 ? 23.365 23.521 48.069 1.00 27.03 76 LYS D O 1
ATOM 3122 N N . ARG C 1 77 ? 23.096 25.010 46.399 1.00 27.24 77 ARG D N 1
ATOM 3123 C CA . ARG C 1 77 ? 22.555 24.073 45.419 1.00 26.67 77 ARG D CA 1
ATOM 3124 C C . ARG C 1 77 ? 23.573 23.010 44.987 1.00 25.92 77 ARG D C 1
ATOM 3125 O O . ARG C 1 77 ? 24.788 23.197 45.092 1.00 24.52 77 ARG D O 1
ATOM 3133 N N . VAL C 1 78 ? 23.045 21.878 44.534 1.00 25.61 78 VAL D N 1
ATOM 3134 C CA . VAL C 1 78 ? 23.845 20.762 44.044 1.00 24.32 78 VAL D CA 1
ATOM 3135 C C . VAL C 1 78 ? 23.124 20.169 42.834 1.00 23.99 78 VAL D C 1
ATOM 3136 O O . VAL C 1 78 ? 21.921 19.934 42.881 1.00 23.76 78 VAL D O 1
ATOM 3140 N N . TRP C 1 79 ? 23.845 19.938 41.747 1.00 23.56 79 TRP D N 1
ATOM 3141 C CA . TRP C 1 79 ? 23.209 19.351 40.581 1.00 23.93 79 TRP D CA 1
ATOM 3142 C C . TRP C 1 79 ? 23.536 17.876 40.450 1.00 23.55 79 TRP D C 1
ATOM 3143 O O . TRP C 1 79 ? 24.659 17.454 40.704 1.00 23.36 79 TRP D O 1
ATOM 3154 N N . ILE C 1 80 ? 22.527 17.091 40.086 1.00 24.28 80 ILE D N 1
ATOM 3155 C CA . ILE C 1 80 ? 22.693 15.653 39.902 1.00 25.58 80 ILE D CA 1
ATOM 3156 C C . ILE C 1 80 ? 22.525 15.389 38.415 1.00 25.03 80 ILE D C 1
ATOM 3157 O O . ILE C 1 80 ? 21.429 15.507 37.878 1.00 27.80 80 ILE D O 1
ATOM 3162 N N . LEU C 1 81 ? 23.611 15.039 37.747 1.00 23.47 81 LEU D N 1
ATOM 3163 C CA . LEU C 1 81 ? 23.556 14.804 36.318 1.00 25.15 81 LEU D CA 1
ATOM 3164 C C . LEU C 1 81 ? 23.681 13.334 36.003 1.00 24.70 81 LEU D C 1
ATOM 3165 O O . LEU C 1 81 ? 24.786 12.808 35.904 1.00 25.30 81 LEU D O 1
ATOM 3170 N N . ASN C 1 82 ? 22.542 12.675 35.821 1.00 25.89 82 ASN D N 1
ATOM 3171 C CA . ASN C 1 82 ? 22.549 11.243 35.554 1.00 26.17 82 ASN D CA 1
ATOM 3172 C C . ASN C 1 82 ? 21.941 10.766 34.248 1.00 25.67 82 ASN D C 1
ATOM 3173 O O . ASN C 1 82 ? 21.705 9.578 34.084 1.00 25.69 82 ASN D O 1
ATOM 3178 N N . ASP C 1 83 ? 21.680 11.684 33.324 1.00 26.69 83 ASP D N 1
ATOM 3179 C CA . ASP C 1 83 ? 21.133 11.308 32.023 1.00 28.00 83 ASP D CA 1
ATOM 3180 C C . ASP C 1 83 ? 21.832 12.059 30.905 1.00 27.95 83 ASP D C 1
ATOM 3181 O O . ASP C 1 83 ? 21.717 13.280 30.798 1.00 28.04 83 ASP D O 1
ATOM 3186 N N . ILE C 1 84 ? 22.562 11.322 30.076 1.00 26.98 84 ILE D N 1
ATOM 3187 C CA . ILE C 1 84 ? 23.262 11.909 28.946 1.00 26.50 84 ILE D CA 1
ATOM 3188 C C . ILE C 1 84 ? 23.095 10.906 27.816 1.00 27.61 84 ILE D C 1
ATOM 3189 O O . ILE C 1 84 ? 23.346 9.715 28.003 1.00 28.33 84 ILE D O 1
ATOM 3194 N N . TYR C 1 85 ? 22.661 11.373 26.650 1.00 27.64 85 TYR D N 1
ATOM 3195 C CA . TYR C 1 85 ? 22.437 10.456 25.538 1.00 27.94 85 TYR D CA 1
ATOM 3196 C C . TYR C 1 85 ? 22.417 11.111 24.156 1.00 27.67 85 TYR D C 1
ATOM 3197 O O . TYR C 1 85 ? 21.796 12.157 23.950 1.00 27.97 85 TYR D O 1
ATOM 3206 N N . VAL C 1 86 ? 23.104 10.488 23.204 1.00 28.16 86 VAL D N 1
ATOM 3207 C CA . VAL C 1 86 ? 23.129 11.009 21.840 1.00 29.39 86 VAL D CA 1
ATOM 3208 C C . VAL C 1 86 ? 22.545 9.985 20.874 1.00 29.53 86 VAL D C 1
ATOM 3209 O O . VAL C 1 86 ? 22.949 8.816 20.882 1.00 27.98 86 VAL D O 1
ATOM 3213 N N . ALA C 1 87 ? 21.588 10.433 20.061 1.00 30.14 87 ALA D N 1
ATOM 3214 C CA . ALA C 1 87 ? 20.949 9.574 19.069 1.00 31.50 87 ALA D CA 1
ATOM 3215 C C . ALA C 1 87 ? 22.061 8.941 18.255 1.00 33.47 87 ALA D C 1
ATOM 3216 O O . ALA C 1 87 ? 23.113 9.549 18.054 1.00 34.22 87 ALA D O 1
ATOM 3218 N N . GLU C 1 88 ? 21.833 7.723 17.781 1.00 36.11 88 G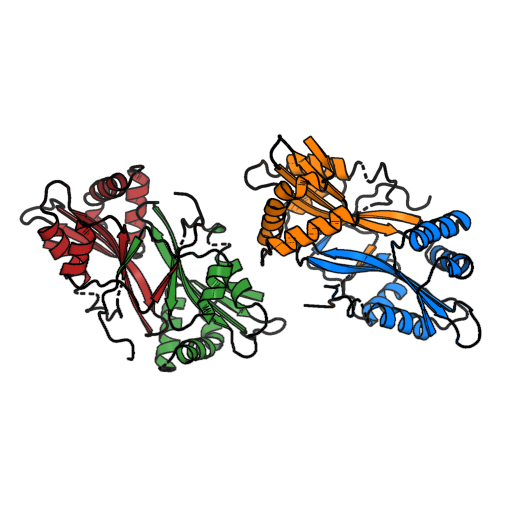LU D N 1
ATOM 3219 C CA . GLU C 1 88 ? 22.852 7.021 17.020 1.00 36.56 88 GLU D CA 1
ATOM 3220 C C . GLU C 1 88 ? 23.340 7.798 15.804 1.00 35.81 88 GLU D C 1
ATOM 3221 O O . GLU C 1 88 ? 24.539 7.842 15.539 1.00 35.93 88 GLU D O 1
ATOM 3227 N N . GLU C 1 89 ? 22.418 8.415 15.070 1.00 34.86 89 GLU D N 1
ATOM 3228 C CA . GLU C 1 89 ? 22.793 9.183 13.890 1.00 36.31 89 GLU D CA 1
ATOM 3229 C C . GLU C 1 89 ? 23.829 10.267 14.185 1.00 36.14 89 GLU D C 1
ATOM 3230 O O . GLU C 1 89 ? 24.514 10.736 13.271 1.00 36.90 89 GLU D O 1
ATOM 3236 N N . ALA C 1 90 ? 23.943 10.671 15.449 1.00 35.74 90 ALA D N 1
ATOM 3237 C CA . ALA C 1 90 ? 24.884 11.722 15.833 1.00 35.51 90 ALA D CA 1
ATOM 3238 C C . ALA C 1 90 ? 26.039 11.239 16.700 1.00 37.12 90 ALA D C 1
ATOM 3239 O O . ALA C 1 90 ? 26.801 12.055 17.226 1.00 36.74 90 ALA D O 1
ATOM 3241 N N . ARG C 1 91 ? 26.178 9.922 16.833 1.00 39.58 91 ARG D N 1
ATOM 3242 C CA . ARG C 1 91 ? 27.226 9.320 17.664 1.00 41.96 91 ARG D CA 1
ATOM 3243 C C . ARG C 1 91 ? 28.648 9.442 17.126 1.00 43.49 91 ARG D C 1
ATOM 3244 O O . ARG C 1 91 ? 29.417 8.470 17.173 1.00 44.83 91 ARG D O 1
ATOM 3252 N N . ARG C 1 92 ? 29.018 10.615 16.631 1.00 41.65 92 ARG D N 1
ATOM 3253 C CA . ARG C 1 92 ? 30.366 10.782 16.106 1.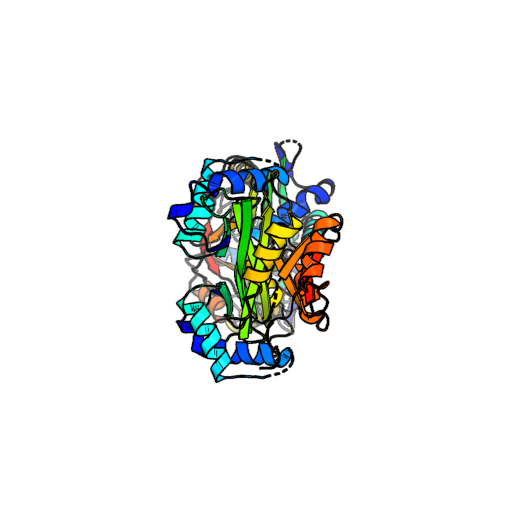00 41.19 92 ARG D CA 1
ATOM 3254 C C . ARG C 1 92 ? 30.910 12.172 16.400 1.00 40.74 92 ARG D C 1
ATOM 3255 O O . ARG C 1 92 ? 32.118 12.354 16.579 1.00 39.53 92 ARG D O 1
ATOM 3263 N N . GLN C 1 93 ? 30.012 13.149 16.448 1.00 39.68 93 GLN D N 1
ATOM 3264 C CA . GLN C 1 93 ? 30.411 14.508 16.741 1.00 38.06 93 GLN D CA 1
ATOM 3265 C C . GLN C 1 93 ? 30.694 14.616 18.232 1.00 37.55 93 GLN D C 1
ATOM 3266 O O . GLN C 1 93 ? 31.207 13.677 18.852 1.00 36.10 93 GLN D O 1
ATOM 3272 N N . LEU C 1 94 ? 30.350 15.760 18.809 1.00 36.06 94 LEU D N 1
ATOM 3273 C CA . LEU C 1 94 ? 30.595 15.981 20.223 1.00 34.99 94 LEU D CA 1
ATOM 3274 C C . LEU C 1 94 ? 29.354 16.586 20.869 1.00 35.48 94 LEU D C 1
ATOM 3275 O O . LEU C 1 94 ? 29.407 17.661 21.471 1.00 36.80 94 LEU D O 1
ATOM 3280 N N . VAL C 1 95 ? 28.234 15.879 20.735 1.00 34.66 95 VAL D N 1
ATOM 3281 C CA . VAL C 1 95 ? 26.965 16.335 21.284 1.00 33.19 95 VAL D CA 1
ATOM 3282 C C . VAL C 1 95 ? 26.944 16.203 22.799 1.00 33.17 95 VAL D C 1
ATOM 3283 O O . VAL C 1 95 ? 26.411 17.068 23.495 1.00 32.77 95 VAL D O 1
ATOM 3287 N N . ALA C 1 96 ? 27.522 15.117 23.302 1.00 31.52 96 ALA D N 1
ATOM 3288 C CA . ALA C 1 96 ? 27.578 14.878 24.737 1.00 31.59 96 ALA D CA 1
ATOM 3289 C C . ALA C 1 96 ? 28.370 15.993 25.403 1.00 32.74 96 ALA D C 1
ATOM 3290 O O . ALA C 1 96 ? 27.894 16.644 26.343 1.00 31.75 96 ALA D O 1
ATOM 3292 N N . ASP C 1 97 ? 29.588 16.198 24.901 1.00 33.55 97 ASP D N 1
ATOM 3293 C CA . ASP C 1 97 ? 30.509 17.219 25.404 1.00 33.15 97 ASP D CA 1
ATOM 3294 C C . ASP C 1 97 ? 29.875 18.606 25.463 1.00 33.73 97 ASP D C 1
ATOM 3295 O O . ASP C 1 97 ? 29.972 19.291 26.486 1.00 33.92 97 ASP D O 1
ATOM 3300 N N . HIS C 1 98 ? 29.238 19.022 24.366 1.00 32.76 98 HIS D N 1
ATOM 3301 C CA . HIS C 1 98 ? 28.585 20.327 24.320 1.00 32.50 98 HIS D CA 1
ATOM 3302 C C . HIS C 1 98 ? 27.422 20.400 25.309 1.00 32.26 98 HIS D C 1
ATOM 3303 O O . HIS C 1 98 ? 27.171 21.454 25.901 1.00 32.12 98 HIS D O 1
ATOM 3310 N N . LEU C 1 99 ? 26.718 19.282 25.492 1.00 30.66 99 LEU D N 1
ATOM 3311 C CA . LEU C 1 99 ? 25.591 19.247 26.426 1.00 29.12 99 LEU D CA 1
ATOM 3312 C C . LEU C 1 99 ? 26.090 19.375 27.860 1.00 28.81 99 LEU D C 1
ATOM 3313 O O . LEU C 1 99 ? 25.569 20.177 28.632 1.00 28.08 99 LEU D O 1
ATOM 3318 N N . LEU C 1 100 ? 27.110 18.592 28.202 1.00 29.16 100 LEU D N 1
ATOM 3319 C CA . LEU C 1 100 ? 27.688 18.606 29.542 1.00 29.29 100 LEU D CA 1
ATOM 3320 C C . LEU C 1 100 ? 28.347 19.936 29.875 1.00 30.20 100 LEU D C 1
ATOM 3321 O O . LEU C 1 100 ? 28.162 20.472 30.970 1.00 30.86 100 LEU D O 1
ATOM 3326 N N . GLN C 1 101 ? 29.127 20.458 28.932 1.00 32.07 101 GLN D N 1
ATOM 3327 C CA . GLN C 1 101 ? 29.808 21.736 29.118 1.00 31.38 101 GLN D CA 1
ATOM 3328 C C . GLN C 1 101 ? 28.755 22.758 29.509 1.00 30.62 101 GLN D C 1
ATOM 3329 O O . GLN C 1 101 ? 28.851 23.409 30.551 1.00 30.96 101 GLN D O 1
ATOM 3335 N N . HIS C 1 102 ? 27.738 22.868 28.664 1.00 29.11 102 HIS D N 1
ATOM 3336 C CA . HIS C 1 102 ? 26.638 23.795 28.871 1.00 28.59 102 HIS D CA 1
ATOM 3337 C C . HIS C 1 102 ? 26.085 23.647 30.283 1.00 28.42 102 HIS D C 1
ATOM 3338 O O . HIS C 1 102 ? 25.798 24.643 30.945 1.00 27.44 102 HIS D O 1
ATOM 3345 N N . ALA C 1 103 ? 25.950 22.402 30.740 1.00 29.02 103 ALA D N 1
ATOM 3346 C CA . ALA C 1 103 ? 25.422 22.100 32.073 1.00 28.19 103 ALA D CA 1
ATOM 3347 C C . ALA C 1 103 ? 26.390 22.539 33.178 1.00 28.79 103 ALA D C 1
ATOM 3348 O O . ALA C 1 103 ? 25.978 23.115 34.190 1.00 27.40 103 ALA D O 1
ATOM 3350 N N . LYS C 1 104 ? 27.674 22.253 32.976 1.00 29.54 104 LYS D N 1
ATOM 3351 C CA . LYS C 1 104 ? 28.720 22.640 33.920 1.00 30.33 104 LYS D CA 1
ATOM 3352 C C . LYS C 1 104 ? 28.610 24.159 34.062 1.00 30.54 104 LYS D C 1
ATOM 3353 O O . LYS C 1 104 ? 28.615 24.685 35.169 1.00 31.85 104 LYS D O 1
ATOM 3359 N N . GLN C 1 105 ? 28.486 24.859 32.937 1.00 30.51 105 GLN D N 1
ATOM 3360 C CA . GLN C 1 105 ? 28.346 26.310 32.971 1.00 31.31 105 GLN D CA 1
ATOM 3361 C C . GLN C 1 105 ? 27.132 26.715 33.813 1.00 31.44 105 GLN D C 1
ATOM 3362 O O . GLN C 1 105 ? 27.235 27.564 34.693 1.00 32.85 105 GLN D O 1
ATOM 3376 N N . ALA C 1 107 ? 25.757 25.185 36.150 1.00 31.70 107 ALA D N 1
ATOM 3377 C CA . ALA C 1 107 ? 26.085 24.908 37.546 1.00 30.83 107 ALA D CA 1
ATOM 3378 C C . ALA C 1 107 ? 26.814 26.092 38.164 1.00 30.62 107 ALA D C 1
ATOM 3379 O O . ALA C 1 107 ? 26.451 26.566 39.244 1.00 29.13 107 ALA D O 1
ATOM 3381 N N . ARG C 1 108 ? 27.853 26.556 37.477 1.00 31.35 108 ARG D N 1
ATOM 3382 C CA . ARG C 1 108 ? 28.617 27.700 37.949 1.00 32.77 108 ARG D CA 1
ATOM 3383 C C . ARG C 1 108 ? 27.661 28.883 38.131 1.00 33.48 108 ARG D C 1
ATOM 3384 O O . ARG C 1 108 ? 27.465 29.376 39.243 1.00 34.15 108 ARG D O 1
ATOM 3392 N N . GLU C 1 109 ? 27.053 29.324 37.038 1.00 32.45 109 GLU D N 1
ATOM 3393 C CA . GLU C 1 109 ? 26.126 30.444 37.095 1.00 35.06 109 GLU D CA 1
ATOM 3394 C C . GLU C 1 109 ? 25.114 30.394 38.251 1.00 34.82 109 GLU D C 1
ATOM 3395 O O . GLU C 1 109 ? 24.813 31.426 38.850 1.00 35.38 109 GLU D O 1
ATOM 3401 N N . THR C 1 110 ? 24.595 29.210 38.572 1.00 35.32 110 THR D N 1
ATOM 3402 C CA . THR C 1 110 ? 23.622 29.075 39.670 1.00 34.05 110 THR D CA 1
ATOM 3403 C C . THR C 1 110 ? 24.284 28.953 41.044 1.00 33.62 110 THR D C 1
ATOM 3404 O O . THR C 1 110 ? 23.610 28.747 42.057 1.00 33.23 110 THR D O 1
ATOM 3408 N N . HIS C 1 111 ? 25.606 29.074 41.062 1.00 34.00 111 HIS D N 1
ATOM 3409 C CA . HIS C 1 111 ? 26.383 28.987 42.293 1.00 35.00 111 HIS D CA 1
ATOM 3410 C C . HIS C 1 111 ? 26.181 27.684 43.049 1.00 34.85 111 HIS D C 1
ATOM 3411 O O . HIS C 1 111 ? 25.933 27.668 44.253 1.00 36.46 111 HIS D O 1
ATOM 3418 N N . ALA C 1 112 ? 26.294 26.584 42.325 1.00 33.10 112 ALA D N 1
ATOM 3419 C CA . ALA C 1 112 ? 26.145 25.270 42.920 1.00 32.40 112 ALA D CA 1
ATOM 3420 C C . ALA C 1 112 ? 27.476 24.888 43.579 1.00 30.76 112 ALA D C 1
ATOM 3421 O O . ALA C 1 112 ? 28.543 25.243 43.081 1.00 30.93 112 ALA D O 1
ATOM 3423 N N . VAL C 1 113 ? 27.427 24.177 44.696 1.00 27.97 113 VAL D N 1
ATOM 3424 C CA . VAL C 1 113 ? 28.671 23.774 45.337 1.00 27.56 113 VAL D CA 1
ATOM 3425 C C . VAL C 1 113 ? 29.395 22.751 44.466 1.00 26.11 113 VAL D C 1
ATOM 3426 O O . VAL C 1 113 ? 30.611 22.815 44.285 1.00 25.55 113 VAL D O 1
ATOM 3430 N N . ARG C 1 114 ? 28.636 21.804 43.931 1.00 26.45 114 ARG D N 1
ATOM 3431 C CA . ARG C 1 114 ? 29.210 20.755 43.102 1.00 27.00 114 ARG D CA 1
ATOM 3432 C C . ARG C 1 114 ? 28.136 20.025 42.307 1.00 26.46 114 ARG D C 1
ATOM 3433 O O . ARG C 1 114 ? 26.943 20.244 42.502 1.00 28.38 114 ARG D O 1
ATOM 3449 N N . ARG C 1 116 ? 26.975 16.058 41.007 1.00 27.57 116 ARG D N 1
ATOM 3450 C CA . ARG C 1 116 ? 27.177 14.646 41.317 1.00 27.03 116 ARG D CA 1
ATOM 3451 C C . ARG C 1 116 ? 26.674 13.817 40.153 1.00 26.56 116 ARG D C 1
ATOM 3452 O O . ARG C 1 116 ? 25.754 14.230 39.447 1.00 26.30 116 ARG D O 1
ATOM 3460 N N . VAL C 1 117 ? 27.273 12.645 39.962 1.00 25.42 117 VAL D N 1
ATOM 3461 C CA . VAL C 1 117 ? 26.886 11.743 38.888 1.00 25.74 117 VAL D CA 1
ATOM 3462 C C . VAL C 1 117 ? 26.898 10.287 39.346 1.00 27.15 117 VAL D C 1
ATOM 3463 O O . VAL C 1 117 ? 27.829 9.841 40.011 1.00 27.06 117 VAL D O 1
ATOM 3467 N N . SER C 1 118 ? 25.850 9.556 38.993 1.00 28.99 118 SER D N 1
ATOM 3468 C CA . SER C 1 118 ? 25.751 8.134 39.304 1.00 29.91 118 SER D CA 1
ATOM 3469 C C . SER C 1 118 ? 25.528 7.502 37.946 1.00 30.52 118 SER D C 1
ATOM 3470 O O . SER C 1 118 ? 24.465 7.660 37.358 1.00 30.22 118 SER D O 1
ATOM 3473 N N . THR C 1 119 ? 26.528 6.798 37.438 1.00 30.87 119 THR D N 1
ATOM 3474 C CA . THR C 1 119 ? 26.392 6.206 36.123 1.00 30.81 119 THR D CA 1
ATOM 3475 C C . THR C 1 119 ? 26.685 4.717 36.082 1.00 32.73 119 THR D C 1
ATOM 3476 O O . THR C 1 119 ? 27.369 4.176 36.953 1.00 32.72 119 THR D O 1
ATOM 3480 N N . SER C 1 120 ? 26.172 4.060 35.051 1.00 32.94 120 SER D N 1
ATOM 3481 C CA . SER C 1 120 ? 26.361 2.629 34.909 1.00 35.15 120 SER D CA 1
ATOM 3482 C C . SER C 1 120 ? 27.829 2.258 34.756 1.00 34.65 120 SER D C 1
ATOM 3483 O O . SER C 1 120 ? 28.558 2.869 33.972 1.00 34.79 120 SER D O 1
ATOM 3486 N N . VAL C 1 121 ? 28.254 1.250 35.513 1.00 34.66 121 VAL D N 1
ATOM 3487 C CA . VAL C 1 121 ? 29.630 0.781 35.461 1.00 34.93 121 VAL D CA 1
ATOM 3488 C C . VAL C 1 121 ? 29.851 -0.029 34.191 1.00 37.38 121 VAL D C 1
ATOM 3489 O O . VAL C 1 121 ? 30.932 0.017 33.594 1.00 36.23 121 VAL D O 1
ATOM 3493 N N . ASP C 1 122 ? 28.813 -0.763 33.788 1.00 38.89 122 ASP D N 1
ATOM 3494 C CA . ASP C 1 122 ? 28.855 -1.604 32.597 1.00 40.37 122 ASP D CA 1
ATOM 3495 C C . ASP C 1 122 ? 28.618 -0.803 31.328 1.00 40.16 122 ASP D C 1
ATOM 3496 O O . ASP C 1 122 ? 28.075 -1.321 30.353 1.00 41.59 122 ASP D O 1
ATOM 3501 N N . ASN C 1 123 ? 29.013 0.462 31.332 1.00 39.87 123 ASN D N 1
ATOM 3502 C CA . ASN C 1 123 ? 28.831 1.278 30.144 1.00 39.94 123 ASN D CA 1
ATOM 3503 C C . ASN C 1 123 ? 29.807 2.437 30.111 1.00 40.67 123 ASN D C 1
ATOM 3504 O O . ASN C 1 123 ? 29.445 3.590 30.350 1.00 41.51 123 ASN D O 1
ATOM 3509 N N . GLU C 1 124 ? 31.056 2.095 29.811 1.00 41.31 124 GLU D N 1
ATOM 3510 C CA . GLU C 1 124 ? 32.147 3.055 29.737 1.00 41.41 124 GLU D CA 1
ATOM 3511 C C . GLU C 1 124 ? 31.761 4.270 28.892 1.00 39.38 124 GLU D C 1
ATOM 3512 O O . GLU C 1 124 ? 32.228 5.387 29.148 1.00 39.49 124 GLU D O 1
ATOM 3518 N N . VAL C 1 125 ? 30.914 4.046 27.886 1.00 35.74 125 VAL D N 1
ATOM 3519 C CA . VAL C 1 125 ? 30.495 5.114 26.982 1.00 34.90 125 VAL D CA 1
ATOM 3520 C C . VAL C 1 125 ? 30.307 6.460 27.673 1.00 32.90 125 VAL D C 1
ATOM 3521 O O . VAL C 1 125 ? 31.092 7.387 27.473 1.00 32.65 125 VAL D O 1
ATOM 3525 N N . ALA C 1 126 ? 29.266 6.568 28.486 1.00 31.92 126 ALA D N 1
ATOM 3526 C CA . ALA C 1 126 ? 28.997 7.814 29.187 1.00 30.11 126 ALA D CA 1
ATOM 3527 C C . ALA C 1 126 ? 30.133 8.222 30.145 1.00 29.93 126 ALA D C 1
ATOM 3528 O O . ALA C 1 126 ? 30.329 9.409 30.413 1.00 29.41 126 ALA D O 1
ATOM 3530 N N . GLN C 1 127 ? 30.887 7.245 30.647 1.00 30.42 127 GLN D N 1
ATOM 3531 C CA . GLN C 1 127 ? 31.980 7.527 31.584 1.00 32.58 127 GLN D CA 1
ATOM 3532 C C . GLN C 1 127 ? 33.112 8.416 31.056 1.00 33.24 127 GLN D C 1
ATOM 3533 O O . GLN C 1 127 ? 33.484 9.390 31.706 1.00 32.65 127 GLN D O 1
ATOM 3539 N N . LYS C 1 128 ? 33.663 8.085 29.891 1.00 35.31 128 LYS D N 1
ATOM 3540 C CA . LYS C 1 128 ? 34.743 8.885 29.320 1.00 37.23 128 LYS D CA 1
ATOM 3541 C C . LYS C 1 128 ? 34.310 10.345 29.236 1.00 37.82 128 LYS D C 1
ATOM 3542 O O . LYS C 1 128 ? 35.037 11.265 29.643 1.00 39.02 128 LYS D O 1
ATOM 3548 N N . VAL C 1 129 ? 33.110 10.543 28.707 1.00 35.78 129 VAL D N 1
ATOM 3549 C CA . VAL C 1 129 ? 32.543 11.871 28.541 1.00 35.91 129 VAL D CA 1
ATOM 3550 C C . VAL C 1 129 ? 32.449 12.638 29.866 1.00 35.67 129 VAL D C 1
ATOM 3551 O O . VAL C 1 129 ? 32.597 13.861 29.902 1.00 35.82 129 VAL D O 1
ATOM 3555 N N . TYR C 1 130 ? 32.196 11.919 30.954 1.00 35.00 130 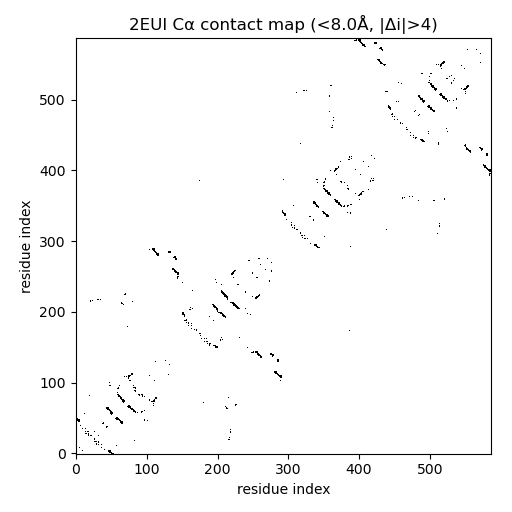TYR D N 1
ATOM 3556 C CA . TYR C 1 130 ? 32.092 12.545 32.268 1.00 34.53 130 TYR D CA 1
ATOM 3557 C C . TYR C 1 130 ? 33.473 12.928 32.797 1.00 33.79 130 TYR D C 1
ATOM 3558 O O . TYR C 1 130 ? 33.665 13.993 33.386 1.00 34.09 130 TYR D O 1
ATOM 3567 N N . GLU C 1 131 ? 34.437 12.049 32.590 1.00 33.96 131 GLU D N 1
ATOM 3568 C CA . GLU C 1 131 ? 35.779 12.321 33.054 1.00 35.24 131 GLU D CA 1
ATOM 3569 C C . GLU C 1 131 ? 36.318 13.410 32.142 1.00 35.85 131 GLU D C 1
ATOM 3570 O O . GLU C 1 131 ? 37.294 14.091 32.462 1.00 35.09 131 GLU D O 1
ATOM 3576 N N . SER C 1 132 ? 35.640 13.573 31.009 1.00 35.68 132 SER D N 1
ATOM 3577 C CA . SER C 1 132 ? 35.986 14.571 30.010 1.00 33.94 132 SER D CA 1
ATOM 3578 C C . SER C 1 132 ? 35.929 15.993 30.576 1.00 31.57 132 SER D C 1
ATOM 3579 O O . SER C 1 132 ? 36.884 16.751 30.436 1.00 32.86 132 SER D O 1
ATOM 3582 N N . ILE C 1 133 ? 34.826 16.353 31.225 1.00 29.96 133 ILE D N 1
ATOM 3583 C CA . ILE C 1 133 ? 34.674 17.708 31.767 1.00 29.21 133 ILE D CA 1
ATOM 3584 C C . ILE C 1 133 ? 35.115 17.917 33.214 1.00 27.77 133 ILE D C 1
ATOM 3585 O O . ILE C 1 133 ? 34.856 18.969 33.807 1.00 26.29 133 ILE D O 1
ATOM 3590 N N . GLY C 1 134 ? 35.765 16.910 33.787 1.00 27.60 134 GLY D N 1
ATOM 3591 C CA . GLY C 1 134 ? 36.260 17.045 35.144 1.00 27.97 134 GLY D CA 1
ATOM 3592 C C . GLY C 1 134 ? 35.658 16.227 36.272 1.00 27.70 134 GLY D C 1
ATOM 3593 O O . GLY C 1 134 ? 36.097 16.375 37.413 1.00 28.27 134 GLY D O 1
ATOM 3594 N N . PHE C 1 135 ? 34.661 15.390 36.002 1.00 27.17 135 PHE D N 1
ATOM 3595 C CA . PHE C 1 135 ? 34.105 14.599 37.091 1.00 27.15 135 PHE D CA 1
ATOM 3596 C C . PHE C 1 135 ? 35.159 13.592 37.498 1.00 27.89 135 PHE D C 1
ATOM 3597 O O . PHE C 1 135 ? 35.913 13.103 36.657 1.00 26.99 135 PHE D O 1
ATOM 3605 N N . ARG C 1 136 ? 35.212 13.286 38.788 1.00 28.51 136 ARG D N 1
ATOM 3606 C CA . ARG C 1 136 ? 36.179 12.327 39.307 1.00 31.28 136 ARG D CA 1
ATOM 3607 C C . ARG C 1 136 ? 35.597 11.592 40.513 1.00 32.68 136 ARG D C 1
ATOM 3608 O O . ARG C 1 136 ? 34.803 12.153 41.266 1.00 32.53 136 ARG D O 1
ATOM 3616 N N . GLU C 1 137 ? 35.991 10.333 40.689 1.00 33.07 137 GLU D N 1
ATOM 3617 C CA . GLU C 1 137 ? 35.539 9.543 41.824 1.00 33.63 137 GLU D CA 1
ATOM 3618 C C . GLU C 1 137 ? 36.295 10.015 43.053 1.00 34.90 137 GLU D C 1
ATOM 3619 O O . GLU C 1 137 ? 37.509 10.215 43.007 1.00 33.95 137 GLU D O 1
ATOM 3625 N N . ASP C 1 138 ? 35.574 10.200 44.150 1.00 36.78 138 ASP D N 1
ATOM 3626 C CA . ASP C 1 138 ? 36.194 10.641 45.384 1.00 38.59 138 ASP D CA 1
ATOM 3627 C C . ASP C 1 138 ? 36.472 9.381 46.202 1.00 38.86 138 ASP D C 1
ATOM 3628 O O . ASP C 1 138 ? 35.595 8.530 46.360 1.00 38.73 138 ASP D O 1
ATOM 3633 N N . GLN C 1 139 ? 37.693 9.239 46.703 1.00 38.45 139 GLN D N 1
ATOM 3634 C CA . GLN C 1 139 ? 38.035 8.056 47.483 1.00 38.08 139 GLN D CA 1
ATOM 3635 C C . GLN C 1 139 ? 37.863 8.279 48.972 1.00 37.71 139 GLN D C 1
ATOM 3636 O O . GLN C 1 139 ? 37.978 7.343 49.752 1.00 37.62 139 GLN D O 1
ATOM 3642 N N . GLU C 1 140 ? 37.583 9.516 49.364 1.00 37.75 140 GLU D N 1
ATOM 3643 C CA . GLU C 1 140 ? 37.385 9.837 50.771 1.00 38.47 140 GLU D CA 1
ATOM 3644 C C . GLU C 1 140 ? 35.957 9.505 51.197 1.00 36.87 140 GLU D C 1
ATOM 3645 O O . GLU C 1 140 ? 35.603 9.608 52.368 1.00 36.46 140 GLU D O 1
ATOM 3651 N N . PHE C 1 141 ? 35.140 9.089 50.241 1.00 34.85 141 PHE D N 1
ATOM 3652 C CA . PHE C 1 141 ? 33.759 8.750 50.536 1.00 33.03 141 PHE D CA 1
ATOM 3653 C C . PHE C 1 141 ? 33.360 7.391 49.999 1.00 30.91 141 PHE D C 1
ATOM 3654 O O . PHE C 1 141 ? 33.677 7.048 48.872 1.00 31.07 141 PHE D O 1
ATOM 3662 N N . LYS C 1 142 ? 32.678 6.615 50.829 1.00 31.04 142 LYS D N 1
ATOM 3663 C CA . LYS C 1 142 ? 32.209 5.290 50.447 1.00 31.21 142 LYS D CA 1
ATOM 3664 C C . LYS C 1 142 ? 30.708 5.398 50.141 1.00 31.12 142 LYS D C 1
ATOM 3665 O O . LYS C 1 142 ? 29.907 5.770 51.004 1.00 31.70 142 LYS D O 1
ATOM 3671 N N . ASN C 1 143 ? 30.330 5.069 48.912 1.00 29.86 143 ASN D N 1
ATOM 3672 C CA . ASN C 1 143 ? 28.935 5.159 48.488 1.00 28.91 143 ASN D CA 1
ATOM 3673 C C . ASN C 1 143 ? 28.080 3.918 48.715 1.00 28.47 143 ASN D C 1
ATOM 3674 O O . ASN C 1 143 ? 28.442 2.818 48.291 1.00 29.03 143 ASN D O 1
ATOM 3679 N N . TYR C 1 144 ? 26.934 4.101 49.369 1.00 26.59 144 TYR D N 1
ATOM 3680 C CA . TYR C 1 144 ? 26.022 2.989 49.620 1.00 26.38 144 TYR D CA 1
ATOM 3681 C C . TYR C 1 144 ? 24.722 3.092 48.830 1.00 26.18 144 TYR D C 1
ATOM 3682 O O . TYR C 1 144 ? 24.377 4.144 48.290 1.00 26.64 144 TYR D O 1
ATOM 3691 N N . THR C 1 145 ? 23.999 1.978 48.791 1.00 25.67 145 THR D N 1
ATOM 3692 C CA . THR C 1 145 ? 22.730 1.894 48.092 1.00 23.30 145 THR D CA 1
ATOM 3693 C C . THR C 1 145 ? 21.842 0.842 48.767 1.00 23.78 145 THR D C 1
ATOM 3694 O O . THR C 1 145 ? 22.327 -0.188 49.229 1.00 24.12 145 THR D O 1
ATOM 3698 N N . LEU C 1 146 ? 20.543 1.118 48.850 1.00 24.52 146 LEU D N 1
ATOM 3699 C CA . LEU C 1 146 ? 19.602 0.179 49.454 1.00 24.20 146 LEU D CA 1
ATOM 3700 C C . LEU C 1 146 ? 18.433 -0.083 48.496 1.00 23.07 146 LEU D C 1
ATOM 3701 O O . LEU C 1 146 ? 17.507 0.717 48.402 1.00 22.16 146 LEU D O 1
ATOM 3706 N N . PRO C 1 147 ? 18.468 -1.210 47.764 1.00 22.47 147 PRO D N 1
ATOM 3707 C CA . PRO C 1 147 ? 17.371 -1.503 46.834 1.00 21.87 147 PRO D CA 1
ATOM 3708 C C . PRO C 1 147 ? 16.066 -1.530 47.623 1.00 21.95 147 PRO D C 1
ATOM 3709 O O . PRO C 1 147 ? 16.019 -2.077 48.726 1.00 21.85 147 PRO D O 1
ATOM 3713 N N . ILE C 1 148 ? 15.016 -0.939 47.065 1.00 20.39 148 ILE D N 1
ATOM 3714 C CA . ILE C 1 148 ? 13.726 -0.888 47.733 1.00 19.77 148 ILE D CA 1
ATOM 3715 C C . ILE C 1 148 ? 12.662 -1.566 46.898 1.00 20.81 148 ILE D C 1
ATOM 3716 O O . ILE C 1 148 ? 11.879 -2.355 47.410 1.00 20.97 148 ILE D O 1
ATOM 3721 N N . SER C 1 149 ? 12.645 -1.240 45.607 1.00 23.25 149 SER D N 1
ATOM 3722 C CA . SER C 1 149 ? 11.677 -1.780 44.655 1.00 22.21 149 SER D CA 1
ATOM 3723 C C . SER C 1 149 ? 12.408 -2.382 43.480 1.00 22.34 149 SER D C 1
ATOM 3724 O O . SER C 1 149 ? 13.629 -2.367 43.432 1.00 24.10 149 SER D O 1
ATOM 3727 N N . ASP C 1 150 ? 11.643 -2.880 42.518 1.00 22.12 150 ASP D N 1
ATOM 3728 C CA . ASP C 1 150 ? 12.197 -3.493 41.321 1.00 22.30 150 ASP D CA 1
ATOM 3729 C C . ASP C 1 150 ? 12.790 -2.501 40.330 1.00 23.53 150 ASP D C 1
ATOM 3730 O O . ASP C 1 150 ? 12.476 -1.318 40.342 1.00 23.19 150 ASP D O 1
ATOM 3735 N N . GLU C 1 151 ? 13.646 -3.013 39.455 1.00 25.53 151 GLU D N 1
ATOM 3736 C CA . GLU C 1 151 ? 14.280 -2.192 38.441 1.00 26.09 151 GLU D CA 1
ATOM 3737 C C . GLU C 1 151 ? 13.709 -2.564 37.087 1.00 24.95 151 GLU D C 1
ATOM 3738 O O . GLU C 1 151 ? 13.518 -1.701 36.244 1.00 26.72 151 GLU D O 1
ATOM 3744 N N . LEU C 1 152 ? 13.418 -3.845 36.884 1.00 24.51 152 LEU D N 1
ATOM 3745 C CA . LEU C 1 152 ? 12.870 -4.312 35.607 1.00 24.99 152 LEU D CA 1
ATOM 3746 C C . LEU C 1 152 ? 11.455 -3.794 35.326 1.00 24.11 152 LEU D C 1
ATOM 3747 O O . LEU C 1 152 ? 11.121 -3.444 34.197 1.00 23.96 152 LEU D O 1
ATOM 3752 N N . SER C 1 153 ? 10.621 -3.767 36.356 1.00 24.25 153 SER D N 1
ATOM 3753 C CA . SER C 1 153 ? 9.262 -3.278 36.212 1.00 24.58 153 SER D CA 1
ATOM 3754 C C . SER C 1 153 ? 8.750 -2.709 37.538 1.00 25.98 153 SER D C 1
ATOM 3755 O O . SER C 1 153 ? 9.401 -2.938 38.579 1.00 26.00 153 SER D O 1
ATOM 3767 N N . ARG D 1 2 ? 9.453 8.549 69.051 1.00 35.20 2 ARG E N 1
ATOM 3768 C CA . ARG D 1 2 ? 8.403 8.912 68.123 1.00 32.60 2 ARG E CA 1
ATOM 3769 C C . ARG D 1 2 ? 9.007 9.575 66.889 1.00 31.14 2 ARG E C 1
ATOM 3770 O O . ARG D 1 2 ? 9.857 10.452 67.012 1.00 31.99 2 ARG E O 1
ATOM 3778 N N . ILE D 1 3 ? 8.584 9.150 65.704 1.00 29.14 3 ILE E N 1
ATOM 3779 C CA . ILE D 1 3 ? 9.088 9.742 64.471 1.00 28.83 3 ILE E CA 1
ATOM 3780 C C . ILE D 1 3 ? 7.943 10.527 63.870 1.00 29.72 3 ILE E C 1
ATOM 3781 O O . ILE D 1 3 ? 6.796 10.121 63.996 1.00 30.82 3 ILE E O 1
ATOM 3786 N N . VAL D 1 4 ? 8.251 11.659 63.237 1.00 29.92 4 VAL E N 1
ATOM 3787 C CA . VAL D 1 4 ? 7.236 12.516 62.611 1.00 26.93 4 VAL E CA 1
ATOM 3788 C C . VAL D 1 4 ? 7.863 13.386 61.530 1.00 24.89 4 VAL E C 1
ATOM 3789 O O . VAL D 1 4 ? 8.906 13.990 61.758 1.00 25.26 4 VAL E O 1
ATOM 3793 N N . GLN D 1 5 ? 7.237 13.461 60.359 1.00 23.46 5 GLN E N 1
ATOM 3794 C CA . GLN D 1 5 ? 7.778 14.304 59.301 1.00 21.54 5 GLN E CA 1
ATOM 3795 C C . GLN D 1 5 ? 7.710 15.730 59.789 1.00 21.96 5 GLN E C 1
ATOM 3796 O O . GLN D 1 5 ? 6.713 16.149 60.370 1.00 21.62 5 GLN E O 1
ATOM 3802 N N . ALA D 1 6 ? 8.782 16.472 59.546 1.00 23.60 6 ALA E N 1
ATOM 3803 C CA . ALA D 1 6 ? 8.886 17.857 59.988 1.00 22.36 6 ALA E CA 1
ATOM 3804 C C . ALA D 1 6 ? 7.953 18.804 59.262 1.00 22.45 6 ALA E C 1
ATOM 3805 O O . ALA D 1 6 ? 7.793 18.754 58.041 1.00 21.38 6 ALA E O 1
ATOM 3807 N N . THR D 1 7 ? 7.349 19.681 60.049 1.00 23.97 7 THR E N 1
ATOM 3808 C CA . THR D 1 7 ? 6.417 20.673 59.544 1.00 26.56 7 THR E CA 1
ATOM 3809 C C . THR D 1 7 ? 6.981 22.075 59.802 1.00 25.60 7 THR E C 1
ATOM 3810 O O . THR D 1 7 ? 7.989 22.232 60.487 1.00 24.23 7 THR E O 1
ATOM 3814 N N . LEU D 1 8 ? 6.329 23.089 59.252 1.00 25.52 8 LEU E N 1
ATOM 3815 C CA . LEU D 1 8 ? 6.771 24.462 59.436 1.00 26.82 8 LEU E CA 1
ATOM 3816 C C . LEU D 1 8 ? 6.601 24.868 60.908 1.00 27.84 8 LEU E C 1
ATOM 3817 O O . LEU D 1 8 ? 7.252 25.801 61.383 1.00 28.28 8 LEU E O 1
ATOM 3822 N N . GLU D 1 9 ? 5.731 24.152 61.622 1.00 27.76 9 GLU E N 1
ATOM 3823 C CA . GLU D 1 9 ? 5.469 24.403 63.043 1.00 26.80 9 GLU E CA 1
ATOM 3824 C C . GLU D 1 9 ? 6.664 23.965 63.886 1.00 26.55 9 GLU E C 1
ATOM 3825 O O . GLU D 1 9 ? 6.795 24.337 65.060 1.00 26.86 9 GLU E O 1
ATOM 3831 N N . HIS D 1 10 ? 7.531 23.170 63.275 1.00 25.66 10 HIS E N 1
ATOM 3832 C CA . HIS D 1 10 ? 8.700 22.635 63.959 1.00 25.35 10 HIS E CA 1
ATOM 3833 C C . HIS D 1 10 ? 9.990 23.427 63.774 1.00 25.95 10 HIS E C 1
ATOM 3834 O O . HIS D 1 10 ? 10.981 23.148 64.446 1.00 25.41 10 HIS E O 1
ATOM 3841 N N . LEU D 1 11 ? 9.980 24.411 62.879 1.00 27.22 11 LEU E N 1
ATOM 3842 C CA . LEU D 1 11 ? 11.192 25.167 62.580 1.00 27.43 11 LEU E CA 1
ATOM 3843 C C . LEU D 1 11 ? 11.992 25.733 63.749 1.00 28.30 11 LEU E C 1
ATOM 3844 O O . LEU D 1 11 ? 13.221 25.741 63.696 1.00 27.60 11 LEU E O 1
ATOM 3849 N N . ASP D 1 12 ? 11.326 26.208 64.797 1.00 29.51 12 ASP E N 1
ATOM 3850 C CA . ASP D 1 12 ? 12.064 26.757 65.933 1.00 31.25 12 ASP E CA 1
ATOM 3851 C C . ASP D 1 12 ? 12.495 25.705 66.946 1.00 30.99 12 ASP E C 1
ATOM 3852 O O . ASP D 1 12 ? 12.858 26.037 68.067 1.00 32.00 12 ASP E O 1
ATOM 3857 N N . LEU D 1 13 ? 12.439 24.440 66.546 1.00 31.05 13 LEU E N 1
ATOM 3858 C CA . LEU D 1 13 ? 12.844 23.333 67.399 1.00 30.05 13 LEU E CA 1
ATOM 3859 C C . LEU D 1 13 ? 13.891 22.584 66.606 1.00 30.03 13 LEU E C 1
ATOM 3860 O O . LEU D 1 13 ? 14.830 22.025 67.165 1.00 29.31 13 LEU E O 1
ATOM 3865 N N . LEU D 1 14 ? 13.716 22.592 65.287 1.00 29.00 14 LEU E N 1
ATOM 3866 C CA . LEU D 1 14 ? 14.629 21.928 64.370 1.00 28.07 14 LEU E CA 1
ATOM 3867 C C . LEU D 1 14 ? 15.821 22.830 64.013 1.00 28.80 14 LEU E C 1
ATOM 3868 O O . LEU D 1 14 ? 16.971 22.390 64.040 1.00 30.14 14 LEU E O 1
ATOM 3873 N N . ALA D 1 15 ? 15.550 24.089 63.684 1.00 27.73 15 ALA E N 1
ATOM 3874 C CA . ALA D 1 15 ? 16.615 25.019 63.317 1.00 27.23 15 ALA E CA 1
ATOM 3875 C C . ALA D 1 15 ? 17.879 24.881 64.183 1.00 26.76 15 ALA E C 1
ATOM 3876 O O . ALA D 1 15 ? 18.964 24.612 63.665 1.00 25.87 15 ALA E O 1
ATOM 3878 N N . PRO D 1 16 ? 17.759 25.054 65.511 1.00 26.61 16 PRO E N 1
ATOM 3879 C CA . PRO D 1 16 ? 18.944 24.929 66.366 1.00 24.68 16 PRO E CA 1
ATOM 3880 C C . PRO D 1 16 ? 19.694 23.594 66.269 1.00 23.77 16 PRO E C 1
ATOM 3881 O O . PRO D 1 16 ? 20.918 23.585 66.180 1.00 23.05 16 PRO E O 1
ATOM 3885 N N . LEU D 1 17 ? 18.985 22.468 66.282 1.00 23.34 17 LEU E N 1
ATOM 3886 C CA . LEU D 1 17 ? 19.677 21.180 66.166 1.00 22.42 17 LEU E CA 1
ATOM 3887 C C . LEU D 1 17 ? 20.249 21.000 64.757 1.00 23.43 17 LEU E C 1
ATOM 3888 O O . LEU D 1 17 ? 21.201 20.248 64.560 1.00 24.15 17 LEU E O 1
ATOM 3893 N N . PHE D 1 18 ? 19.658 21.692 63.783 1.00 23.45 18 PHE E N 1
ATOM 3894 C CA . PHE D 1 18 ? 20.119 21.630 62.401 1.00 22.25 18 PHE E CA 1
ATOM 3895 C C . PHE D 1 18 ? 21.492 22.253 62.356 1.00 21.35 18 PHE E C 1
ATOM 3896 O O . PHE D 1 18 ? 22.399 21.746 61.706 1.00 20.63 18 PHE E O 1
ATOM 3904 N N . VAL D 1 19 ? 21.627 23.367 63.064 1.00 22.52 19 VAL E N 1
ATOM 3905 C CA . VAL D 1 19 ? 22.884 24.086 63.129 1.00 22.52 19 VAL E CA 1
ATOM 3906 C C . VAL D 1 19 ? 23.950 23.261 63.843 1.00 23.62 19 VAL E C 1
ATOM 3907 O O . VAL D 1 19 ? 25.051 23.117 63.323 1.00 25.37 19 VAL E O 1
ATOM 3911 N N . LYS D 1 20 ? 23.645 22.707 65.013 1.00 23.14 20 LYS E N 1
ATOM 3912 C CA . LYS D 1 20 ? 24.645 21.895 65.702 1.00 26.36 20 LYS E CA 1
ATOM 3913 C C . LYS D 1 20 ? 25.245 20.876 64.726 1.00 26.47 20 LYS E C 1
ATOM 3914 O O . LYS D 1 20 ? 26.460 20.671 64.678 1.00 26.89 20 LYS E O 1
ATOM 3920 N N . TYR D 1 21 ? 24.375 20.252 63.943 1.00 26.85 21 TYR E N 1
ATOM 3921 C CA . TYR D 1 21 ? 24.771 19.272 62.941 1.00 26.67 21 TYR E CA 1
ATOM 3922 C C . TYR D 1 21 ? 25.779 19.861 61.940 1.00 26.97 21 TYR E C 1
ATOM 3923 O O . TYR D 1 21 ? 26.870 19.322 61.748 1.00 27.82 21 TYR E O 1
ATOM 3932 N N . ARG D 1 22 ? 25.416 20.964 61.302 1.00 25.80 22 ARG E N 1
ATOM 3933 C CA . ARG D 1 22 ? 26.305 21.589 60.335 1.00 26.38 22 ARG E CA 1
ATOM 3934 C C . ARG D 1 22 ? 27.642 21.957 60.978 1.00 25.34 22 ARG E C 1
ATOM 3935 O O . ARG D 1 22 ? 28.691 21.885 60.337 1.00 24.81 22 ARG E O 1
ATOM 3943 N N . GLU D 1 23 ? 27.599 22.345 62.248 1.00 26.49 23 GLU E N 1
ATOM 3944 C CA . GLU D 1 23 ? 28.802 22.736 62.979 1.00 27.06 23 GLU E CA 1
ATOM 3945 C C . GLU D 1 23 ? 29.707 21.531 63.167 1.00 28.21 23 GLU E C 1
ATOM 3946 O O . GLU D 1 23 ? 30.919 21.606 62.957 1.00 26.98 23 GLU E O 1
ATOM 3952 N N . PHE D 1 24 ? 29.093 20.421 63.568 1.00 30.03 24 PHE E N 1
ATOM 3953 C CA . PHE D 1 24 ? 29.784 19.158 63.800 1.00 30.83 24 PHE E CA 1
ATOM 3954 C C . PHE D 1 24 ? 30.663 18.797 62.603 1.00 31.08 24 PHE E C 1
ATOM 3955 O O . PHE D 1 24 ? 31.697 18.148 62.752 1.00 32.59 24 PHE E O 1
ATOM 3963 N N . TYR D 1 25 ? 30.251 19.209 61.412 1.00 30.73 25 TYR E N 1
ATOM 3964 C CA . TYR D 1 25 ? 31.031 18.910 60.228 1.00 31.14 25 TYR E CA 1
ATOM 3965 C C . TYR D 1 25 ? 31.927 20.070 59.799 1.00 30.97 25 TYR E C 1
ATOM 3966 O O . TYR D 1 25 ? 32.300 20.182 58.636 1.00 30.69 25 TYR E O 1
ATOM 3975 N N . GLY D 1 26 ? 32.271 20.928 60.755 1.00 30.97 26 GLY E N 1
ATOM 3976 C CA . GLY D 1 26 ? 33.156 22.041 60.474 1.00 31.35 26 GLY E CA 1
ATOM 3977 C C . GLY D 1 26 ? 32.559 23.319 59.923 1.00 32.44 26 GLY E C 1
ATOM 3978 O O . GLY D 1 26 ? 33.215 24.359 59.955 1.00 33.95 26 GLY E O 1
ATOM 3987 N N . LEU D 1 28 ? 30.409 26.806 59.366 1.00 33.08 28 LEU E N 1
ATOM 3988 C CA . LEU D 1 28 ? 30.130 27.965 60.207 1.00 31.93 28 LEU E CA 1
ATOM 3989 C C . LEU D 1 28 ? 28.638 27.944 60.517 1.00 32.46 28 LEU E C 1
ATOM 3990 O O . LEU D 1 28 ? 27.800 27.906 59.607 1.00 32.64 28 LEU E O 1
ATOM 3995 N N . SER D 1 29 ? 28.305 27.936 61.801 1.00 31.02 29 SER E N 1
ATOM 3996 C CA . SER D 1 29 ? 26.911 27.922 62.212 1.00 30.70 29 SER E CA 1
ATOM 3997 C C . SER D 1 29 ? 26.269 29.177 61.671 1.00 31.31 29 SER E C 1
ATOM 3998 O O . SER D 1 29 ? 26.617 30.266 62.102 1.00 34.39 29 SER E O 1
ATOM 4001 N N . TYR D 1 30 ? 25.342 29.050 60.735 1.00 30.57 30 TYR E N 1
ATOM 4002 C CA . TYR D 1 30 ? 24.706 30.242 60.182 1.00 31.54 30 TYR E CA 1
ATOM 4003 C C . TYR D 1 30 ? 23.282 30.292 60.679 1.00 31.66 30 TYR E C 1
ATOM 4004 O O . TYR D 1 30 ? 22.348 30.064 59.920 1.00 32.35 30 TYR E O 1
ATOM 4013 N N . PRO D 1 31 ? 23.094 30.633 61.959 1.00 31.87 31 PRO E N 1
ATOM 4014 C CA . PRO D 1 31 ? 21.762 30.702 62.568 1.00 30.90 31 PRO E CA 1
ATOM 4015 C C . PRO D 1 31 ? 20.625 31.032 61.602 1.00 31.11 31 PRO E C 1
ATOM 4016 O O . PRO D 1 31 ? 19.742 30.205 61.371 1.00 31.02 31 PRO E O 1
ATOM 4020 N N . GLU D 1 32 ? 20.659 32.229 61.032 1.00 29.69 32 GLU E N 1
ATOM 4021 C CA . GLU D 1 32 ? 19.612 32.664 60.124 1.00 30.00 32 GLU E CA 1
ATOM 4022 C C . GLU D 1 32 ? 19.568 31.952 58.775 1.00 27.89 32 GLU E C 1
ATOM 4023 O O . GLU D 1 32 ? 18.519 31.466 58.367 1.00 27.41 32 GLU E O 1
ATOM 4029 N N . SER D 1 33 ? 20.694 31.883 58.080 1.00 26.44 33 SER E N 1
ATOM 4030 C CA . SER D 1 33 ? 20.713 31.234 56.777 1.00 26.37 33 SER E CA 1
ATOM 4031 C C . SER D 1 33 ? 20.300 29.778 56.876 1.00 26.06 33 SER E C 1
ATOM 4032 O O . SER D 1 33 ? 19.831 29.185 55.905 1.00 25.64 33 SER E O 1
ATOM 4035 N N . SER D 1 34 ? 20.473 29.202 58.057 1.00 24.18 34 SER E N 1
ATOM 4036 C CA . SER D 1 34 ? 20.107 27.813 58.262 1.00 23.02 34 SER E CA 1
ATOM 4037 C C . SER D 1 34 ? 18.602 27.686 58.457 1.00 22.78 34 SER E C 1
ATOM 4038 O O . SER D 1 34 ? 17.981 26.742 57.967 1.00 22.69 34 SER E O 1
ATOM 4041 N N . ARG D 1 35 ? 18.021 28.647 59.167 1.00 22.11 35 ARG E N 1
ATOM 4042 C CA . ARG D 1 35 ? 16.590 28.660 59.409 1.00 22.07 35 ARG E CA 1
ATOM 4043 C C . ARG D 1 35 ? 15.892 28.894 58.081 1.00 22.38 35 ARG E C 1
ATOM 4044 O O . ARG D 1 35 ? 14.963 28.187 57.717 1.00 22.85 35 ARG E O 1
ATOM 4052 N N . LYS D 1 36 ? 16.360 29.906 57.365 1.00 23.94 36 LYS E N 1
ATOM 4053 C CA . LYS D 1 36 ? 15.811 30.272 56.072 1.00 24.74 36 LYS E CA 1
ATOM 4054 C C . LYS D 1 36 ? 15.898 29.107 55.089 1.00 23.15 36 LYS E C 1
ATOM 4055 O O . LYS D 1 36 ? 14.981 28.884 54.302 1.00 21.86 36 LYS E O 1
ATOM 4061 N N . PHE D 1 37 ? 17.003 28.369 55.150 1.00 21.57 37 PHE E N 1
ATOM 4062 C CA . PHE D 1 37 ? 17.251 27.219 54.278 1.00 20.41 37 PHE E CA 1
ATOM 4063 C C . PHE D 1 37 ? 16.211 26.115 54.472 1.00 19.99 37 PHE E C 1
ATOM 4064 O O . PHE D 1 37 ? 15.592 25.651 53.509 1.00 20.53 37 PHE E O 1
ATOM 4072 N N . LEU D 1 38 ? 16.044 25.688 55.720 1.00 19.68 38 LEU E N 1
ATOM 4073 C CA . LEU D 1 38 ? 15.091 24.642 56.064 1.00 19.97 38 LEU E CA 1
ATOM 4074 C C . LEU D 1 38 ? 13.702 25.065 55.655 1.00 21.57 38 LEU E C 1
ATOM 4075 O O . LEU D 1 38 ? 12.984 24.318 55.000 1.00 23.66 38 LEU E O 1
ATOM 4080 N N . GLU D 1 39 ? 13.326 26.272 56.051 1.00 22.95 39 GLU E N 1
ATOM 4081 C CA . GLU D 1 39 ? 12.005 26.802 55.751 1.00 24.70 39 GLU E CA 1
ATOM 4082 C C . GLU D 1 39 ? 11.619 26.744 54.280 1.00 23.74 39 GLU E C 1
ATOM 4083 O O . GLU D 1 39 ? 10.479 26.410 53.961 1.00 23.78 39 GLU E O 1
ATOM 4089 N N . LYS D 1 40 ? 12.550 27.095 53.392 1.00 23.38 40 LYS E N 1
ATOM 4090 C CA . LYS D 1 40 ? 12.271 27.046 51.960 1.00 23.72 40 LYS E CA 1
ATOM 4091 C C . LYS D 1 40 ? 12.023 25.605 51.558 1.00 23.76 40 LYS E C 1
ATOM 4092 O O . LYS D 1 40 ? 11.005 25.285 50.943 1.00 23.59 40 LYS E O 1
ATOM 4098 N N . ARG D 1 41 ? 12.956 24.733 51.919 1.00 23.26 41 ARG E N 1
ATOM 4099 C CA . ARG D 1 41 ? 12.824 23.322 51.596 1.00 24.13 41 ARG E CA 1
ATOM 4100 C C . ARG D 1 41 ? 11.494 22.809 52.129 1.00 23.23 41 ARG E C 1
ATOM 4101 O O . ARG D 1 41 ? 10.804 22.052 51.449 1.00 22.69 41 ARG E O 1
ATOM 4109 N N . LEU D 1 42 ? 11.143 23.224 53.345 1.00 23.86 42 LEU E N 1
ATOM 4110 C CA . LEU D 1 42 ? 9.889 22.817 53.967 1.00 24.76 42 LEU E CA 1
ATOM 4111 C C . LEU D 1 42 ? 8.700 23.354 53.191 1.00 25.77 42 LEU E C 1
ATOM 4112 O O . LEU D 1 42 ? 7.805 22.608 52.807 1.00 27.36 42 LEU E O 1
ATOM 4117 N N . ARG D 1 43 ? 8.703 24.657 52.951 1.00 25.65 43 ARG E N 1
ATOM 4118 C CA . ARG D 1 43 ? 7.611 25.303 52.238 1.00 26.25 43 ARG E CA 1
ATOM 4119 C C . ARG D 1 43 ? 7.492 24.861 50.769 1.00 25.72 43 ARG E C 1
ATOM 4120 O O . ARG D 1 43 ? 6.399 24.556 50.297 1.00 25.64 43 ARG E O 1
ATOM 4128 N N . ARG D 1 44 ? 8.614 24.812 50.057 1.00 23.78 44 ARG E N 1
ATOM 4129 C CA . ARG D 1 44 ? 8.612 24.426 48.644 1.00 22.70 44 ARG E CA 1
ATOM 4130 C C . ARG D 1 44 ? 8.620 22.919 48.413 1.00 21.86 44 ARG E C 1
ATOM 4131 O O . ARG D 1 44 ? 8.618 22.460 47.268 1.00 20.11 44 ARG E O 1
ATOM 4139 N N . LYS D 1 45 ? 8.622 22.158 49.504 1.00 21.76 45 LYS E N 1
ATOM 4140 C CA . LYS D 1 45 ? 8.634 20.703 49.443 1.00 21.51 45 LYS E CA 1
ATOM 4141 C C . LYS D 1 45 ? 9.756 20.161 48.564 1.00 21.54 45 LYS E C 1
ATOM 4142 O O . LYS D 1 45 ? 9.500 19.440 47.600 1.00 20.49 45 LYS E O 1
ATOM 4148 N N . GLU D 1 46 ? 10.995 20.509 48.910 1.00 21.08 46 GLU E N 1
ATOM 4149 C CA . GLU D 1 46 ? 12.166 20.070 48.168 1.00 20.86 46 GLU E CA 1
ATOM 4150 C C . GLU D 1 46 ? 12.930 19.004 48.954 1.00 20.28 46 GLU E C 1
ATOM 4151 O O . GLU D 1 46 ? 13.915 18.449 48.473 1.00 21.08 46 GLU E O 1
ATOM 4157 N N . SER D 1 47 ? 12.478 18.725 50.171 1.00 20.68 47 SER E N 1
ATOM 4158 C CA . SER D 1 47 ? 13.099 17.684 50.996 1.00 20.62 47 SER E CA 1
ATOM 4159 C C . SER D 1 47 ? 12.061 17.029 51.907 1.00 20.48 47 SER E C 1
ATOM 4160 O O . SER D 1 47 ? 10.882 17.384 51.888 1.00 20.46 47 SER E O 1
ATOM 4163 N N . VAL D 1 48 ? 12.506 16.054 52.687 1.00 21.01 48 VAL E N 1
ATOM 4164 C CA . VAL D 1 48 ? 11.638 15.377 53.644 1.00 22.32 48 VAL E CA 1
ATOM 4165 C C . VAL D 1 48 ? 12.437 15.277 54.929 1.00 20.17 48 VAL E C 1
ATOM 4166 O O . VAL D 1 48 ? 13.482 14.641 54.959 1.00 22.84 48 VAL E O 1
ATOM 4170 N N . ILE D 1 49 ? 11.971 15.910 55.988 1.00 18.16 49 ILE E N 1
ATOM 4171 C CA . ILE D 1 49 ? 12.699 15.838 57.238 1.00 18.74 49 ILE E CA 1
ATOM 4172 C C . ILE D 1 49 ? 11.901 15.032 58.245 1.00 18.67 49 ILE E C 1
ATOM 4173 O O . ILE D 1 49 ? 10.697 15.197 58.373 1.00 18.20 49 ILE E O 1
ATOM 4178 N N . TYR D 1 50 ? 12.584 14.145 58.950 1.00 21.07 50 TYR E N 1
ATOM 4179 C CA . TYR D 1 50 ? 11.945 13.318 59.964 1.00 22.55 50 TYR E CA 1
ATOM 4180 C C . TYR D 1 50 ? 12.497 13.683 61.329 1.00 22.00 50 TYR E C 1
ATOM 4181 O O . TYR D 1 50 ? 13.713 13.707 61.520 1.00 21.90 50 TYR E O 1
ATOM 4190 N N . LEU D 1 51 ? 11.594 13.973 62.263 1.00 22.47 51 LEU E N 1
ATOM 4191 C CA . LEU D 1 51 ? 11.970 14.345 63.624 1.00 22.76 51 LEU E CA 1
ATOM 4192 C C . LEU D 1 51 ? 11.788 13.206 64.604 1.00 22.24 51 LEU E C 1
ATOM 4193 O O . LEU D 1 51 ? 10.770 12.522 64.588 1.00 22.10 51 LEU E O 1
ATOM 4198 N N . ALA D 1 52 ? 12.784 13.000 65.453 1.00 22.70 52 ALA E N 1
ATOM 4199 C CA . ALA D 1 52 ? 12.701 11.962 66.472 1.00 22.57 52 ALA E CA 1
ATOM 4200 C C . ALA D 1 52 ? 12.286 12.705 67.744 1.00 23.42 52 ALA E C 1
ATOM 4201 O O . ALA D 1 52 ? 13.068 13.479 68.292 1.00 22.42 52 ALA E O 1
ATOM 4203 N N . LEU D 1 53 ? 11.051 12.499 68.192 1.00 24.89 53 LEU E N 1
ATOM 4204 C CA . LEU D 1 53 ? 10.568 13.180 69.391 1.00 28.88 53 LEU E CA 1
ATOM 4205 C C . LEU D 1 53 ? 10.491 12.256 70.608 1.00 30.95 53 LEU E C 1
ATOM 4206 O O . LEU D 1 53 ? 10.068 11.105 70.497 1.00 31.96 53 LEU E O 1
ATOM 4211 N N . ALA D 1 54 ? 10.907 12.769 71.766 1.00 33.25 54 ALA E N 1
ATOM 4212 C CA . ALA D 1 54 ? 10.885 11.994 73.009 1.00 35.69 54 ALA E CA 1
ATOM 4213 C C . ALA D 1 54 ? 9.528 12.114 73.704 1.00 37.55 54 ALA E C 1
ATOM 4214 O O . ALA D 1 54 ? 9.124 13.195 74.147 1.00 36.64 54 ALA E O 1
ATOM 4216 N N . ASP D 1 55 ? 8.848 10.974 73.793 1.00 39.25 55 ASP E N 1
ATOM 4217 C CA . ASP D 1 55 ? 7.519 10.841 74.384 1.00 40.31 55 ASP E CA 1
ATOM 4218 C C . ASP D 1 55 ? 6.762 12.122 74.783 1.00 40.46 55 ASP E C 1
ATOM 4219 O O . ASP D 1 55 ? 6.462 12.975 73.939 1.00 41.06 55 ASP E O 1
ATOM 4224 N N . GLU D 1 56 ? 6.454 12.228 76.073 1.00 40.81 56 GLU E N 1
ATOM 4225 C CA . GLU D 1 56 ? 5.697 13.343 76.644 1.00 41.91 56 GLU E CA 1
ATOM 4226 C C . GLU D 1 56 ? 5.870 14.760 76.052 1.00 40.82 56 GLU E C 1
ATOM 4227 O O . GLU D 1 56 ? 4.924 15.560 76.056 1.00 39.75 56 GLU E O 1
ATOM 4233 N N . GLU D 1 57 ? 7.061 15.075 75.551 1.00 39.75 57 GLU E N 1
ATOM 4234 C CA . GLU D 1 57 ? 7.302 16.409 75.010 1.00 40.64 57 GLU E CA 1
ATOM 4235 C C . GLU D 1 57 ? 8.132 16.423 73.732 1.00 40.32 57 GLU E C 1
ATOM 4236 O O . GLU D 1 57 ? 8.696 15.405 73.319 1.00 39.35 57 GLU E O 1
ATOM 4242 N N . ASP D 1 58 ? 8.202 17.598 73.117 1.00 40.05 58 ASP E N 1
ATOM 4243 C CA . ASP D 1 58 ? 8.937 17.791 71.871 1.00 39.94 58 ASP E CA 1
ATOM 4244 C C . ASP D 1 58 ? 10.408 17.363 71.876 1.00 38.34 58 ASP E C 1
ATOM 4245 O O . ASP D 1 58 ? 10.889 16.866 70.860 1.00 37.83 58 ASP E O 1
ATOM 4250 N N . ARG D 1 59 ? 11.114 17.559 72.994 1.00 36.59 59 ARG E N 1
ATOM 4251 C CA . ARG D 1 59 ? 12.534 17.200 73.091 1.00 34.69 59 ARG E CA 1
ATOM 4252 C C . ARG D 1 59 ? 13.039 16.503 71.828 1.00 33.94 59 ARG E C 1
ATOM 4253 O O . ARG D 1 59 ? 13.000 15.265 71.727 1.00 33.31 59 ARG E O 1
ATOM 4261 N N . LEU D 1 60 ? 13.492 17.302 70.860 1.00 30.89 60 LEU E N 1
ATOM 4262 C CA . LEU D 1 60 ? 13.997 16.764 69.603 1.00 29.31 60 LEU E CA 1
ATOM 4263 C C . LEU D 1 60 ? 15.289 16.012 69.891 1.00 28.50 60 LEU E C 1
ATOM 4264 O O . LEU D 1 60 ? 16.337 16.610 70.083 1.00 30.06 60 LEU E O 1
ATOM 4269 N N . LEU D 1 61 ? 15.214 14.693 69.928 1.00 27.79 61 LEU E N 1
ATOM 4270 C CA . LEU D 1 61 ? 16.387 13.895 70.213 1.00 26.59 61 LEU E CA 1
ATOM 4271 C C . LEU D 1 61 ? 17.282 13.686 68.997 1.00 26.35 61 LEU E C 1
ATOM 4272 O O . LEU D 1 61 ? 18.430 13.280 69.130 1.00 27.10 61 LEU E O 1
ATOM 4277 N N . GLY D 1 62 ? 16.760 13.969 67.809 1.00 26.21 62 GLY E N 1
ATOM 4278 C CA . GLY D 1 62 ? 17.540 13.790 66.597 1.00 22.59 62 GLY E CA 1
ATOM 4279 C C . GLY D 1 62 ? 16.718 14.033 65.344 1.00 23.37 62 GLY E C 1
ATOM 4280 O O . GLY D 1 62 ? 15.520 14.322 65.419 1.00 23.87 62 GLY E O 1
ATOM 4281 N N . PHE D 1 63 ? 17.350 13.917 64.182 1.00 21.50 63 PHE E N 1
ATOM 4282 C CA . PHE D 1 63 ? 16.634 14.127 62.935 1.00 20.30 63 PHE E CA 1
ATOM 4283 C C . PHE D 1 63 ? 17.440 13.609 61.746 1.00 18.04 63 PHE E C 1
ATOM 4284 O O . PHE D 1 63 ? 18.585 13.206 61.886 1.00 18.31 63 PHE E O 1
ATOM 4292 N N . CYS D 1 64 ? 16.815 13.617 60.576 1.00 16.13 64 CYS E N 1
ATOM 4293 C CA . CYS D 1 64 ? 17.470 13.220 59.340 1.00 17.39 64 CYS E CA 1
ATOM 4294 C C . CYS D 1 64 ? 16.682 13.901 58.225 1.00 17.95 64 CYS E C 1
ATOM 4295 O O . CYS D 1 64 ? 15.510 14.248 58.409 1.00 18.93 64 CYS E O 1
ATOM 4298 N N . GLN D 1 65 ? 17.329 14.125 57.088 1.00 17.53 65 GLN E N 1
ATOM 4299 C CA . GLN D 1 65 ? 16.684 14.789 55.962 1.00 17.74 65 GLN E CA 1
ATOM 4300 C C . GLN D 1 65 ? 16.975 14.027 54.678 1.00 17.96 65 GLN E C 1
ATOM 4301 O O . GLN D 1 65 ? 18.071 13.509 54.482 1.00 19.86 65 GLN E O 1
ATOM 4307 N N . LEU D 1 66 ? 15.992 13.936 53.802 1.00 17.63 66 LEU E N 1
ATOM 4308 C CA . LEU D 1 66 ? 16.206 13.223 52.558 1.00 18.01 66 LEU E CA 1
ATOM 4309 C C . LEU D 1 66 ? 15.873 14.096 51.363 1.00 19.09 66 LEU E C 1
ATOM 4310 O O . LEU D 1 66 ? 14.888 14.828 51.385 1.00 20.35 66 LEU E O 1
ATOM 4315 N N . TYR D 1 67 ? 16.707 14.041 50.331 1.00 20.51 67 TYR E N 1
ATOM 4316 C CA . TYR D 1 67 ? 16.449 14.817 49.120 1.00 22.69 67 TYR E CA 1
ATOM 4317 C C . TYR D 1 67 ? 15.923 13.923 47.984 1.00 23.36 67 TYR E C 1
ATOM 4318 O O . TYR D 1 67 ? 16.355 12.778 47.819 1.00 21.77 67 TYR E O 1
ATOM 4327 N N . PRO D 1 68 ? 14.964 14.441 47.198 1.00 23.56 68 PRO E N 1
ATOM 4328 C CA . PRO D 1 68 ? 14.373 13.703 46.085 1.00 22.66 68 PRO E CA 1
ATOM 4329 C C . PRO D 1 68 ? 15.259 13.626 44.846 1.00 22.64 68 PRO E C 1
ATOM 4330 O O . PRO D 1 68 ? 15.957 14.584 44.515 1.00 23.32 68 PRO E O 1
ATOM 4334 N N . SER D 1 69 ? 15.219 12.470 44.184 1.00 21.62 69 SER E N 1
ATOM 4335 C CA . SER D 1 69 ? 15.948 12.208 42.948 1.00 21.32 69 SER E CA 1
ATOM 4336 C C . SER D 1 69 ? 15.121 11.168 42.186 1.00 21.57 69 SER E C 1
ATOM 4337 O O . SER D 1 69 ? 14.078 10.733 42.671 1.00 19.99 69 SER E O 1
ATOM 4340 N N . PHE D 1 70 ? 15.577 10.774 40.999 1.00 22.32 70 PHE E N 1
ATOM 4341 C CA . PHE D 1 70 ? 14.834 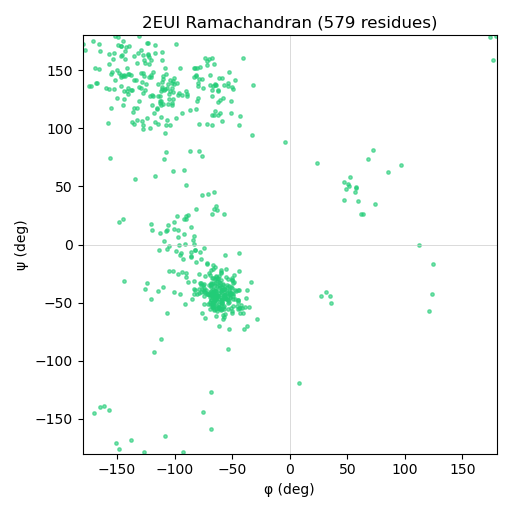9.816 40.197 1.00 22.52 70 PHE E CA 1
ATOM 4342 C C . PHE D 1 70 ? 15.715 8.879 39.421 1.00 22.53 70 PHE E C 1
ATOM 4343 O O . PHE D 1 70 ? 16.924 9.014 39.400 1.00 25.15 70 PHE E O 1
ATOM 4351 N N . SER D 1 71 ? 15.074 7.926 38.765 1.00 22.79 71 SER E N 1
ATOM 4352 C CA . SER D 1 71 ? 15.756 6.967 37.917 1.00 22.75 71 SER E CA 1
ATOM 4353 C C . SER D 1 71 ? 14.984 6.885 36.604 1.00 22.63 71 SER E C 1
ATOM 4354 O O . SER D 1 71 ? 13.892 6.328 36.560 1.00 23.00 71 SER E O 1
ATOM 4357 N N . SER D 1 72 ? 15.540 7.453 35.540 1.00 24.09 72 SER E N 1
ATOM 4358 C CA . SER D 1 72 ? 14.883 7.395 34.239 1.00 23.87 72 SER E CA 1
ATOM 4359 C C . SER D 1 72 ? 14.852 5.949 33.744 1.00 25.22 72 SER E C 1
ATOM 4360 O O . SER D 1 72 ? 13.902 5.527 33.081 1.00 26.11 72 SER E O 1
ATOM 4363 N N . LEU D 1 73 ? 15.887 5.188 34.084 1.00 24.13 73 LEU E N 1
ATOM 4364 C CA . LEU D 1 73 ? 15.971 3.798 33.669 1.00 24.66 73 LEU E CA 1
ATOM 4365 C C . LEU D 1 73 ? 14.804 2.961 34.179 1.00 25.19 73 LEU E C 1
ATOM 4366 O O . LEU D 1 73 ? 14.121 2.324 33.378 1.00 25.89 73 LEU E O 1
ATOM 4371 N N . SER D 1 74 ? 14.569 2.979 35.495 1.00 24.95 74 SER E N 1
ATOM 4372 C CA . SER D 1 74 ? 13.474 2.227 36.134 1.00 22.21 74 SER E CA 1
ATOM 4373 C C . SER D 1 74 ? 12.150 2.981 36.142 1.00 22.20 74 SER E C 1
ATOM 4374 O O . SER D 1 74 ? 11.112 2.416 36.479 1.00 22.19 74 SER E O 1
ATOM 4377 N N . LEU D 1 75 ? 12.189 4.259 35.787 1.00 22.07 75 LEU E N 1
ATOM 4378 C CA . LEU D 1 75 ? 10.993 5.095 35.795 1.00 23.50 75 LEU E CA 1
ATOM 4379 C C . LEU D 1 75 ? 10.460 5.225 37.216 1.00 24.43 75 LEU E C 1
ATOM 4380 O O . LEU D 1 75 ? 9.266 5.438 37.418 1.00 26.52 75 LEU E O 1
ATOM 4385 N N . LYS D 1 76 ? 11.334 5.091 38.208 1.00 24.23 76 LYS E N 1
ATOM 4386 C CA . LYS D 1 76 ? 10.886 5.196 39.586 1.00 23.01 76 LYS E CA 1
ATOM 4387 C C . LYS D 1 76 ? 11.623 6.264 40.376 1.00 23.06 76 LYS E C 1
ATOM 4388 O O . LYS D 1 76 ? 12.689 6.729 39.986 1.00 22.01 76 LYS E O 1
ATOM 4394 N N . ARG D 1 77 ? 11.027 6.640 41.500 1.00 23.36 77 ARG E N 1
ATOM 4395 C CA . ARG D 1 77 ? 11.580 7.640 42.401 1.00 23.40 77 ARG E CA 1
ATOM 4396 C C . ARG D 1 77 ? 12.831 7.091 43.118 1.00 22.00 77 ARG E C 1
ATOM 4397 O O . ARG D 1 77 ? 13.057 5.876 43.192 1.00 19.20 77 ARG E O 1
ATOM 4405 N N . VAL D 1 78 ? 13.653 8.002 43.624 1.00 21.76 78 VAL E N 1
ATOM 4406 C CA . VAL D 1 78 ? 14.869 7.648 44.354 1.00 22.20 78 VAL E CA 1
ATOM 4407 C C . VAL D 1 78 ? 15.007 8.617 45.534 1.00 19.70 78 VAL E C 1
ATOM 4408 O O . VAL D 1 78 ? 14.598 9.771 45.451 1.00 20.36 78 VAL E O 1
ATOM 4412 N N . TRP D 1 79 ? 15.558 8.151 46.642 1.00 17.31 79 TRP E N 1
ATOM 4413 C CA . TRP D 1 79 ? 15.731 9.036 47.784 1.00 15.92 79 TRP E CA 1
ATOM 4414 C C . TRP D 1 79 ? 17.165 9.043 48.296 1.00 16.18 79 TRP E C 1
ATOM 4415 O O . TRP D 1 79 ? 17.776 8.000 48.516 1.00 14.95 79 TRP E O 1
ATOM 4426 N N . ILE D 1 80 ? 17.698 10.240 48.482 1.00 17.26 80 ILE E N 1
ATOM 4427 C CA . ILE D 1 80 ? 19.055 10.387 48.967 1.00 17.75 80 ILE E CA 1
ATOM 4428 C C . ILE D 1 80 ? 19.050 10.827 50.426 1.00 19.17 80 ILE E C 1
ATOM 4429 O O . ILE D 1 80 ? 18.471 11.861 50.774 1.00 19.26 80 ILE E O 1
ATOM 4434 N N . LEU D 1 81 ? 19.658 10.017 51.285 1.00 19.91 81 LEU E N 1
ATOM 4435 C CA . LEU D 1 81 ? 19.752 10.371 52.692 1.00 22.17 81 LEU E CA 1
ATOM 4436 C C . LEU D 1 81 ? 20.926 11.329 52.718 1.00 22.40 81 LEU E C 1
ATOM 4437 O O . LEU D 1 81 ? 22.013 11.003 52.264 1.00 21.25 81 LEU E O 1
ATOM 4442 N N . ASN D 1 82 ? 20.696 12.524 53.232 1.00 24.67 82 ASN E N 1
ATOM 4443 C CA . ASN D 1 82 ? 21.741 13.521 53.257 1.00 26.96 82 ASN E CA 1
ATOM 4444 C C . ASN D 1 82 ? 22.194 13.908 54.639 1.00 25.86 82 ASN E C 1
ATOM 4445 O O . ASN D 1 82 ? 23.372 14.110 54.877 1.00 27.35 82 ASN E O 1
ATOM 4450 N N . ASP D 1 83 ? 21.250 14.028 55.553 1.00 25.21 83 ASP E N 1
ATOM 4451 C CA . ASP D 1 83 ? 21.583 14.446 56.897 1.00 25.42 83 ASP E CA 1
ATOM 4452 C C . ASP D 1 83 ? 20.997 13.479 57.894 1.00 24.09 83 ASP E C 1
ATOM 4453 O O . ASP D 1 83 ? 19.879 13.012 57.730 1.00 24.57 83 ASP E O 1
ATOM 4458 N N . ILE D 1 84 ? 21.756 13.174 58.929 1.00 23.64 84 ILE E N 1
ATOM 4459 C CA . ILE D 1 84 ? 21.274 12.299 59.982 1.00 25.06 84 ILE E CA 1
ATOM 4460 C C . ILE D 1 84 ? 22.094 12.686 61.194 1.00 24.91 84 ILE E C 1
ATOM 4461 O O . ILE D 1 84 ? 23.314 12.556 61.191 1.00 25.63 84 ILE E O 1
ATOM 4466 N N . TYR D 1 85 ? 21.423 13.184 62.224 1.00 25.01 85 TYR E N 1
ATOM 4467 C CA . TYR D 1 85 ? 22.113 13.634 63.428 1.00 25.49 85 TYR E CA 1
ATOM 4468 C C . TYR D 1 85 ? 21.328 13.337 64.695 1.00 25.02 85 TYR E C 1
ATOM 4469 O O . TYR D 1 85 ? 20.168 13.717 64.817 1.00 25.66 85 TYR E O 1
ATOM 4478 N N . VAL D 1 86 ? 21.952 12.645 65.637 1.00 24.75 86 VAL E N 1
ATOM 4479 C CA . VAL D 1 86 ? 21.281 12.360 66.892 1.00 25.58 86 VAL E CA 1
ATOM 4480 C C . VAL D 1 86 ? 21.930 13.305 67.887 1.00 26.96 86 VAL E C 1
ATOM 4481 O O . VAL D 1 86 ? 23.148 13.337 68.009 1.00 25.98 86 VAL E O 1
ATOM 4485 N N . ALA D 1 87 ? 21.113 14.101 68.565 1.00 29.34 87 ALA E N 1
ATOM 4486 C CA . ALA D 1 87 ? 21.616 15.059 69.538 1.00 30.88 87 ALA E CA 1
ATOM 4487 C C . ALA D 1 87 ? 22.573 14.390 70.505 1.00 32.62 87 ALA E C 1
ATOM 4488 O O . ALA D 1 87 ? 22.328 13.288 70.997 1.00 32.75 87 ALA E O 1
ATOM 4490 N N . GLU D 1 88 ? 23.674 15.085 70.745 1.00 35.26 88 GLU E N 1
ATOM 4491 C CA . GLU D 1 88 ? 24.738 14.661 71.640 1.00 38.66 88 GLU E CA 1
ATOM 4492 C C . GLU D 1 88 ? 24.191 13.926 72.879 1.00 40.63 88 GLU E C 1
ATOM 4493 O O . GLU D 1 88 ? 24.772 12.929 73.329 1.00 39.28 88 GLU E O 1
ATOM 4499 N N . GLU D 1 89 ? 23.063 14.404 73.412 1.00 41.15 89 GLU E N 1
ATOM 4500 C CA . GLU D 1 89 ? 22.459 13.793 74.593 1.00 43.28 89 GLU E CA 1
ATOM 4501 C C . GLU D 1 89 ? 21.438 12.683 74.329 1.00 43.98 89 GLU E C 1
ATOM 4502 O O . GLU D 1 89 ? 20.326 12.712 74.869 1.00 45.33 89 GLU E O 1
ATOM 4508 N N . ALA D 1 90 ? 21.823 11.700 73.517 1.00 43.95 90 ALA E N 1
ATOM 4509 C CA . ALA D 1 90 ? 20.952 10.564 73.201 1.00 42.74 90 ALA E CA 1
ATOM 4510 C C . ALA D 1 90 ? 21.762 9.476 72.498 1.00 42.43 90 ALA E C 1
ATOM 4511 O O . ALA D 1 90 ? 22.625 9.778 71.665 1.00 42.69 90 ALA E O 1
ATOM 4513 N N . ARG D 1 91 ? 21.509 8.217 72.850 1.00 42.65 91 ARG E N 1
ATOM 4514 C CA . ARG D 1 91 ? 22.230 7.102 72.224 1.00 43.11 91 ARG E CA 1
ATOM 4515 C C . ARG D 1 91 ? 21.845 7.090 70.742 1.00 41.61 91 ARG E C 1
ATOM 4516 O O . ARG D 1 91 ? 20.683 6.857 70.384 1.00 40.02 91 ARG E O 1
ATOM 4524 N N . ARG D 1 92 ? 22.835 7.343 69.888 1.00 39.83 92 ARG E N 1
ATOM 4525 C CA . ARG D 1 92 ? 22.598 7.431 68.451 1.00 39.67 92 ARG E CA 1
ATOM 4526 C C . ARG D 1 92 ? 22.060 6.207 67.728 1.00 37.49 92 ARG E C 1
ATOM 4527 O O . ARG D 1 92 ? 21.263 6.353 66.815 1.00 36.19 92 ARG E O 1
ATOM 4535 N N . GLN D 1 93 ? 22.494 5.008 68.113 1.00 38.55 93 GLN E N 1
ATOM 4536 C CA . GLN D 1 93 ? 22.018 3.794 67.444 1.00 37.37 93 GLN E CA 1
ATOM 4537 C C . GLN D 1 93 ? 20.505 3.706 67.547 1.00 35.37 93 GLN E C 1
ATOM 4538 O O . GLN D 1 93 ? 19.822 3.556 66.532 1.00 35.16 93 GLN E O 1
ATOM 4544 N N . LEU D 1 94 ? 19.980 3.798 68.770 1.00 31.77 94 LEU E N 1
ATOM 4545 C CA . LEU D 1 94 ? 18.536 3.742 68.966 1.00 29.32 94 LEU E CA 1
ATOM 4546 C C . LEU D 1 94 ? 17.846 4.771 68.056 1.00 27.43 94 LEU E C 1
ATOM 4547 O O . LEU D 1 94 ? 17.222 4.408 67.060 1.00 26.59 94 LEU E O 1
ATOM 4552 N N . VAL D 1 95 ? 17.980 6.049 68.398 1.00 25.77 95 VAL E N 1
ATOM 4553 C CA . VAL D 1 95 ? 17.366 7.130 67.632 1.00 24.55 95 VAL E CA 1
ATOM 4554 C C . VAL D 1 95 ? 17.613 7.070 66.118 1.00 24.06 95 VAL E C 1
ATOM 4555 O O . VAL D 1 95 ? 16.673 7.118 65.325 1.00 23.02 95 VAL E O 1
ATOM 4559 N N . ALA D 1 96 ? 18.874 6.975 65.718 1.00 23.04 96 ALA E N 1
ATOM 4560 C CA . ALA D 1 96 ? 19.204 6.905 64.305 1.00 24.35 96 ALA E CA 1
ATOM 4561 C C . ALA D 1 96 ? 18.548 5.700 63.641 1.00 25.17 96 ALA E C 1
ATOM 4562 O O . ALA D 1 96 ? 18.045 5.790 62.515 1.00 25.91 96 ALA E O 1
ATOM 4564 N N . ASP D 1 97 ? 18.551 4.572 64.340 1.00 26.59 97 ASP E N 1
ATOM 4565 C CA . ASP D 1 97 ? 17.972 3.361 63.785 1.00 27.68 97 ASP E CA 1
ATOM 4566 C C . ASP D 1 97 ? 16.483 3.554 63.534 1.00 26.23 97 ASP E C 1
ATOM 4567 O O . ASP D 1 97 ? 15.976 3.172 62.481 1.00 25.71 97 ASP E O 1
ATOM 4572 N N . HIS D 1 98 ? 15.794 4.161 64.497 1.00 25.55 98 HIS E N 1
ATOM 4573 C CA . HIS D 1 98 ? 14.369 4.416 64.366 1.00 24.22 98 HIS E CA 1
ATOM 4574 C C . HIS D 1 98 ? 14.104 5.382 63.220 1.00 24.13 98 HIS E C 1
ATOM 4575 O O . HIS D 1 98 ? 13.138 5.217 62.476 1.00 24.45 98 HIS E O 1
ATOM 4582 N N . LEU D 1 99 ? 14.959 6.389 63.080 1.00 22.95 99 LEU E N 1
ATOM 4583 C CA . LEU D 1 99 ? 14.795 7.373 62.017 1.00 22.70 99 LEU E CA 1
ATOM 4584 C C . LEU D 1 99 ? 14.964 6.718 60.652 1.00 23.77 99 LEU E C 1
ATOM 4585 O O . LEU D 1 99 ? 14.169 6.948 59.734 1.00 23.35 99 LEU E O 1
ATOM 4590 N N . LEU D 1 100 ? 16.001 5.892 60.540 1.00 24.13 100 LEU E N 1
ATOM 4591 C CA . LEU D 1 100 ? 16.315 5.189 59.306 1.00 24.11 100 LEU E CA 1
ATOM 4592 C C . LEU D 1 100 ? 15.238 4.209 58.908 1.00 25.14 100 LEU E C 1
ATOM 4593 O O . LEU D 1 100 ? 14.832 4.165 57.746 1.00 25.12 100 LEU E O 1
ATOM 4598 N N . GLN D 1 101 ? 14.790 3.412 59.868 1.00 26.95 101 GLN E N 1
ATOM 4599 C CA . GLN D 1 101 ? 13.734 2.447 59.611 1.00 28.56 101 GLN E CA 1
ATOM 4600 C C . GLN D 1 101 ? 12.562 3.206 59.014 1.00 28.64 101 GLN E C 1
ATOM 4601 O O . GLN D 1 101 ? 11.977 2.795 58.014 1.00 28.87 101 GLN E O 1
ATOM 4607 N N . HIS D 1 102 ? 12.234 4.329 59.640 1.00 27.86 102 HIS E N 1
ATOM 4608 C CA . HIS D 1 102 ? 11.113 5.143 59.210 1.00 26.50 102 HIS E CA 1
ATOM 4609 C C . HIS D 1 102 ? 11.245 5.618 57.769 1.00 25.93 102 HIS E C 1
ATOM 4610 O O . HIS D 1 102 ? 10.310 5.497 56.987 1.00 27.18 102 HIS E O 1
ATOM 4617 N N . ALA D 1 103 ? 12.408 6.156 57.422 1.00 26.29 103 ALA E N 1
ATOM 4618 C CA . ALA D 1 103 ? 12.670 6.630 56.065 1.00 24.43 103 ALA E CA 1
ATOM 4619 C C . ALA D 1 103 ? 12.520 5.462 55.094 1.00 23.88 103 ALA E C 1
ATOM 4620 O O . ALA D 1 103 ? 11.928 5.600 54.020 1.00 21.81 103 ALA E O 1
ATOM 4622 N N . LYS D 1 104 ? 13.068 4.318 55.497 1.00 23.16 104 LYS E N 1
ATOM 4623 C CA . LYS D 1 104 ? 13.018 3.084 54.720 1.00 22.89 104 LYS E CA 1
ATOM 4624 C C . LYS D 1 104 ? 11.563 2.708 54.424 1.00 22.89 104 LYS E C 1
ATOM 4625 O O . LYS D 1 104 ? 11.253 2.236 53.328 1.00 22.68 104 LYS E O 1
ATOM 4631 N N . GLN D 1 105 ? 10.676 2.929 55.397 1.00 22.68 105 GLN E N 1
ATOM 4632 C CA . GLN D 1 105 ? 9.259 2.623 55.222 1.00 24.32 105 GLN E CA 1
ATOM 4633 C C . GLN D 1 105 ? 8.641 3.547 54.190 1.00 25.11 105 GLN E C 1
ATOM 4634 O O . GLN D 1 105 ? 7.803 3.129 53.393 1.00 25.27 105 GLN E O 1
ATOM 4648 N N . ALA D 1 107 ? 10.247 4.977 51.778 1.00 22.83 107 ALA E N 1
ATOM 4649 C CA . ALA D 1 107 ? 10.796 4.597 50.495 1.00 23.46 107 ALA E CA 1
ATOM 4650 C C . ALA D 1 107 ? 9.951 3.494 49.859 1.00 24.13 107 ALA E C 1
ATOM 4651 O O . ALA D 1 107 ? 9.700 3.509 48.646 1.00 23.56 107 ALA E O 1
ATOM 4653 N N . ARG D 1 108 ? 9.513 2.534 50.670 1.00 23.59 108 ARG E N 1
ATOM 4654 C CA . ARG D 1 108 ? 8.680 1.454 50.158 1.00 23.10 108 ARG E CA 1
ATOM 4655 C C . ARG D 1 108 ? 7.356 2.046 49.705 1.00 22.83 108 ARG E C 1
ATOM 4656 O O . ARG D 1 108 ? 6.958 1.908 48.554 1.00 23.84 108 ARG E O 1
ATOM 4664 N N . GLU D 1 109 ? 6.679 2.725 50.623 1.00 22.63 109 GLU E N 1
ATOM 4665 C CA . GLU D 1 109 ? 5.380 3.301 50.326 1.00 23.01 109 GLU E CA 1
ATOM 4666 C C . GLU D 1 109 ? 5.325 4.143 49.060 1.00 22.59 109 GLU E C 1
ATOM 4667 O O . GLU D 1 109 ? 4.284 4.214 48.414 1.00 21.71 109 GLU E O 1
ATOM 4673 N N . THR D 1 110 ? 6.439 4.758 48.688 1.00 22.87 110 THR E N 1
ATOM 4674 C CA . THR D 1 110 ? 6.465 5.594 47.489 1.00 22.86 110 THR E CA 1
ATOM 4675 C C . THR D 1 110 ? 7.004 4.874 46.260 1.00 24.54 110 THR E C 1
ATOM 4676 O O . THR D 1 110 ? 7.241 5.491 45.216 1.00 24.16 110 THR E O 1
ATOM 4680 N N . HIS D 1 111 ? 7.241 3.577 46.405 1.00 25.20 111 HIS E N 1
ATOM 4681 C CA . HIS D 1 111 ? 7.706 2.769 45.299 1.00 26.29 111 HIS E CA 1
ATOM 4682 C C . HIS D 1 111 ? 8.989 3.284 44.668 1.00 26.67 111 HIS E C 1
ATOM 4683 O O . HIS D 1 111 ? 9.100 3.346 43.444 1.00 28.18 111 HIS E O 1
ATOM 4690 N N . ALA D 1 112 ? 9.957 3.644 45.501 1.00 24.20 112 ALA E N 1
ATOM 4691 C CA . ALA D 1 112 ? 11.235 4.146 45.023 1.00 21.56 112 ALA E CA 1
ATOM 4692 C C . ALA D 1 112 ? 12.122 2.957 44.686 1.00 20.64 112 ALA E C 1
ATOM 4693 O O . ALA D 1 112 ? 12.072 1.943 45.369 1.00 18.82 112 ALA E O 1
ATOM 4695 N N . VAL D 1 113 ? 12.936 3.069 43.639 1.00 22.49 113 VAL E N 1
ATOM 4696 C CA . VAL D 1 113 ? 13.819 1.954 43.282 1.00 24.85 113 VAL E CA 1
ATOM 4697 C C . VAL D 1 113 ? 14.831 1.718 44.391 1.00 23.91 113 VAL E C 1
ATOM 4698 O O . VAL D 1 113 ? 15.092 0.581 44.781 1.00 24.42 113 VAL E O 1
ATOM 4702 N N . ARG D 1 114 ? 15.402 2.809 44.890 1.00 23.99 114 ARG E N 1
ATOM 4703 C CA . ARG D 1 114 ? 16.429 2.709 45.912 1.00 25.41 114 ARG E CA 1
ATOM 4704 C C . ARG D 1 114 ? 16.603 3.954 46.777 1.00 24.37 114 ARG E C 1
ATOM 4705 O O . ARG D 1 114 ? 15.989 4.996 46.549 1.00 24.31 114 ARG E O 1
ATOM 4721 N N . ARG D 1 116 ? 19.866 6.206 48.661 1.00 24.93 116 ARG E N 1
ATOM 4722 C CA . ARG D 1 116 ? 21.294 6.429 48.494 1.00 26.19 116 ARG E CA 1
ATOM 4723 C C . ARG D 1 116 ? 21.825 7.218 49.667 1.00 26.97 116 ARG E C 1
ATOM 4724 O O . ARG D 1 116 ? 21.194 8.171 50.112 1.00 26.58 116 ARG E O 1
ATOM 4732 N N . VAL D 1 117 ? 22.982 6.807 50.172 1.00 27.31 117 VAL E N 1
ATOM 4733 C CA . VAL D 1 117 ? 23.627 7.506 51.274 1.00 26.99 117 VAL E CA 1
ATOM 4734 C C . VAL D 1 117 ? 25.126 7.505 51.025 1.00 28.54 117 VAL E C 1
ATOM 4735 O O . VAL D 1 117 ? 25.660 6.618 50.364 1.00 29.67 117 VAL E O 1
ATOM 4739 N N . SER D 1 118 ? 25.796 8.522 51.546 1.00 30.86 118 SER E N 1
ATOM 4740 C CA . SER D 1 118 ? 27.234 8.635 51.401 1.00 32.04 118 SER E CA 1
ATOM 4741 C C . SER D 1 118 ? 27.849 8.805 52.779 1.00 33.82 118 SER E C 1
ATOM 4742 O O . SER D 1 118 ? 27.264 9.425 53.668 1.00 34.87 118 SER E O 1
ATOM 4745 N N . THR D 1 119 ? 29.027 8.237 52.960 1.00 34.00 119 THR E N 1
ATOM 4746 C CA . THR D 1 119 ? 29.712 8.355 54.227 1.00 33.86 119 THR E CA 1
ATOM 4747 C C . THR D 1 119 ? 31.201 8.491 53.923 1.00 34.96 119 THR E C 1
ATOM 4748 O O . THR D 1 119 ? 31.654 8.154 52.827 1.00 35.82 119 THR E O 1
ATOM 4752 N N . SER D 1 120 ? 31.955 9.012 54.881 1.00 34.44 120 SER E N 1
ATOM 4753 C CA . SER D 1 120 ? 33.384 9.176 54.701 1.00 33.76 120 SER E CA 1
ATOM 4754 C C . SER D 1 120 ? 34.064 7.838 54.936 1.00 33.98 120 SER E C 1
ATOM 4755 O O . SER D 1 120 ? 33.728 7.120 55.887 1.00 33.02 120 SER E O 1
ATOM 4758 N N . VAL D 1 121 ? 35.019 7.511 54.068 1.00 33.68 121 VAL E N 1
ATOM 4759 C CA . VAL D 1 121 ? 35.762 6.262 54.181 1.00 33.73 121 VAL E CA 1
ATOM 4760 C C . VAL D 1 121 ? 36.157 6.048 55.632 1.00 35.06 121 VAL E C 1
ATOM 4761 O O . VAL D 1 121 ? 36.397 4.923 56.059 1.00 34.73 121 VAL E O 1
ATOM 4765 N N . ASP D 1 122 ? 36.203 7.153 56.376 1.00 36.77 122 ASP E N 1
ATOM 4766 C CA . ASP D 1 122 ? 36.540 7.169 57.799 1.00 37.71 122 ASP E CA 1
ATOM 4767 C C . ASP D 1 122 ? 35.411 6.634 58.686 1.00 37.27 122 ASP E C 1
ATOM 4768 O O . ASP D 1 122 ? 35.574 5.620 59.367 1.00 36.18 122 ASP E O 1
ATOM 4773 N N . ASN D 1 123 ? 34.274 7.333 58.673 1.00 36.86 123 ASN E N 1
ATOM 4774 C CA . ASN D 1 123 ? 33.109 6.983 59.489 1.00 36.48 123 ASN E CA 1
ATOM 4775 C C . ASN D 1 123 ? 32.885 5.498 59.758 1.00 37.22 123 ASN E C 1
ATOM 4776 O O . ASN D 1 123 ? 32.261 4.816 58.955 1.00 38.27 123 ASN E O 1
ATOM 4781 N N . GLU D 1 124 ? 33.377 4.996 60.888 1.00 37.91 124 GLU E N 1
ATOM 4782 C CA . GLU D 1 124 ? 33.177 3.588 61.227 1.00 38.58 124 GLU E CA 1
ATOM 4783 C C . GLU D 1 124 ? 31.767 3.402 61.769 1.00 38.27 124 GLU E C 1
ATOM 4784 O O . GLU D 1 124 ? 31.082 2.433 61.433 1.00 39.58 124 GLU E O 1
ATOM 4790 N N . VAL D 1 125 ? 31.336 4.337 62.610 1.00 37.87 125 VAL E N 1
ATOM 4791 C CA . VAL D 1 125 ? 30.003 4.264 63.198 1.00 37.74 125 VAL E CA 1
ATOM 4792 C C . VAL D 1 125 ? 28.928 4.340 62.117 1.00 35.64 125 VAL E C 1
ATOM 4793 O O . VAL D 1 125 ? 28.072 3.453 62.020 1.00 34.63 125 VAL E O 1
ATOM 4797 N N . ALA D 1 126 ? 28.990 5.391 61.300 1.00 32.93 126 ALA E N 1
ATOM 4798 C CA . ALA D 1 126 ? 28.024 5.593 60.226 1.00 31.56 126 ALA E CA 1
ATOM 4799 C C . ALA D 1 126 ? 27.885 4.331 59.382 1.00 30.23 126 ALA E C 1
ATOM 4800 O O . ALA D 1 126 ? 26.790 3.777 59.240 1.00 30.39 126 ALA E O 1
ATOM 4802 N N . GLN D 1 127 ? 29.002 3.875 58.833 1.00 29.23 127 GLN E N 1
ATOM 4803 C CA . GLN D 1 127 ? 29.002 2.683 58.000 1.00 30.62 127 GLN E CA 1
ATOM 4804 C C . GLN D 1 127 ? 28.314 1.466 58.622 1.00 30.50 127 GLN E C 1
ATOM 4805 O O . GLN D 1 127 ? 27.661 0.703 57.917 1.00 29.86 127 GLN E O 1
ATOM 4811 N N . LYS D 1 128 ? 28.442 1.273 59.931 1.00 30.91 128 LYS E N 1
ATOM 4812 C CA . LYS D 1 128 ? 27.792 0.120 60.546 1.00 31.67 128 LYS E CA 1
ATOM 4813 C C . LYS D 1 128 ? 26.311 0.432 60.701 1.00 30.06 128 LYS E C 1
ATOM 4814 O O . LYS D 1 128 ? 25.461 -0.461 60.613 1.00 30.45 128 LYS E O 1
ATOM 4820 N N . VAL D 1 129 ? 26.018 1.709 60.934 1.00 27.86 129 VAL E N 1
ATOM 4821 C CA . VAL D 1 129 ? 24.648 2.176 61.094 1.00 27.34 129 VAL E CA 1
ATOM 4822 C C . VAL D 1 129 ? 23.885 1.949 59.795 1.00 26.12 129 VAL E C 1
ATOM 4823 O O . VAL D 1 129 ? 22.861 1.263 59.774 1.00 24.93 129 VAL E O 1
ATOM 4827 N N . TYR D 1 130 ? 24.392 2.518 58.708 1.00 26.76 130 TYR E N 1
ATOM 4828 C CA . TYR D 1 130 ? 23.744 2.349 57.412 1.00 28.58 130 TYR E CA 1
ATOM 4829 C C . TYR D 1 130 ? 23.675 0.870 57.024 1.00 28.86 130 TYR E C 1
ATOM 4830 O O . TYR D 1 130 ? 22.746 0.447 56.334 1.00 29.30 130 TYR E O 1
ATOM 4839 N N . GLU D 1 131 ? 24.651 0.086 57.471 1.00 28.68 131 GLU E N 1
ATOM 4840 C CA . GLU D 1 131 ? 24.666 -1.331 57.148 1.00 30.56 131 GLU E CA 1
ATOM 4841 C C . GLU D 1 131 ? 23.718 -2.148 58.008 1.00 31.42 131 GLU E C 1
ATOM 4842 O O . GLU D 1 131 ? 23.243 -3.204 57.587 1.00 32.35 131 GLU E O 1
ATOM 4848 N N . SER D 1 132 ? 23.418 -1.662 59.204 1.00 31.73 132 SER E N 1
ATOM 4849 C CA . SER D 1 132 ? 22.505 -2.395 60.064 1.00 32.13 132 SER E CA 1
ATOM 4850 C C . SER D 1 132 ? 21.086 -2.368 59.487 1.00 31.44 132 SER E C 1
ATOM 4851 O O . SER D 1 132 ? 20.269 -3.230 59.803 1.00 32.10 132 SER E O 1
ATOM 4854 N N . ILE D 1 133 ? 20.789 -1.391 58.632 1.00 30.89 133 ILE E N 1
ATOM 4855 C CA . ILE D 1 133 ? 19.450 -1.304 58.049 1.00 28.52 133 ILE E CA 1
ATOM 4856 C C . ILE D 1 133 ? 19.356 -1.758 56.590 1.00 27.63 133 ILE E C 1
ATOM 4857 O O . ILE D 1 133 ? 18.272 -1.729 55.999 1.00 26.86 133 ILE E O 1
ATOM 4862 N N . GLY D 1 134 ? 20.476 -2.159 55.996 1.00 24.51 134 GLY E N 1
ATOM 4863 C CA . GLY D 1 134 ? 20.402 -2.632 54.626 1.00 25.50 134 GLY E CA 1
ATOM 4864 C C . GLY D 1 134 ? 21.277 -1.975 53.584 1.00 25.34 134 GLY E C 1
ATOM 4865 O O . GLY D 1 134 ? 21.458 -2.533 52.507 1.00 24.30 134 GLY E O 1
ATOM 4866 N N . PHE D 1 135 ? 21.811 -0.798 53.883 1.00 25.81 135 PHE E N 1
ATOM 4867 C CA . PHE D 1 135 ? 22.664 -0.115 52.924 1.00 25.94 135 PHE E CA 1
ATOM 4868 C C . PHE D 1 135 ? 23.909 -0.940 52.629 1.00 27.24 135 PHE E C 1
ATOM 4869 O O . PHE D 1 135 ? 24.570 -1.426 53.544 1.00 28.18 135 PHE E O 1
ATOM 4877 N N . ARG D 1 136 ? 24.218 -1.100 51.346 1.00 28.21 136 ARG E N 1
ATOM 4878 C CA . ARG D 1 136 ? 25.402 -1.837 50.924 1.00 28.32 136 ARG E CA 1
ATOM 4879 C C . ARG D 1 136 ? 26.231 -0.944 50.007 1.00 27.72 136 ARG E C 1
ATOM 4880 O O . ARG D 1 136 ? 25.717 0.001 49.418 1.00 26.02 136 ARG E O 1
ATOM 4888 N N . GLU D 1 137 ? 27.521 -1.223 49.908 1.00 28.29 137 GLU E N 1
ATOM 4889 C CA . GLU D 1 137 ? 28.380 -0.419 49.054 1.00 31.00 137 GLU E CA 1
ATOM 4890 C C . GLU D 1 137 ? 27.907 -0.537 47.594 1.00 31.92 137 GLU E C 1
ATOM 4891 O O . GLU D 1 137 ? 27.996 -1.599 46.965 1.00 30.42 137 GLU E O 1
ATOM 4897 N N . ASP D 1 138 ? 27.383 0.569 47.075 1.00 31.87 138 ASP E N 1
ATOM 4898 C CA . ASP D 1 138 ? 26.883 0.624 45.712 1.00 31.10 138 ASP E CA 1
ATOM 4899 C C . ASP D 1 138 ? 27.880 0.052 44.724 1.00 30.23 138 ASP E C 1
ATOM 4900 O O . ASP D 1 138 ? 29.068 0.342 44.799 1.00 29.30 138 ASP E O 1
ATOM 4905 N N . GLN D 1 139 ? 27.395 -0.790 43.816 1.00 30.51 139 GLN E N 1
ATOM 4906 C CA . GLN D 1 139 ? 28.256 -1.353 42.794 1.00 29.96 139 GLN E CA 1
ATOM 4907 C C . GLN D 1 139 ? 27.599 -1.643 41.460 1.00 28.80 139 GLN E C 1
ATOM 4908 O O . GLN D 1 139 ? 28.119 -2.427 40.671 1.00 29.40 139 GLN E O 1
ATOM 4914 N N . GLU D 1 140 ? 26.458 -1.017 41.202 1.00 28.15 140 GLU E N 1
ATOM 4915 C CA . GLU D 1 140 ? 25.806 -1.175 39.908 1.00 28.99 140 GLU E CA 1
ATOM 4916 C C . GLU D 1 140 ? 26.200 0.103 39.204 1.00 29.52 140 GLU E C 1
ATOM 4917 O O . GLU D 1 140 ? 26.210 0.189 37.976 1.00 30.00 140 GLU E O 1
ATOM 4923 N N . PHE D 1 141 ? 26.537 1.091 40.026 1.00 30.74 141 PHE E N 1
ATOM 4924 C CA . PHE D 1 141 ? 26.910 2.418 39.567 1.00 31.95 141 PHE E CA 1
ATOM 4925 C C . PHE D 1 141 ? 28.305 2.871 39.962 1.00 33.11 141 PHE E C 1
ATOM 4926 O O . PHE D 1 141 ? 28.913 2.361 40.911 1.00 32.84 141 PHE E O 1
ATOM 4934 N N . LYS D 1 142 ? 28.794 3.847 39.204 1.00 34.32 142 LYS E N 1
ATOM 4935 C CA . LYS D 1 142 ? 30.095 4.463 39.420 1.00 34.25 142 LYS E CA 1
ATOM 4936 C C . LYS D 1 142 ? 29.756 5.927 39.723 1.00 32.63 142 LYS E C 1
ATOM 4937 O O . LYS D 1 142 ? 29.253 6.639 38.854 1.00 33.01 142 LYS E O 1
ATOM 4943 N N . ASN D 1 143 ? 30.006 6.366 40.955 1.00 28.96 143 ASN E N 1
ATOM 4944 C CA . ASN D 1 143 ? 29.685 7.738 41.354 1.00 26.00 143 ASN E CA 1
ATOM 4945 C C . ASN D 1 143 ? 30.821 8.750 41.223 1.00 25.19 143 ASN E C 1
ATOM 4946 O O . ASN D 1 143 ? 31.919 8.529 41.721 1.00 24.80 143 ASN E O 1
ATOM 4951 N N . TYR D 1 144 ? 30.548 9.871 40.559 1.00 25.25 144 TYR E N 1
ATOM 4952 C CA . TYR D 1 144 ? 31.555 10.917 40.373 1.00 25.33 144 TYR E CA 1
ATOM 4953 C C . TYR D 1 144 ? 31.170 12.243 41.034 1.00 25.36 144 TYR E C 1
ATOM 4954 O O . TYR D 1 144 ? 30.012 12.477 41.383 1.00 25.72 144 TYR E O 1
ATOM 4963 N N . THR D 1 145 ? 32.155 13.121 41.168 1.00 25.45 145 THR E N 1
ATOM 4964 C CA . THR D 1 145 ? 31.936 14.439 41.748 1.00 27.38 145 THR E CA 1
ATOM 4965 C C . THR D 1 145 ? 32.701 15.491 40.932 1.00 27.42 145 THR E C 1
ATOM 4966 O O . THR D 1 145 ? 33.770 15.198 40.393 1.00 27.24 145 THR E O 1
ATOM 4970 N N . LEU D 1 146 ? 32.140 16.696 40.812 1.00 27.48 146 LEU E N 1
ATOM 4971 C CA . LEU D 1 146 ? 32.791 17.784 40.066 1.00 28.12 146 LEU E CA 1
ATOM 4972 C C . LEU D 1 146 ? 32.672 19.101 40.820 1.00 27.85 146 LEU E C 1
ATOM 4973 O O . LEU D 1 146 ? 31.609 19.719 40.849 1.00 27.80 146 LEU E O 1
ATOM 4978 N N . PRO D 1 147 ? 33.769 19.551 41.437 1.00 27.30 147 PRO E N 1
ATOM 4979 C CA . PRO D 1 147 ? 33.748 20.813 42.182 1.00 28.42 147 PRO E CA 1
ATOM 4980 C C . PRO D 1 147 ? 33.342 22.001 41.308 1.00 28.85 147 PRO E C 1
ATOM 4981 O O . PRO D 1 147 ? 33.932 22.230 40.251 1.00 29.25 147 PRO E O 1
ATOM 4985 N N . ILE D 1 148 ? 32.329 22.742 41.752 1.00 29.08 148 ILE E N 1
ATOM 4986 C CA . ILE D 1 148 ? 31.854 23.915 41.024 1.00 30.79 148 ILE E CA 1
ATOM 4987 C C . ILE D 1 148 ? 32.182 25.171 41.819 1.00 32.22 148 ILE E C 1
ATOM 4988 O O . ILE D 1 148 ? 33.170 25.851 41.558 1.00 32.49 148 ILE E O 1
ATOM 4993 N N . SER D 1 149 ? 31.341 25.474 42.800 1.00 35.26 149 SER E N 1
ATOM 4994 C CA . SER D 1 149 ? 31.544 26.647 43.642 1.00 36.15 149 SER E CA 1
ATOM 4995 C C . SER D 1 149 ? 32.201 26.263 44.968 1.00 37.33 149 SER E C 1
ATOM 4996 O O . SER D 1 149 ? 32.363 25.082 45.289 1.00 36.63 149 SER E O 1
ATOM 4999 N N . ASP D 1 150 ? 32.565 27.286 45.733 1.00 38.92 150 ASP E N 1
ATOM 5000 C CA . ASP D 1 150 ? 33.210 27.141 47.035 1.00 41.08 150 ASP E CA 1
ATOM 5001 C C . ASP D 1 150 ? 32.253 26.543 48.079 1.00 41.58 150 ASP E C 1
ATOM 5002 O O . ASP D 1 150 ? 31.267 25.897 47.721 1.00 42.49 150 ASP E O 1
ATOM 5007 N N . GLU D 1 151 ? 32.542 26.759 49.364 1.00 42.43 151 GLU E N 1
ATOM 5008 C CA . GLU D 1 151 ? 31.693 26.241 50.446 1.00 43.10 151 GLU E CA 1
ATOM 5009 C C . GLU D 1 151 ? 31.666 27.104 51.711 1.00 44.70 151 GLU E C 1
ATOM 5010 O O . GLU D 1 151 ? 30.547 27.301 52.249 1.00 44.07 151 GLU E O 1
#

Secondary structure (DSSP, 8-state):
-EEE--GGGHHHHHHHHHHHHHHT----HHHHHHHHHHHHHHT-SEEEEEE-SSS--EEEEEEEEEEEETTTTEEEEEEEEEEE-TTS-HHHHHHHHHHHHH--TTTTB---EEEETT-HHHHHHHHTTT-B---SB--EE---S-S--/-EEE--GGGHHHHHHHHHHHHHHT----HHHHHHHHHHHHHHT-SEEEEEE---EEEEEEEEEEEETTTTEEEEEEEEEEE-TTS-SSHHHHHHHHHHH--TTTTB---B--B--HHHHHHHHTTT-EE--SEEEEB-----/-EEE--TTTHHHHHHHHHHHHHHT----HHHHHHHHHHHHHHT--EEEEEE-SSS--EEEEEEEEEEEETTTTEEEEEEEEEEE-GGGTTSSHHHHHHHHHH--TTTT----EEEETT-HHHHHHHHHTT-B--SSEEEEE---S-S--/-EEE--GGGHHHHHHHHHHHHHHT----HHHHHHHHHHHHHHT--EEEEEE-TTS--EEEEEEEEEEEETTTTEEEEEEEEEEE-TTS-HHHHHHHHHHHHH--TTTT----EEEESS-HHHHHHHHHTT-EE--SEEEEB---S--

Nearest PDB structures (foldseek):
  2eui-assembly2_E  TM=9.546E-01  e=3.923E-26  Pseudomonas aeruginosa PAO1
  1qsm-assembly1_D  TM=8.326E-01  e=2.619E-08  Saccharomyces cerevisiae
  3fyn-assembly1_A-2  TM=8.305E-01  e=1.352E-07  uncultured bacterium
  2fe7-assembly1_A  TM=7.582E-01  e=3.371E-08  Pseudomonas aeruginosa UCBPP-PA14
  6tdh-assembly1_A-2  TM=6.831E-01  e=3.178E-06  Aspergillus fumigatus Af293